Protein AF-A0A1E3P8Z6-F1 (afdb_monomer)

Sequence (500 aa):
MPPKKTPKIPKFPKKSSPSPSAPTLITANDYLDHGVEEEESGDRWIISDLSKSLRFYQRAYENYIEAINKDSTLVDAYYNANRLLYHVWEVYNTVPPSHLKNVDGCDVVKYSLREIKDKHEFVVNKFDEAGLTWEMYYNLILINTELIENEDVVGIDAVLKSCEDATVLMGKVLDYQLIELDSFLKRLENPEYEEEGKEDENEDNFDVVEQITPSVVLDSIITGAKFVQASYEFCDNYIQINALKNFFQSSGFEARLQQVLQLLLSKFTVENNAQDEFNLNFKNEEIESVKLVNHSISAFFINDFEQLVNHWKTLGNELDKSPSRFMAEADCFQSFKDRIDSITSEQQWVLINHINANLKKAQELVKEELTIHIQDKTNEVSSKVSKIIEILLSRADNELLRSSLQDLESSAKNRDVLRQNTVNLLKSGLNMGNTNCGLRETISDKLKREKLRRECVVRLVVLTKEQFTEQDLIRNLGMDHYMKEVDDLKNNELYRAYFT

Solvent-accessible surface area (backbone atoms only — not comparable to full-atom values): 27738 Å² total; per-residue (Å²): 131,76,81,76,74,70,76,81,75,80,80,78,83,82,80,88,67,82,90,68,79,82,79,82,71,79,51,36,62,48,23,35,56,51,12,51,56,28,34,56,52,12,64,72,24,47,50,77,36,58,28,61,13,45,54,22,42,34,51,13,40,53,23,13,52,51,12,30,74,67,33,83,80,48,51,65,28,54,50,54,36,48,54,48,42,50,51,40,37,75,69,46,75,82,55,59,69,92,72,49,58,90,49,84,88,46,59,58,73,69,58,48,72,68,60,50,47,54,55,49,51,49,50,66,73,70,48,59,77,92,72,56,61,53,64,61,40,49,51,52,42,50,51,52,34,50,34,47,70,68,59,75,48,80,58,69,69,50,52,52,50,51,51,56,52,38,47,55,32,51,49,54,32,52,55,54,42,50,52,48,29,52,55,46,53,48,36,72,77,34,80,85,61,74,67,93,84,68,79,76,88,53,92,82,61,90,67,83,70,84,74,51,46,65,64,59,52,49,53,49,43,42,49,55,50,47,38,53,38,40,58,53,67,66,37,67,35,69,69,54,42,50,51,52,50,50,48,40,63,73,70,39,46,63,59,49,46,51,52,53,48,50,56,46,56,64,52,33,24,63,90,64,34,73,76,47,89,81,72,58,48,63,52,67,72,58,55,50,52,44,52,51,50,55,54,50,48,56,49,71,77,50,90,46,71,68,59,48,53,46,55,64,57,69,38,66,83,80,50,72,98,44,38,67,53,27,42,49,52,25,51,49,53,49,55,52,59,71,35,49,94,80,72,53,63,68,56,49,49,53,50,47,50,52,30,44,52,27,40,50,52,19,45,54,46,42,51,54,52,34,54,52,30,57,74,70,65,39,53,57,28,32,56,39,47,36,52,45,30,54,46,26,48,56,43,18,52,46,32,40,55,46,34,62,37,81,92,28,69,73,20,64,76,38,23,69,60,26,45,49,47,19,53,52,30,27,52,50,25,37,54,52,49,67,56,85,44,62,93,58,44,34,47,62,46,50,51,52,26,52,49,56,26,42,55,27,48,55,53,48,52,60,73,72,41,96,73,80,52,72,68,56,43,31,73,75,53,32,81,93,39,31,66,59,61,48,51,61,43,49,70,36,76,92,46,31,77,75,79,112

pLDDT: mean 88.55, std 15.75, range [19.84, 98.62]

Nearest PDB structures (foldseek):
  8qai-assembly2_B  TM=3.169E-01  e=6.544E-01  synthetic construct
  7sqc-assembly1_R0  TM=1.837E-01  e=4.649E-01  Chlamydomonas reinhardtii
  8hmd-assembly1_C  TM=1.456E-01  e=5.839E-01  Tetrahymena thermophila
  8u1a-assembly1_A  TM=3.001E-01  e=4.716E+00  synthetic construct

Secondary structure (DSSP, 8-state):
--------PPPPP-------S-----SHHHHHHHHHHHHHHHHHHTTT-HHHHHHHHHHHHHHHHHHHHH-TT-HHHHHHHHHHHHHHHHHHTTS-GGG--S-TT-GGGG--HHHHHHHHHHHHHHS-GGG--HHHHHHHHHHHHHHHHTT-S-SHHHHHHHHHHHHHHHHHHHHHHHHHHHHHHHHHH-TT---TT---TTTT---------HHHHHHHHHHHHHHHHHHHHT-SSHHHHHHHHHHHHHHTHHHHHHHHHHHHHTTSSTTT-SS-TT--SPPHHHHHHHHHHHHHHHHHT---HHHHHHHHHHGGGTS---HHHHHHHHHHHHHHHHT-S---HHHHHHHHHHHHHHHHHHHHHHHHHHHHHHHTT-THHHHHHHHHHHHHHHHHHHHHHHHH-TT-HHHHHHHHHHHHHHHHHHHHHHHHHTS---TT--HHHHHHHHHHHHHHHHHHHHHH-SS--HHHHHHHH-TTTHHHHHHHHHHSHHHHTT--

Organism: Wickerhamomyces anomalus (strain ATCC 58044 / CBS 1984 / NCYC 433 / NRRL Y-366-8) (NCBI:txid683960)

Radius of gyration: 25.18 Å; Cα contacts (8 Å, |Δi|>4): 507; chains: 1; bounding box: 70×48×78 Å

Foldseek 3Di:
DPPPPPPPPDDDDDPDDDDDPDDDQDALVSLQVVLVVLQVVLVVCQQPQNQSSLVSLLSSLVSLVVSCVRPVPPLSSLVSNLVSLVVLCVSPVLPFVVSHPPNVPSCSNVDDLVNSLVSLVCSVVVDDPVSDDLVSLVVNLVSLLVCLLVVVADDLVSLLVSVVSNLVSLVSNLVVLVVLQVVVVVCVVPVPDDDPPPDPPDPPDPPVDPRRALLNSLVSLLSLLSSLLSSLLSDLAPVSVVVSVVSCVVSCRNVVSVVSVVVSCCPADCVNCVPCVPVRHDDPVSVLSNVLSVLLSVLSPDQDPVVLVVSLVVCPVVHDQALSSLQSSLVSLVSNVSNDPDDALVRLLVSLVSSLVSLVSSLVRLVVVLVVCVVVLHLCNLVSLLSNLVSLQSNLLSLLVLCPNPPDPVNVVCNVVSLVSSLVSLVVSLVSLPDDSDPSHGPSSNSSSLLSNLLSQVVNCLSPDPDDDPVNQCVRNNPSPSVVSVVVQCVDPSRVVSVD

Mean predicted aligned error: 7.31 Å

Structure (mmCIF, N/CA/C/O backbone):
data_AF-A0A1E3P8Z6-F1
#
_entry.id   AF-A0A1E3P8Z6-F1
#
loop_
_atom_site.group_PDB
_atom_site.id
_atom_site.type_symbol
_atom_site.label_atom_id
_atom_site.label_alt_id
_atom_site.label_comp_id
_atom_site.label_asym_id
_atom_site.label_entity_id
_atom_site.label_seq_id
_atom_site.pdbx_PDB_ins_code
_atom_site.Cartn_x
_atom_site.Cartn_y
_atom_site.Cartn_z
_atom_site.occupancy
_atom_site.B_iso_or_equiv
_atom_site.auth_seq_id
_atom_site.auth_comp_id
_atom_site.auth_asym_id
_atom_site.auth_atom_id
_atom_site.pdbx_PDB_model_num
ATOM 1 N N . MET A 1 1 ? -0.356 5.543 2.951 1.00 22.30 1 MET A N 1
ATOM 2 C CA . MET A 1 1 ? 0.266 5.703 1.628 1.00 22.30 1 MET A CA 1
ATOM 3 C C . MET A 1 1 ? 0.148 7.157 1.194 1.00 22.30 1 MET A C 1
ATOM 5 O O . MET A 1 1 ? -0.979 7.609 1.006 1.00 22.30 1 MET A O 1
ATOM 9 N N . PRO A 1 2 ? 1.253 7.920 1.114 1.00 19.84 2 PRO A N 1
ATOM 10 C CA . PRO A 1 2 ? 1.282 9.075 0.217 1.00 19.84 2 PRO A CA 1
ATOM 11 C C . PRO A 1 2 ? 0.935 8.582 -1.199 1.00 19.84 2 PRO A C 1
ATOM 13 O O . PRO A 1 2 ? 1.156 7.397 -1.473 1.00 19.84 2 PRO A O 1
ATOM 16 N N . PRO A 1 3 ? 0.364 9.418 -2.081 1.00 21.34 3 PRO A N 1
ATOM 17 C CA . PRO A 1 3 ? 0.187 9.016 -3.468 1.00 21.34 3 PRO A CA 1
ATOM 18 C C . PRO A 1 3 ? 1.553 8.560 -3.977 1.00 21.34 3 PRO A C 1
ATOM 20 O O . PRO A 1 3 ? 2.517 9.330 -3.919 1.00 21.34 3 PRO A O 1
ATOM 23 N N . LYS A 1 4 ? 1.652 7.291 -4.401 1.00 26.23 4 LYS A N 1
ATOM 24 C CA . LYS A 1 4 ? 2.775 6.835 -5.216 1.00 26.23 4 LYS A CA 1
ATOM 25 C C . LYS A 1 4 ? 2.831 7.861 -6.342 1.00 26.23 4 LYS A C 1
ATOM 27 O O . LYS A 1 4 ? 1.876 7.983 -7.110 1.00 26.23 4 LYS A O 1
ATOM 32 N N . LYS A 1 5 ? 3.867 8.705 -6.366 1.00 24.89 5 LYS A N 1
ATOM 33 C CA . LYS A 1 5 ? 4.143 9.502 -7.554 1.00 24.89 5 LYS A CA 1
ATOM 34 C C . LYS A 1 5 ? 4.372 8.447 -8.616 1.00 24.89 5 LYS A C 1
ATOM 36 O O . LYS A 1 5 ? 5.408 7.797 -8.593 1.00 24.89 5 LYS A O 1
ATOM 41 N N . THR A 1 6 ? 3.375 8.233 -9.467 1.00 26.31 6 THR A N 1
ATOM 42 C CA . THR A 1 6 ? 3.564 7.519 -10.723 1.00 26.31 6 THR A CA 1
ATOM 43 C C . THR A 1 6 ? 4.856 8.078 -11.314 1.00 26.31 6 THR A C 1
ATOM 45 O O . THR A 1 6 ? 4.943 9.314 -11.433 1.00 26.31 6 THR A O 1
ATOM 48 N N . PRO A 1 7 ? 5.872 7.235 -11.571 1.00 24.89 7 PRO A N 1
ATOM 49 C CA . PRO A 1 7 ? 7.112 7.676 -12.185 1.00 24.89 7 PRO A CA 1
ATOM 50 C C . PRO A 1 7 ? 6.756 8.579 -13.362 1.00 24.89 7 PRO A C 1
ATOM 52 O O . PRO A 1 7 ? 5.856 8.274 -14.150 1.00 24.89 7 PRO A O 1
ATOM 55 N N . LYS A 1 8 ? 7.354 9.770 -13.421 1.00 28.25 8 LYS A N 1
ATOM 56 C CA . LYS A 1 8 ? 7.140 10.647 -14.570 1.00 28.25 8 LYS A CA 1
ATOM 57 C C . LYS A 1 8 ? 7.784 9.961 -15.766 1.00 28.25 8 LYS A C 1
ATOM 59 O O . LYS A 1 8 ? 8.997 10.030 -15.904 1.00 28.25 8 LYS A O 1
ATOM 64 N N . ILE A 1 9 ? 6.950 9.361 -16.609 1.00 35.12 9 ILE A N 1
ATOM 65 C CA . ILE A 1 9 ? 7.341 8.754 -17.881 1.00 35.12 9 ILE A CA 1
ATOM 66 C C . ILE A 1 9 ? 8.199 9.769 -18.669 1.00 35.12 9 ILE A C 1
ATOM 68 O O . ILE A 1 9 ? 7.759 10.919 -18.855 1.00 35.12 9 ILE A O 1
ATOM 72 N N . PRO A 1 10 ? 9.423 9.404 -19.098 1.00 29.17 10 PRO A N 1
ATOM 73 C CA . PRO A 1 10 ? 10.225 10.218 -19.999 1.00 29.17 10 PRO A CA 1
ATOM 74 C C . PRO A 1 10 ? 9.446 10.494 -21.286 1.00 29.17 10 PRO A C 1
ATOM 76 O O . PRO A 1 10 ? 8.838 9.617 -21.885 1.00 29.17 10 PRO A O 1
ATOM 79 N N . LYS A 1 11 ? 9.430 11.756 -21.710 1.00 34.47 11 LYS A N 1
ATOM 80 C CA . LYS A 1 11 ? 8.741 12.176 -22.933 1.00 34.47 11 LYS A CA 1
ATOM 81 C C . LYS A 1 11 ? 9.540 11.709 -24.148 1.00 34.47 11 LYS A C 1
ATOM 83 O O . LYS A 1 11 ? 10.640 12.220 -24.351 1.00 34.47 11 LYS A O 1
ATOM 88 N N . PHE A 1 12 ? 8.955 10.879 -25.006 1.00 43.31 12 PHE A N 1
ATOM 89 C CA . PHE A 1 12 ? 9.497 10.659 -26.347 1.00 43.31 12 PHE A CA 1
ATOM 90 C C . PHE A 1 12 ? 9.485 11.970 -27.164 1.00 43.31 12 PHE A C 1
ATOM 92 O O . PHE A 1 12 ? 8.533 12.765 -27.072 1.00 43.31 12 PHE A O 1
ATOM 99 N N . PRO A 1 13 ? 10.526 12.257 -27.971 1.00 32.88 13 PRO A N 1
ATOM 100 C CA . PRO A 1 13 ? 10.536 13.424 -28.839 1.00 32.88 13 PRO A CA 1
ATOM 101 C C . PRO A 1 13 ? 9.475 13.278 -29.937 1.00 32.88 13 PRO A C 1
ATOM 103 O O . PRO A 1 13 ? 9.433 12.312 -30.694 1.00 32.88 13 PRO A O 1
ATOM 106 N N . LYS A 1 14 ? 8.616 14.296 -30.051 1.00 39.53 14 LYS A N 1
ATOM 107 C CA . LYS A 1 14 ? 7.600 14.401 -31.104 1.00 39.53 14 LYS A CA 1
ATOM 108 C C . LYS A 1 14 ? 8.244 14.366 -32.494 1.00 39.53 14 LYS A C 1
ATOM 110 O O . LYS A 1 14 ? 8.830 15.364 -32.914 1.00 39.53 14 LYS A O 1
ATOM 115 N N . LYS A 1 15 ? 7.972 13.326 -33.284 1.00 37.59 15 LYS A N 1
ATOM 116 C CA . LYS A 1 15 ? 7.934 13.465 -34.747 1.00 37.59 15 LYS A CA 1
ATOM 117 C C . LYS A 1 15 ? 6.580 14.055 -35.136 1.00 37.59 15 LYS A C 1
ATOM 119 O O . LYS A 1 15 ? 5.586 13.350 -35.271 1.00 37.59 15 LYS A O 1
ATOM 124 N N . SER A 1 16 ? 6.519 15.375 -35.313 1.00 41.88 16 SER A N 1
ATOM 125 C CA . SER A 1 16 ? 5.369 15.996 -35.972 1.00 41.88 16 SER A CA 1
ATOM 126 C C . SER A 1 16 ? 5.396 15.638 -37.458 1.00 41.88 16 SER A C 1
ATOM 128 O O . SER A 1 16 ? 6.108 16.271 -38.238 1.00 41.88 16 SER A O 1
ATOM 130 N N . SER A 1 17 ? 4.613 14.639 -37.852 1.00 33.91 17 SER A N 1
ATOM 131 C CA . SER A 1 17 ? 4.259 14.416 -39.253 1.00 33.91 17 SER A CA 1
ATOM 132 C C . SER A 1 17 ? 2.731 14.364 -39.403 1.00 33.91 17 SER A C 1
ATOM 134 O O . SER A 1 17 ? 2.034 13.965 -38.468 1.00 33.91 17 SER A O 1
ATOM 136 N N . PRO A 1 18 ? 2.186 14.894 -40.513 1.00 37.66 18 PRO A N 1
ATOM 137 C CA . PRO A 1 18 ? 0.752 15.088 -40.688 1.00 37.66 18 PRO A CA 1
ATOM 138 C C . PRO A 1 18 ? 0.046 13.736 -40.809 1.00 37.66 18 PRO A C 1
ATOM 140 O O . PRO A 1 18 ? 0.550 12.837 -41.471 1.00 37.66 18 PRO A O 1
ATOM 143 N N . SER A 1 19 ? -1.129 13.627 -40.186 1.00 45.41 19 SER A N 1
ATOM 144 C CA . SER A 1 19 ? -1.950 12.413 -40.088 1.00 45.41 19 SER A CA 1
ATOM 145 C C . SER A 1 19 ? -2.070 11.637 -41.412 1.00 45.41 19 SER A C 1
ATOM 147 O O . SER A 1 19 ? -2.768 12.114 -42.319 1.00 45.41 19 SER A O 1
ATOM 149 N N . PRO A 1 20 ? -1.481 10.434 -41.521 1.00 43.62 20 PRO A N 1
ATOM 150 C CA . PRO A 1 20 ? -1.846 9.452 -42.527 1.00 43.62 20 PRO A CA 1
ATOM 151 C C . PRO A 1 20 ? -2.879 8.474 -41.939 1.00 43.62 20 PRO A C 1
ATOM 153 O O . PRO A 1 20 ? -3.100 8.420 -40.731 1.00 43.62 20 PRO A O 1
ATOM 156 N N . SER A 1 21 ? -3.546 7.705 -42.798 1.00 50.47 21 SER A N 1
ATOM 157 C CA . SER A 1 21 ? -4.310 6.511 -42.408 1.00 50.47 21 SER A CA 1
ATOM 158 C C . SER A 1 21 ? -3.557 5.674 -41.369 1.00 50.47 21 SER A C 1
ATOM 160 O O . SER A 1 21 ? -2.337 5.568 -41.490 1.00 50.47 21 SER A O 1
ATOM 162 N N . ALA A 1 22 ? -4.276 5.078 -40.406 1.00 57.38 22 ALA A N 1
ATOM 163 C CA . ALA A 1 22 ? -3.703 4.249 -39.341 1.00 57.38 22 ALA A CA 1
ATOM 164 C C . ALA A 1 22 ? -2.557 3.365 -39.884 1.00 57.38 22 ALA A C 1
ATOM 166 O O . ALA A 1 22 ? -2.780 2.665 -40.883 1.00 57.38 22 ALA A O 1
ATOM 167 N N . PRO A 1 23 ? -1.338 3.454 -39.316 1.00 61.75 23 PRO A N 1
ATOM 168 C CA . PRO A 1 23 ? -0.187 2.714 -39.816 1.00 61.75 23 PRO A CA 1
ATOM 169 C C . PRO A 1 23 ? -0.521 1.222 -39.850 1.00 61.75 23 PRO A C 1
ATOM 171 O O . PRO A 1 23 ? -1.126 0.678 -38.930 1.00 61.75 23 PRO A O 1
ATOM 174 N N . THR A 1 24 ? -0.191 0.558 -40.957 1.00 79.88 24 THR A N 1
ATOM 175 C CA . THR A 1 24 ? -0.363 -0.894 -41.047 1.00 79.88 24 THR A CA 1
ATOM 176 C C . THR A 1 24 ? 0.733 -1.534 -40.206 1.00 79.88 24 THR A C 1
ATOM 178 O O . THR A 1 24 ? 1.895 -1.462 -40.590 1.00 79.88 24 THR A O 1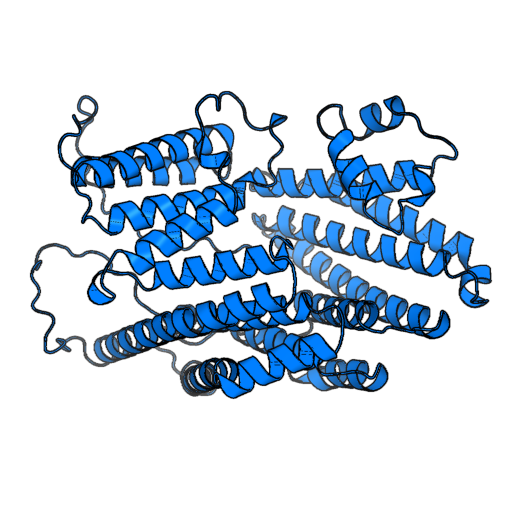
ATOM 181 N N . LEU A 1 25 ? 0.367 -2.116 -39.064 1.00 89.81 25 LEU A N 1
ATOM 182 C CA . LEU A 1 25 ? 1.297 -2.800 -38.164 1.00 89.81 25 LEU A CA 1
ATOM 183 C C . LEU A 1 25 ? 1.700 -4.146 -38.785 1.00 89.81 25 LEU A C 1
ATOM 185 O O . LEU A 1 25 ? 0.833 -4.968 -39.095 1.00 89.81 25 LEU A O 1
ATOM 189 N N . ILE A 1 26 ? 2.994 -4.374 -39.020 1.00 91.25 26 ILE A N 1
ATOM 190 C CA . ILE A 1 26 ? 3.495 -5.579 -39.704 1.00 91.25 26 ILE A CA 1
ATOM 191 C C . ILE A 1 26 ? 4.538 -6.300 -38.846 1.00 91.25 26 ILE A C 1
ATOM 193 O O . ILE A 1 26 ? 4.427 -7.519 -38.653 1.00 91.25 26 ILE A O 1
ATOM 197 N N . THR A 1 27 ? 5.537 -5.571 -38.350 1.00 95.25 27 THR A N 1
ATOM 198 C CA . THR A 1 27 ? 6.694 -6.096 -37.606 1.00 95.25 27 THR A CA 1
ATOM 199 C C . THR A 1 27 ? 6.428 -6.169 -36.103 1.00 95.25 27 THR A C 1
ATOM 201 O O . THR A 1 27 ? 5.537 -5.489 -35.614 1.00 95.25 27 THR A O 1
ATOM 204 N N . ALA A 1 28 ? 7.188 -6.976 -35.351 1.00 95.19 28 ALA A N 1
ATOM 205 C CA . ALA A 1 28 ? 7.044 -7.036 -33.890 1.00 95.19 28 ALA A CA 1
ATOM 206 C C . ALA A 1 28 ? 7.226 -5.654 -33.227 1.00 95.19 28 ALA A C 1
ATOM 208 O O . ALA A 1 28 ? 6.437 -5.295 -32.357 1.00 95.19 28 ALA A O 1
ATOM 209 N N . ASN A 1 29 ? 8.186 -4.855 -33.709 1.00 95.50 29 ASN A N 1
ATOM 210 C CA . ASN A 1 29 ? 8.429 -3.498 -33.216 1.00 95.50 29 ASN A CA 1
ATOM 211 C C . ASN A 1 29 ? 7.279 -2.536 -33.543 1.00 95.50 29 ASN A C 1
ATOM 213 O O . ASN A 1 29 ? 6.914 -1.744 -32.686 1.00 95.50 29 ASN A O 1
ATOM 217 N N . ASP A 1 30 ? 6.629 -2.658 -34.712 1.00 95.56 30 ASP A N 1
ATOM 218 C CA . ASP A 1 30 ? 5.455 -1.825 -35.031 1.00 95.56 30 ASP A CA 1
ATOM 219 C C . ASP A 1 30 ? 4.346 -2.014 -33.979 1.00 95.56 30 ASP A C 1
ATOM 221 O O . ASP A 1 30 ? 3.700 -1.056 -33.558 1.00 95.56 30 ASP A O 1
ATOM 225 N N . TYR A 1 31 ? 4.119 -3.264 -33.556 1.00 97.69 31 TYR A N 1
ATOM 226 C CA . TYR A 1 31 ? 3.141 -3.583 -32.517 1.00 97.69 31 TYR A CA 1
ATOM 227 C C . TYR A 1 31 ? 3.613 -3.132 -31.131 1.00 97.69 31 TYR A C 1
ATOM 229 O O . TYR A 1 31 ? 2.797 -2.622 -30.368 1.00 97.69 31 TYR A O 1
ATOM 237 N N . LEU A 1 32 ? 4.902 -3.272 -30.802 1.00 96.44 32 LEU A N 1
ATOM 238 C CA . LEU A 1 32 ? 5.456 -2.766 -29.543 1.00 96.44 32 LEU A CA 1
ATOM 239 C C . LEU A 1 32 ? 5.238 -1.250 -29.415 1.00 96.44 32 LEU A C 1
ATOM 241 O O . LEU A 1 32 ? 4.629 -0.809 -28.440 1.00 96.44 32 LEU A O 1
ATOM 245 N N . ASP A 1 33 ? 5.642 -0.481 -30.427 1.00 95.88 33 ASP A N 1
ATOM 246 C CA . ASP A 1 33 ? 5.522 0.981 -30.458 1.00 95.88 33 ASP A CA 1
ATOM 247 C C . ASP A 1 33 ? 4.057 1.424 -30.362 1.00 95.88 33 ASP A C 1
ATOM 249 O O . ASP A 1 33 ? 3.700 2.289 -29.560 1.00 95.88 33 ASP A O 1
ATOM 253 N N . HIS A 1 34 ? 3.167 0.785 -31.128 1.00 97.00 34 HIS A N 1
ATOM 254 C CA . HIS A 1 34 ? 1.739 1.094 -31.073 1.00 97.00 34 HIS A CA 1
ATOM 255 C C . HIS A 1 34 ? 1.112 0.721 -29.718 1.00 97.00 34 HIS A C 1
ATOM 257 O O . HIS A 1 34 ? 0.184 1.386 -29.251 1.00 97.00 34 HIS A O 1
ATOM 263 N N . GLY A 1 35 ? 1.615 -0.327 -29.060 1.00 97.56 35 GLY A N 1
ATOM 264 C CA . GLY A 1 35 ? 1.238 -0.667 -27.690 1.00 97.56 35 GLY A CA 1
ATOM 265 C C . GLY A 1 35 ? 1.573 0.457 -26.709 1.00 97.56 35 GLY A C 1
ATOM 266 O O . GLY A 1 35 ? 0.702 0.859 -25.933 1.00 97.56 35 GLY A O 1
ATOM 267 N N . VAL A 1 36 ? 2.776 1.030 -26.817 1.00 96.81 36 VAL A N 1
ATOM 268 C CA . VAL A 1 36 ? 3.215 2.180 -26.008 1.00 96.81 36 VAL A CA 1
ATOM 269 C C . VAL A 1 36 ? 2.318 3.400 -26.256 1.00 96.81 36 VAL A C 1
ATOM 271 O O . VAL A 1 36 ? 1.848 4.025 -25.305 1.00 96.81 36 VAL A O 1
ATOM 274 N N . GLU A 1 37 ? 1.984 3.712 -27.512 1.00 96.81 37 GLU A N 1
ATOM 275 C CA . GLU A 1 37 ? 1.092 4.837 -27.848 1.00 96.81 37 GLU A CA 1
ATOM 276 C C . GLU A 1 37 ? -0.331 4.684 -27.271 1.00 96.81 37 GLU A C 1
ATOM 278 O O . GLU A 1 37 ? -0.953 5.656 -26.803 1.00 96.81 37 GLU A O 1
ATOM 283 N N . GLU A 1 38 ? -0.879 3.467 -27.318 1.00 97.88 38 GLU A N 1
ATOM 284 C CA . GLU A 1 38 ? -2.181 3.142 -26.729 1.00 97.88 38 GLU A CA 1
ATOM 285 C C . GLU A 1 38 ? -2.128 3.246 -25.202 1.00 97.88 38 GLU A C 1
ATOM 287 O O . GLU A 1 38 ? -3.049 3.793 -24.591 1.00 97.88 38 GLU A O 1
ATOM 292 N N . GLU A 1 39 ? -1.040 2.806 -24.578 1.00 97.56 39 GLU A N 1
ATOM 293 C CA . GLU A 1 39 ? -0.854 2.909 -23.136 1.00 97.56 39 GLU A CA 1
ATOM 294 C C . GLU A 1 39 ? -0.764 4.363 -22.661 1.00 97.56 39 GLU A C 1
ATOM 296 O O . GLU A 1 39 ? -1.536 4.766 -21.785 1.00 97.56 39 GLU A O 1
ATOM 301 N N . GLU A 1 40 ? 0.075 5.185 -23.297 1.00 95.12 40 GLU A N 1
ATOM 302 C CA . GLU A 1 40 ? 0.161 6.622 -23.006 1.00 95.12 40 GLU A CA 1
ATOM 303 C C . GLU A 1 40 ? -1.202 7.305 -23.171 1.00 95.12 40 GLU A C 1
ATOM 305 O O . GLU A 1 40 ? -1.567 8.248 -22.459 1.00 95.12 40 GLU A O 1
ATOM 310 N N . SER A 1 41 ? -1.982 6.848 -24.151 1.00 96.44 41 SER A N 1
ATOM 311 C CA . SER A 1 41 ? -3.347 7.315 -24.329 1.00 96.44 41 SER A CA 1
ATOM 312 C C . SER A 1 41 ? -4.231 6.919 -23.152 1.00 96.44 41 SER A C 1
ATOM 314 O O . SER A 1 41 ? -5.018 7.756 -22.708 1.00 96.44 41 SER A O 1
ATOM 316 N N . GLY A 1 42 ? -4.085 5.711 -22.610 1.00 96.50 42 GLY A N 1
ATOM 317 C CA . GLY A 1 42 ? -4.742 5.273 -21.379 1.00 96.50 42 GLY A CA 1
ATOM 318 C C . GLY A 1 42 ? -4.410 6.165 -20.185 1.00 96.50 42 GLY A C 1
ATOM 319 O O . GLY A 1 42 ? -5.328 6.673 -19.533 1.00 96.50 42 GLY A O 1
ATOM 320 N N . ASP A 1 43 ? -3.131 6.471 -19.979 1.00 94.25 43 ASP A N 1
ATOM 321 C CA . ASP A 1 43 ? -2.654 7.321 -18.879 1.00 94.25 43 ASP A CA 1
ATOM 322 C C . ASP A 1 43 ? -3.193 8.751 -18.945 1.00 94.25 43 ASP A C 1
ATOM 324 O O . ASP A 1 43 ? -3.442 9.392 -17.923 1.00 94.25 43 ASP A O 1
ATOM 328 N N . ARG A 1 44 ? -3.470 9.268 -20.146 1.00 94.06 44 ARG A N 1
ATOM 329 C CA . ARG A 1 44 ? -4.139 10.571 -20.292 1.00 94.06 44 ARG A CA 1
ATOM 330 C C . ARG A 1 44 ? -5.579 10.561 -19.776 1.00 94.06 44 ARG A C 1
ATOM 332 O O . ARG A 1 44 ? -6.071 11.602 -19.336 1.00 94.06 44 ARG A O 1
ATOM 339 N N . TRP A 1 45 ? -6.269 9.423 -19.849 1.00 94.62 45 TRP A N 1
ATOM 340 C CA . TRP A 1 45 ? -7.677 9.308 -19.455 1.00 94.62 45 TRP A CA 1
ATOM 341 C C . TRP A 1 45 ? -7.872 8.830 -18.017 1.00 94.62 45 TRP A C 1
ATOM 343 O O . TRP A 1 45 ? -8.904 9.172 -17.441 1.00 94.62 45 TRP A O 1
ATOM 353 N N . ILE A 1 46 ? -6.899 8.142 -17.409 1.00 92.06 46 ILE A N 1
ATOM 354 C CA . ILE A 1 46 ? -7.032 7.497 -16.087 1.00 92.06 46 ILE A CA 1
ATOM 355 C C . ILE A 1 46 ? -7.529 8.438 -14.977 1.00 92.06 46 ILE A C 1
ATOM 357 O O . ILE A 1 46 ? -8.286 8.040 -14.099 1.00 92.06 46 ILE A O 1
ATOM 361 N N . ILE A 1 47 ? -7.178 9.724 -15.049 1.00 88.44 47 ILE A N 1
ATOM 362 C CA . ILE A 1 47 ? -7.556 10.728 -14.046 1.00 88.44 47 ILE A CA 1
ATOM 363 C C . ILE A 1 47 ? -9.044 11.122 -14.145 1.00 88.44 47 ILE A C 1
ATOM 365 O O . ILE A 1 47 ? -9.621 11.590 -13.161 1.00 88.44 47 ILE A O 1
ATOM 369 N N . SER A 1 48 ? -9.677 10.954 -15.312 1.00 89.31 48 SER A N 1
ATOM 370 C CA . SER A 1 48 ? -11.000 11.528 -15.619 1.00 89.31 48 SER A CA 1
ATOM 371 C C . SER A 1 48 ? -12.045 10.539 -16.148 1.00 89.31 48 SER A C 1
ATOM 373 O O . SER A 1 48 ? -13.232 10.735 -15.893 1.00 89.31 48 SER A O 1
ATOM 375 N N . ASP A 1 49 ? -11.640 9.487 -16.862 1.00 93.81 49 ASP A N 1
ATOM 376 C CA . ASP A 1 49 ? -12.526 8.494 -17.476 1.00 93.81 49 ASP A CA 1
ATOM 377 C C . ASP A 1 49 ? -11.872 7.105 -17.455 1.00 93.81 49 ASP A C 1
ATOM 379 O O . ASP A 1 49 ? -11.205 6.693 -18.410 1.00 93.81 49 ASP A O 1
ATOM 383 N N . LEU A 1 50 ? -12.125 6.371 -16.365 1.00 95.00 50 LEU A N 1
ATOM 384 C CA . LEU A 1 50 ? -11.616 5.012 -16.152 1.00 95.00 50 LEU A CA 1
ATOM 385 C C . LEU A 1 50 ? -12.061 4.032 -17.240 1.00 95.00 50 LEU A C 1
ATOM 387 O O . LEU A 1 50 ? -11.318 3.139 -17.633 1.00 95.00 50 LEU A O 1
ATOM 391 N N . SER A 1 51 ? -13.276 4.192 -17.767 1.00 95.81 51 SER A N 1
ATOM 392 C CA . SER A 1 51 ? -13.781 3.285 -18.803 1.00 95.81 51 SER A CA 1
ATOM 393 C C . SER A 1 51 ? -13.007 3.456 -20.103 1.00 95.81 51 SER A C 1
ATOM 395 O O . SER A 1 51 ? -12.729 2.494 -20.819 1.00 95.81 51 SER A O 1
ATOM 397 N N . LYS A 1 52 ? -12.668 4.703 -20.433 1.00 96.25 52 LYS A N 1
ATOM 398 C CA . LYS A 1 52 ? -11.891 5.018 -21.622 1.00 96.25 52 LYS A CA 1
ATOM 399 C C . LYS A 1 52 ? -10.439 4.601 -21.478 1.00 96.25 52 LYS A C 1
ATOM 401 O O . LYS A 1 52 ? -9.948 3.974 -22.415 1.00 96.25 52 LYS A O 1
ATOM 406 N N . SER A 1 53 ? -9.793 4.877 -20.346 1.00 97.25 53 SER A N 1
ATOM 407 C CA . SER A 1 53 ? -8.430 4.395 -20.096 1.00 97.25 53 SER A CA 1
ATOM 408 C C . SER A 1 53 ? -8.346 2.872 -20.143 1.00 97.25 53 SER A C 1
ATOM 410 O O . SER A 1 53 ? -7.446 2.351 -20.788 1.00 97.25 53 SER A O 1
ATOM 412 N N . LEU A 1 54 ? -9.328 2.145 -19.597 1.00 97.56 54 LEU A N 1
ATOM 413 C CA . LEU A 1 54 ? -9.324 0.680 -19.640 1.00 97.56 54 LEU A CA 1
ATOM 414 C C . LEU A 1 54 ? -9.355 0.127 -21.071 1.00 97.56 54 LEU A C 1
ATOM 416 O O . LEU A 1 54 ? -8.636 -0.815 -21.387 1.00 97.56 54 LEU A O 1
ATOM 420 N N . ARG A 1 55 ? -10.137 0.740 -21.971 1.00 98.00 55 ARG A N 1
ATOM 421 C CA . ARG A 1 55 ? -10.144 0.354 -23.392 1.00 98.00 55 ARG A CA 1
ATOM 422 C C . ARG A 1 55 ? -8.806 0.614 -24.083 1.00 98.00 55 ARG A C 1
ATOM 424 O O . ARG A 1 55 ? -8.478 -0.104 -25.020 1.00 98.00 55 ARG A O 1
ATOM 431 N N . PHE A 1 56 ? -8.089 1.667 -23.693 1.00 98.25 56 PHE A N 1
ATOM 432 C CA . PHE A 1 56 ? -6.736 1.947 -24.183 1.00 98.25 56 PHE A CA 1
ATOM 433 C C . PHE A 1 56 ? -5.750 0.889 -23.677 1.00 98.25 56 PHE A C 1
ATOM 435 O O . PHE A 1 56 ? -5.063 0.276 -24.484 1.00 98.25 56 PHE A O 1
ATOM 442 N N . TYR A 1 57 ? -5.780 0.574 -22.381 1.00 98.44 57 TYR A N 1
ATOM 443 C CA . TYR A 1 57 ? -4.946 -0.481 -21.801 1.00 98.44 57 TYR A CA 1
ATOM 444 C C . TYR A 1 57 ? -5.227 -1.865 -22.397 1.00 98.44 57 TYR A C 1
ATOM 446 O O . TYR A 1 57 ? -4.293 -2.612 -22.662 1.00 98.44 57 TYR A O 1
ATOM 454 N N . GLN A 1 58 ? -6.486 -2.194 -22.696 1.00 98.38 58 GLN A N 1
ATOM 455 C CA . GLN A 1 58 ? -6.818 -3.427 -23.414 1.00 98.38 58 GLN A CA 1
ATOM 456 C C . GLN A 1 58 ? -6.121 -3.489 -24.785 1.00 98.38 58 GLN A C 1
ATOM 458 O O . GLN A 1 58 ? -5.485 -4.491 -25.096 1.00 98.38 58 GLN A O 1
ATOM 463 N N . ARG A 1 59 ? -6.189 -2.413 -25.585 1.00 98.38 59 ARG A N 1
ATOM 464 C CA . ARG A 1 59 ? -5.521 -2.365 -26.898 1.00 98.38 59 ARG A CA 1
ATOM 465 C C . ARG A 1 59 ? -4.000 -2.369 -26.783 1.00 98.38 59 ARG A C 1
ATOM 467 O O . ARG A 1 59 ? -3.341 -2.998 -27.604 1.00 98.38 59 ARG A O 1
ATOM 474 N N . ALA A 1 60 ? -3.438 -1.688 -25.787 1.00 98.56 60 ALA A N 1
ATOM 475 C CA . ALA A 1 60 ? -2.004 -1.727 -25.519 1.00 98.56 60 ALA A CA 1
ATOM 476 C C . ALA A 1 60 ? -1.547 -3.163 -25.232 1.00 98.56 60 ALA A C 1
ATOM 478 O O . ALA A 1 60 ? -0.637 -3.668 -25.883 1.00 98.56 60 ALA A O 1
ATOM 479 N N . TYR A 1 61 ? -2.264 -3.861 -24.346 1.00 98.62 61 TYR A N 1
ATOM 480 C CA . TYR A 1 61 ? -1.996 -5.259 -24.023 1.00 98.62 61 TYR A CA 1
ATOM 481 C C . TYR A 1 61 ? -2.090 -6.175 -25.249 1.00 98.62 61 TYR A C 1
ATOM 483 O O . TYR A 1 61 ? -1.187 -6.971 -25.482 1.00 98.62 61 TYR A O 1
ATOM 491 N N . GLU A 1 62 ? -3.140 -6.046 -26.064 1.00 98.44 62 GLU A N 1
ATOM 492 C CA . GLU A 1 62 ? -3.291 -6.812 -27.311 1.00 98.44 62 GLU A CA 1
ATOM 493 C C . GLU A 1 62 ? -2.114 -6.595 -28.268 1.00 98.44 62 GLU A C 1
ATOM 495 O O . GLU A 1 62 ? -1.591 -7.559 -28.826 1.00 98.44 62 GLU A O 1
ATOM 500 N N . ASN A 1 63 ? -1.655 -5.351 -28.416 1.00 98.44 63 ASN A N 1
ATOM 501 C CA . ASN A 1 63 ? -0.493 -5.035 -29.240 1.00 98.44 63 ASN A CA 1
ATOM 502 C C . ASN A 1 63 ? 0.793 -5.663 -28.684 1.00 98.44 63 ASN A C 1
ATOM 504 O O . ASN A 1 63 ? 1.544 -6.271 -29.444 1.00 98.44 63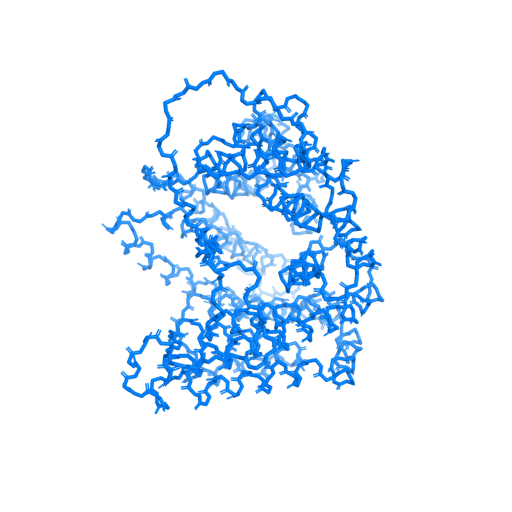 ASN A O 1
ATOM 508 N N . TYR A 1 64 ? 1.023 -5.611 -27.370 1.00 98.56 64 TYR A N 1
ATOM 509 C CA . TYR A 1 64 ? 2.181 -6.275 -26.765 1.00 98.56 64 TYR A CA 1
ATOM 510 C C . TYR A 1 64 ? 2.142 -7.799 -26.954 1.00 98.56 64 TYR A C 1
ATOM 512 O O . TYR A 1 64 ? 3.167 -8.411 -27.253 1.00 98.56 64 TYR A O 1
ATOM 520 N N . ILE A 1 65 ? 0.965 -8.423 -26.851 1.00 98.38 65 ILE A N 1
ATOM 521 C CA . ILE A 1 65 ? 0.800 -9.857 -27.127 1.00 98.38 65 ILE A CA 1
ATOM 522 C C . ILE A 1 65 ? 1.086 -10.182 -28.600 1.00 98.38 65 ILE A C 1
ATOM 524 O O . ILE A 1 65 ? 1.763 -11.169 -28.883 1.00 98.38 65 ILE A O 1
ATOM 528 N N . GLU A 1 66 ? 0.643 -9.353 -29.544 1.00 98.25 66 GLU A N 1
ATOM 529 C CA . GLU A 1 66 ? 0.965 -9.540 -30.965 1.00 98.25 66 GLU A CA 1
ATOM 530 C C . GLU A 1 66 ? 2.456 -9.341 -31.270 1.00 98.25 66 GLU A C 1
ATOM 532 O O . GLU A 1 66 ? 3.022 -10.099 -32.064 1.00 98.25 66 GLU A O 1
ATOM 537 N N . ALA A 1 67 ? 3.120 -8.391 -30.605 1.00 98.25 67 ALA A N 1
ATOM 538 C CA . ALA A 1 67 ? 4.570 -8.226 -30.685 1.00 98.25 67 ALA A CA 1
ATOM 539 C C . ALA A 1 67 ? 5.296 -9.498 -30.211 1.00 98.25 67 ALA A C 1
ATOM 541 O O . ALA A 1 67 ? 6.137 -10.029 -30.936 1.00 98.25 67 ALA A O 1
ATOM 542 N N . ILE A 1 68 ? 4.885 -10.058 -29.066 1.00 97.88 68 ILE A N 1
ATOM 543 C CA . ILE A 1 68 ? 5.401 -11.326 -28.521 1.00 97.88 68 ILE A CA 1
ATOM 544 C C . ILE A 1 68 ? 5.166 -12.507 -29.476 1.00 97.88 68 ILE A C 1
ATOM 546 O O . ILE A 1 68 ? 6.034 -13.368 -29.634 1.00 97.88 68 ILE A O 1
ATOM 550 N N . ASN A 1 69 ? 3.989 -12.580 -30.101 1.00 97.88 69 ASN A N 1
ATOM 551 C CA . ASN A 1 69 ? 3.651 -13.656 -31.034 1.00 97.88 69 ASN A CA 1
ATOM 552 C C . ASN A 1 69 ? 4.514 -13.608 -32.303 1.00 97.88 69 ASN A C 1
ATOM 554 O O . ASN A 1 69 ? 4.814 -14.651 -32.888 1.00 97.88 69 ASN A O 1
ATOM 558 N N . LYS A 1 70 ? 4.906 -12.405 -32.737 1.00 97.44 70 LYS A N 1
ATOM 559 C CA . LYS A 1 70 ? 5.770 -12.188 -33.906 1.00 97.44 70 LYS A CA 1
ATOM 560 C C . LYS A 1 70 ? 7.240 -12.395 -33.590 1.00 97.44 70 LYS A C 1
ATOM 562 O O . LYS A 1 70 ? 7.951 -12.963 -34.417 1.00 97.44 70 LYS A O 1
ATOM 567 N N . ASP A 1 71 ? 7.672 -11.956 -32.417 1.00 96.50 71 ASP A N 1
ATOM 568 C CA . ASP A 1 71 ? 9.017 -12.168 -31.911 1.00 96.50 71 ASP A CA 1
ATOM 569 C C . ASP A 1 71 ? 8.982 -12.556 -30.431 1.00 96.50 71 ASP A C 1
ATOM 571 O O . ASP A 1 71 ? 8.891 -11.733 -29.521 1.00 96.50 71 ASP A O 1
ATOM 575 N N . SER A 1 72 ? 9.109 -13.859 -30.185 1.00 94.31 72 SER A N 1
ATOM 576 C CA . SER A 1 72 ? 9.081 -14.406 -28.829 1.00 94.31 72 SER A CA 1
ATOM 577 C C . SER A 1 72 ? 10.334 -14.095 -28.000 1.00 94.31 72 SER A C 1
ATOM 579 O O . SER A 1 72 ? 10.366 -14.486 -26.826 1.00 94.31 72 SER A O 1
ATOM 581 N N . THR A 1 73 ? 11.342 -13.452 -28.604 1.00 92.88 73 THR A N 1
ATOM 582 C CA . THR A 1 73 ? 12.592 -13.025 -27.963 1.00 92.88 73 THR A CA 1
ATOM 583 C C . THR A 1 73 ? 12.572 -11.557 -27.526 1.00 92.88 73 THR A C 1
ATOM 585 O O . THR A 1 73 ? 13.454 -11.142 -26.781 1.00 92.88 73 THR A O 1
ATOM 588 N N . LEU A 1 74 ? 11.541 -10.795 -27.912 1.00 93.00 74 LEU A N 1
ATOM 589 C CA . LEU A 1 74 ? 11.407 -9.371 -27.609 1.00 93.00 74 LEU A CA 1
ATOM 590 C C . LEU A 1 74 ? 11.007 -9.139 -26.142 1.00 93.00 74 LEU A C 1
ATOM 592 O O . LEU A 1 74 ? 9.821 -9.115 -25.802 1.00 93.00 74 LEU A O 1
ATOM 596 N N . VAL A 1 75 ? 12.002 -8.991 -25.263 1.00 93.56 75 VAL A N 1
ATOM 597 C CA . VAL A 1 75 ? 11.814 -8.876 -23.804 1.00 93.56 75 VAL A CA 1
ATOM 598 C C . VAL A 1 75 ? 10.950 -7.669 -23.417 1.00 93.56 75 VAL A C 1
ATOM 600 O O . VAL A 1 75 ? 10.076 -7.804 -22.560 1.00 93.56 75 VAL A O 1
ATOM 603 N N . ASP A 1 76 ? 11.105 -6.531 -24.093 1.00 92.94 76 ASP A N 1
ATOM 604 C CA . ASP A 1 76 ? 10.348 -5.303 -23.798 1.00 92.94 76 ASP A CA 1
ATOM 605 C C . ASP A 1 76 ? 8.836 -5.478 -23.974 1.00 92.94 76 ASP A C 1
ATOM 607 O O . ASP A 1 76 ? 8.039 -4.947 -23.199 1.00 92.94 76 ASP A O 1
ATOM 611 N N . ALA A 1 77 ? 8.411 -6.291 -24.946 1.00 95.88 77 ALA A N 1
ATOM 612 C CA . ALA A 1 77 ? 6.996 -6.589 -25.131 1.00 95.88 77 ALA A CA 1
ATOM 613 C C . ALA A 1 77 ? 6.433 -7.397 -23.948 1.00 95.88 77 ALA A C 1
ATOM 615 O O . ALA A 1 77 ? 5.320 -7.131 -23.488 1.00 95.88 77 ALA A O 1
ATOM 616 N N . TYR A 1 78 ? 7.215 -8.335 -23.399 1.00 96.50 78 TYR A N 1
ATOM 617 C CA . TYR A 1 78 ? 6.855 -9.047 -22.169 1.00 96.50 78 TYR A CA 1
ATOM 618 C C . TYR A 1 78 ? 6.823 -8.117 -20.955 1.00 96.50 78 TYR A C 1
ATOM 620 O O . TYR A 1 78 ? 5.873 -8.183 -20.170 1.00 96.50 78 TYR A O 1
ATOM 628 N N . TYR A 1 79 ? 7.832 -7.249 -20.813 1.00 94.81 79 TYR A N 1
ATOM 629 C CA . TYR A 1 79 ? 7.894 -6.252 -19.745 1.00 94.81 79 TYR A CA 1
ATOM 630 C C . TYR A 1 79 ? 6.633 -5.396 -19.724 1.00 94.81 79 TYR A C 1
ATOM 632 O O . TYR A 1 79 ? 5.908 -5.365 -18.725 1.00 94.81 79 TYR A O 1
ATOM 640 N N . ASN A 1 80 ? 6.341 -4.757 -20.855 1.00 96.50 80 ASN A N 1
ATOM 641 C CA . ASN A 1 80 ? 5.256 -3.801 -20.969 1.00 96.50 80 ASN A CA 1
ATOM 642 C C . ASN A 1 80 ? 3.899 -4.472 -20.768 1.00 96.50 80 ASN A C 1
ATOM 644 O O . ASN A 1 80 ? 3.081 -3.940 -20.016 1.00 96.50 80 ASN A O 1
ATOM 648 N N . ALA A 1 81 ? 3.684 -5.665 -21.336 1.00 97.81 81 ALA A N 1
ATOM 649 C CA . ALA A 1 81 ? 2.461 -6.438 -21.126 1.00 97.81 81 ALA A CA 1
ATOM 650 C C . ALA A 1 81 ? 2.226 -6.761 -19.645 1.00 97.81 81 ALA A C 1
ATOM 652 O O . ALA A 1 81 ? 1.138 -6.520 -19.119 1.00 97.81 81 ALA A O 1
ATOM 653 N N . ASN A 1 82 ? 3.235 -7.297 -18.958 1.00 96.62 82 ASN A N 1
ATOM 654 C CA . ASN A 1 82 ? 3.084 -7.765 -17.583 1.00 96.62 82 ASN A CA 1
ATOM 655 C C . ASN A 1 82 ? 3.017 -6.615 -16.572 1.00 96.62 82 ASN A C 1
ATOM 657 O O . ASN A 1 82 ? 2.209 -6.661 -15.640 1.00 96.62 82 ASN A O 1
ATOM 661 N N . ARG A 1 83 ? 3.825 -5.563 -16.753 1.00 96.31 83 ARG A N 1
ATOM 662 C CA . ARG A 1 83 ? 3.736 -4.335 -15.947 1.00 96.31 83 ARG A CA 1
ATOM 663 C C . ARG A 1 83 ? 2.373 -3.663 -16.146 1.00 96.31 83 ARG A C 1
ATOM 665 O O . ARG A 1 83 ? 1.763 -3.255 -15.162 1.00 96.31 83 ARG A O 1
ATOM 672 N N . LEU A 1 84 ? 1.848 -3.625 -17.376 1.00 98.06 84 LEU A N 1
ATOM 673 C CA . LEU A 1 84 ? 0.520 -3.072 -17.649 1.00 98.06 84 LEU A CA 1
ATOM 674 C C . LEU A 1 84 ? -0.590 -3.855 -16.938 1.00 98.06 84 LEU A C 1
ATOM 676 O O . LEU A 1 84 ? -1.495 -3.240 -16.380 1.00 98.06 84 LEU A O 1
ATOM 680 N N . LEU A 1 85 ? -0.528 -5.191 -16.914 1.00 98.06 85 LEU A N 1
ATOM 681 C CA . LEU A 1 85 ? -1.501 -5.987 -16.157 1.00 98.06 85 LEU A CA 1
ATOM 682 C C . LEU A 1 85 ? -1.482 -5.645 -14.665 1.00 98.06 85 LEU A C 1
ATOM 684 O O . LEU A 1 85 ? -2.545 -5.490 -14.067 1.00 98.06 85 LEU A O 1
ATOM 688 N N . TYR A 1 86 ? -0.294 -5.487 -14.079 1.00 97.00 86 TYR A N 1
ATOM 689 C CA . TYR A 1 86 ? -0.172 -5.094 -12.677 1.00 97.00 86 TYR A CA 1
ATOM 690 C C . TYR A 1 86 ? -0.727 -3.684 -12.420 1.00 97.00 86 TYR A C 1
ATOM 692 O O . TYR A 1 86 ? -1.511 -3.499 -11.491 1.00 97.00 86 TYR A O 1
ATOM 700 N N . HIS A 1 87 ? -0.425 -2.718 -13.293 1.00 96.31 87 HIS A N 1
ATOM 701 C CA . HIS A 1 87 ? -0.992 -1.362 -13.240 1.00 96.31 87 HIS A CA 1
ATOM 702 C C . HIS A 1 87 ? -2.524 -1.362 -13.341 1.00 96.31 87 HIS A C 1
ATOM 704 O O . HIS A 1 87 ? -3.218 -0.709 -12.562 1.00 96.31 87 HIS A O 1
ATOM 710 N N . VAL A 1 88 ? -3.084 -2.141 -14.272 1.00 96.75 88 VAL A N 1
ATOM 711 C CA . VAL A 1 88 ? -4.540 -2.304 -14.400 1.00 96.75 88 VAL A CA 1
ATOM 712 C C . VAL A 1 88 ? -5.126 -2.929 -13.133 1.00 96.75 88 VAL A C 1
ATOM 714 O O . VAL A 1 88 ? -6.172 -2.483 -12.664 1.00 96.75 88 VAL A O 1
ATOM 717 N N . TRP A 1 89 ? -4.471 -3.919 -12.534 1.00 95.50 89 TRP A N 1
ATOM 718 C CA . TRP A 1 89 ? -4.939 -4.480 -11.270 1.00 95.50 89 TRP A CA 1
ATOM 719 C C . TRP A 1 89 ? -4.933 -3.432 -10.145 1.00 95.50 89 TRP A C 1
ATOM 721 O O . TRP A 1 89 ? -5.973 -3.235 -9.517 1.00 95.50 89 TRP A O 1
ATOM 731 N N . GLU A 1 90 ? -3.834 -2.694 -9.953 1.00 93.06 90 GLU A N 1
ATOM 732 C CA . GLU A 1 90 ? -3.704 -1.667 -8.901 1.00 93.06 90 GLU A CA 1
ATOM 733 C C . GLU A 1 90 ? -4.799 -0.591 -9.008 1.00 93.06 90 GLU A C 1
ATOM 735 O O . GLU A 1 90 ? -5.374 -0.159 -8.007 1.00 93.06 90 GLU A O 1
ATOM 740 N N . VAL A 1 91 ? -5.126 -0.174 -10.233 1.00 91.75 91 VAL A N 1
ATOM 741 C CA . VAL A 1 91 ? -6.090 0.906 -10.478 1.00 91.75 91 VAL A CA 1
ATOM 742 C C . VAL A 1 91 ? -7.539 0.418 -10.420 1.00 91.75 91 VAL A C 1
ATOM 744 O O . VAL A 1 91 ? -8.407 1.147 -9.933 1.00 91.75 91 VAL A O 1
ATOM 747 N N . TYR A 1 92 ? -7.835 -0.777 -10.942 1.00 93.12 92 TYR A N 1
ATOM 748 C CA . TYR A 1 92 ? -9.214 -1.210 -11.204 1.00 93.12 92 TYR A CA 1
ATOM 749 C C . TYR A 1 92 ? -9.745 -2.279 -10.244 1.00 93.12 92 TYR A C 1
ATOM 751 O O . TYR A 1 92 ? -10.965 -2.444 -10.194 1.00 93.12 92 TYR A O 1
ATOM 759 N N . ASN A 1 93 ? -8.910 -2.964 -9.449 1.00 88.25 93 ASN A N 1
ATOM 760 C CA . ASN A 1 93 ? -9.360 -4.050 -8.555 1.00 88.25 93 ASN A CA 1
ATOM 761 C C . ASN A 1 93 ? -10.460 -3.614 -7.557 1.00 88.25 93 ASN A C 1
ATOM 763 O O . ASN A 1 93 ? -11.308 -4.410 -7.150 1.00 88.25 93 ASN A O 1
ATOM 767 N N . THR A 1 94 ? -10.488 -2.329 -7.194 1.00 83.06 94 THR A N 1
ATOM 768 C CA . THR A 1 94 ? -11.447 -1.743 -6.252 1.00 83.06 94 THR A CA 1
ATOM 769 C C . THR A 1 94 ? -12.555 -0.944 -6.934 1.00 83.06 94 THR A C 1
ATOM 771 O O . THR A 1 94 ? -13.501 -0.517 -6.261 1.00 83.06 94 THR A O 1
ATOM 774 N N . VAL A 1 95 ? -12.489 -0.758 -8.256 1.00 87.69 95 VAL A N 1
ATOM 775 C CA . VAL A 1 95 ? -13.474 0.014 -9.020 1.00 87.69 95 VAL A CA 1
ATOM 776 C C . VAL A 1 95 ? -14.748 -0.818 -9.193 1.00 87.69 95 VAL A C 1
ATOM 778 O O . VAL A 1 95 ? -14.703 -1.908 -9.764 1.00 87.69 95 VAL A O 1
ATOM 781 N N . PRO A 1 96 ? -15.921 -0.333 -8.743 1.00 82.44 96 PRO A N 1
ATOM 782 C CA . PRO A 1 96 ? -17.163 -1.076 -8.919 1.00 82.44 96 PRO A CA 1
ATOM 783 C C . PRO A 1 96 ? -17.511 -1.236 -10.410 1.00 82.44 96 PRO A C 1
ATOM 785 O O . PRO A 1 96 ? -17.460 -0.240 -11.139 1.00 82.44 96 PRO A O 1
ATOM 788 N N . PRO A 1 97 ? -17.975 -2.417 -10.865 1.00 84.12 97 PRO A N 1
ATOM 789 C CA . PRO A 1 97 ? -18.328 -2.642 -12.271 1.00 84.12 97 PRO A CA 1
ATOM 790 C C . PRO A 1 97 ? -19.345 -1.637 -12.830 1.00 84.12 97 PRO A C 1
ATOM 792 O O . PRO A 1 97 ? -19.262 -1.261 -13.993 1.00 84.12 97 PRO A O 1
ATOM 795 N N . SER A 1 98 ? -20.258 -1.120 -11.998 1.00 83.06 98 SER A N 1
ATOM 796 C CA . SER A 1 98 ? -21.239 -0.093 -12.390 1.00 83.06 98 SER A CA 1
ATOM 797 C C . SER A 1 98 ? -20.615 1.228 -12.868 1.00 83.06 98 SER A C 1
ATOM 799 O O . SER A 1 98 ? -21.266 2.010 -13.567 1.00 83.06 98 SER A O 1
ATOM 801 N N . HIS A 1 99 ? -19.352 1.485 -12.517 1.00 85.88 99 HIS A N 1
ATOM 802 C CA . HIS A 1 99 ? -18.603 2.670 -12.932 1.00 85.88 99 HIS A CA 1
ATOM 803 C C . HIS A 1 99 ? -17.831 2.460 -14.240 1.00 85.88 99 HIS A C 1
ATOM 805 O O . HIS A 1 99 ? -17.352 3.436 -14.823 1.00 85.88 99 HIS A O 1
ATOM 811 N N . LEU A 1 100 ? -17.746 1.221 -14.730 1.00 90.56 100 LEU A N 1
ATOM 812 C CA . LEU A 1 100 ? -17.078 0.873 -15.977 1.00 90.56 100 LEU A CA 1
ATOM 813 C C . LEU A 1 100 ? -18.122 0.668 -17.085 1.00 90.56 100 LEU A C 1
ATOM 815 O O . LEU A 1 100 ? -18.858 -0.312 -17.109 1.00 90.56 100 LEU A O 1
ATOM 819 N N . LYS A 1 101 ? -18.212 1.627 -18.010 1.00 91.31 101 LYS A N 1
ATOM 820 C CA . LYS A 1 101 ? -19.209 1.662 -19.090 1.00 91.31 101 LYS A CA 1
ATOM 821 C C . LYS A 1 101 ? -18.569 1.368 -20.438 1.00 91.31 101 LYS A C 1
ATOM 823 O O . LYS A 1 101 ? -17.556 1.974 -20.791 1.00 91.31 101 LYS A O 1
ATOM 828 N N . ASN A 1 102 ? -19.228 0.538 -21.247 1.00 91.62 102 ASN A N 1
ATOM 829 C CA . ASN A 1 102 ? -18.758 0.151 -22.582 1.00 91.62 102 ASN A CA 1
ATOM 830 C C . ASN A 1 102 ? -17.335 -0.435 -22.532 1.00 91.62 102 ASN A C 1
ATOM 832 O O . ASN A 1 102 ? -16.441 0.035 -23.238 1.00 91.62 102 ASN A O 1
ATOM 836 N N . VAL A 1 103 ? -17.109 -1.388 -21.630 1.00 92.56 103 VAL A N 1
ATOM 837 C CA . VAL A 1 103 ? -15.825 -2.092 -21.451 1.00 92.56 103 VAL A CA 1
ATOM 838 C C . VAL A 1 103 ? -15.945 -3.575 -21.822 1.00 92.56 103 VAL A C 1
ATOM 840 O O . VAL A 1 103 ? -15.148 -4.402 -21.389 1.00 92.56 103 VAL A O 1
ATOM 843 N N . ASP A 1 104 ? -16.963 -3.926 -22.613 1.00 90.56 104 ASP A N 1
ATOM 844 C CA . ASP A 1 104 ? -17.126 -5.275 -23.146 1.00 90.56 104 ASP A CA 1
ATOM 845 C C . ASP A 1 104 ? -15.888 -5.653 -23.975 1.00 90.56 104 ASP A C 1
ATOM 847 O O . ASP A 1 104 ? -15.472 -4.901 -24.857 1.00 90.56 104 ASP A O 1
ATOM 851 N N . GLY A 1 105 ? -15.285 -6.803 -23.665 1.00 89.12 105 GLY A N 1
ATOM 852 C CA . GLY A 1 105 ? -14.029 -7.258 -24.275 1.00 89.12 105 GLY A CA 1
ATOM 853 C C . GLY A 1 105 ? -12.749 -6.734 -23.611 1.00 89.12 105 GLY A C 1
ATOM 854 O O . GLY A 1 105 ? -11.663 -7.108 -24.036 1.00 89.12 105 GLY A O 1
ATOM 855 N N . CYS A 1 106 ? -12.835 -5.909 -22.560 1.00 94.44 106 CYS A N 1
ATOM 856 C CA . CYS A 1 106 ? -11.667 -5.551 -21.750 1.00 94.44 106 CYS A CA 1
ATOM 857 C C . CYS A 1 106 ? -11.341 -6.669 -20.747 1.00 94.44 106 CYS A C 1
ATOM 859 O O . CYS A 1 106 ? -11.742 -6.611 -19.585 1.00 94.44 106 CYS A O 1
ATOM 861 N N . ASP A 1 107 ? -10.626 -7.695 -21.198 1.00 94.88 107 ASP A N 1
ATOM 862 C CA . ASP A 1 107 ? -10.228 -8.843 -20.380 1.00 94.88 107 ASP A CA 1
ATOM 863 C C . ASP A 1 107 ? -9.034 -8.557 -19.455 1.00 94.88 107 ASP A C 1
ATOM 865 O O . ASP A 1 107 ? -8.866 -9.259 -18.460 1.00 94.88 107 ASP A O 1
ATOM 869 N N . VAL A 1 108 ? -8.254 -7.496 -19.701 1.00 95.31 108 VAL A N 1
ATOM 870 C CA . VAL A 1 108 ? -7.105 -7.115 -18.849 1.00 95.31 108 VAL A CA 1
ATOM 871 C C . VAL A 1 108 ? -7.467 -6.885 -17.376 1.00 95.31 108 VAL A C 1
ATOM 873 O O . VAL A 1 108 ? -6.631 -7.098 -16.508 1.00 95.31 108 VAL A O 1
ATOM 876 N N . VAL A 1 109 ? -8.715 -6.508 -17.067 1.00 94.06 109 VAL A N 1
ATOM 877 C CA . VAL A 1 109 ? -9.190 -6.297 -15.683 1.00 94.06 109 VAL A CA 1
ATOM 878 C C . VAL A 1 109 ? -9.530 -7.601 -14.950 1.00 94.06 109 VAL A C 1
ATOM 880 O O . VAL A 1 109 ? -9.802 -7.587 -13.753 1.00 94.06 109 VAL A O 1
ATOM 883 N N . LYS A 1 110 ? -9.577 -8.732 -15.664 1.00 93.25 110 LYS A N 1
ATOM 884 C CA . LYS A 1 110 ? -10.004 -10.025 -15.108 1.00 93.25 110 LYS A CA 1
ATOM 885 C C . LYS A 1 110 ? -8.862 -10.813 -14.478 1.00 93.25 110 LYS A C 1
ATOM 887 O O . LYS A 1 110 ? -9.141 -11.770 -13.765 1.00 93.25 110 LYS A O 1
ATOM 892 N N . TYR A 1 111 ? -7.613 -10.435 -14.750 1.00 94.81 111 TYR A N 1
ATOM 893 C CA . TYR A 1 111 ? -6.452 -11.113 -14.192 1.00 94.81 111 TYR A CA 1
ATOM 894 C C . TYR A 1 111 ? -6.366 -10.886 -12.682 1.00 94.81 111 TYR A C 1
ATOM 896 O O . TYR A 1 111 ? -6.339 -9.751 -12.201 1.00 94.81 111 TYR A O 1
ATOM 904 N N . SER A 1 112 ? -6.312 -11.985 -11.936 1.00 94.25 112 SER A N 1
ATOM 905 C CA . SER A 1 112 ? -6.007 -11.972 -10.509 1.00 94.25 112 SER A CA 1
ATOM 906 C C . SER A 1 112 ? -4.536 -11.640 -10.264 1.00 94.25 112 SER A C 1
ATOM 908 O O . SER A 1 112 ? -3.679 -11.862 -11.122 1.00 94.25 112 SER A O 1
ATOM 910 N N . LEU A 1 113 ? -4.216 -11.164 -9.058 1.00 94.00 113 LEU A N 1
ATOM 911 C CA . LEU A 1 113 ? -2.838 -10.836 -8.693 1.00 94.00 113 LEU A CA 1
ATOM 912 C C . LEU A 1 113 ? -1.904 -12.058 -8.788 1.00 94.00 113 LEU A C 1
ATOM 914 O O . LEU A 1 113 ? -0.758 -11.925 -9.2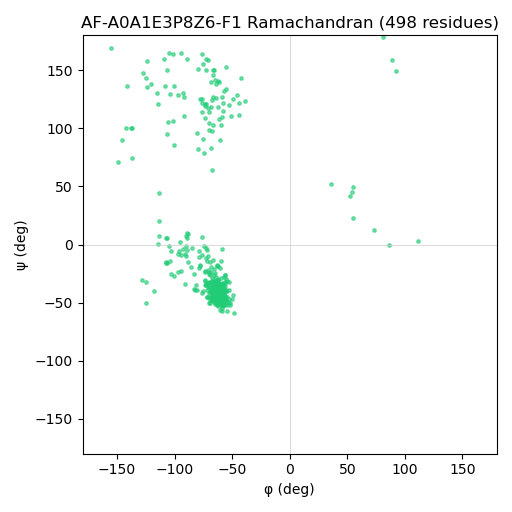13 1.00 94.00 113 LEU A O 1
ATOM 918 N N . ARG A 1 114 ? -2.412 -13.263 -8.487 1.00 93.56 114 ARG A N 1
ATOM 919 C CA . ARG A 1 114 ? -1.671 -14.525 -8.656 1.00 93.56 114 ARG A CA 1
ATOM 920 C C . ARG A 1 114 ? -1.359 -14.829 -10.125 1.00 93.56 114 ARG A C 1
ATOM 922 O O . ARG A 1 114 ? -0.220 -15.138 -10.442 1.00 93.56 114 ARG A O 1
ATOM 929 N N . GLU A 1 115 ? -2.322 -14.672 -11.035 1.00 95.81 115 GLU A N 1
ATOM 930 C CA . GLU A 1 115 ? -2.068 -14.870 -12.474 1.00 95.81 115 GLU A CA 1
ATOM 931 C C . GLU A 1 115 ? -1.077 -13.837 -13.030 1.00 95.81 115 GLU A C 1
ATOM 933 O O . GLU A 1 115 ? -0.287 -14.143 -13.925 1.00 95.81 115 GLU A O 1
ATOM 938 N N . ILE A 1 116 ? -1.106 -12.609 -12.506 1.00 96.88 116 ILE A N 1
ATOM 939 C CA . ILE A 1 116 ? -0.137 -11.564 -12.857 1.00 96.88 116 ILE A CA 1
ATOM 940 C C . ILE A 1 116 ? 1.258 -11.954 -12.361 1.00 96.88 116 ILE A C 1
ATOM 942 O O . ILE A 1 116 ? 2.215 -11.865 -13.133 1.00 96.88 116 ILE A O 1
ATOM 946 N N . LYS A 1 117 ? 1.375 -12.444 -11.119 1.00 95.44 117 LYS A N 1
ATOM 947 C CA . LYS A 1 117 ? 2.628 -12.987 -10.575 1.00 95.44 117 LYS A CA 1
ATOM 948 C C . LYS A 1 117 ? 3.188 -14.094 -11.468 1.00 95.44 117 LYS A C 1
ATOM 950 O O . LYS A 1 117 ? 4.335 -13.986 -11.894 1.00 95.44 117 LYS A O 1
ATOM 955 N N . ASP A 1 118 ? 2.373 -15.088 -11.819 1.00 96.06 118 ASP A N 1
ATOM 956 C CA . ASP A 1 118 ? 2.795 -16.221 -12.653 1.00 96.06 118 ASP A CA 1
ATOM 957 C C . ASP A 1 118 ? 3.348 -15.754 -14.012 1.00 96.06 118 ASP A C 1
ATOM 959 O O . ASP A 1 118 ? 4.333 -16.294 -14.523 1.00 96.06 118 ASP A O 1
ATOM 963 N N . LYS A 1 119 ? 2.748 -14.712 -14.605 1.00 96.31 119 LYS A N 1
ATOM 964 C CA . LYS A 1 119 ? 3.236 -14.113 -15.856 1.00 96.31 119 LYS A CA 1
ATOM 965 C C . LYS A 1 119 ? 4.583 -13.411 -15.691 1.00 96.31 119 LYS A C 1
ATOM 967 O O . LYS A 1 119 ? 5.425 -13.543 -16.580 1.00 96.31 119 LYS A O 1
ATOM 972 N N . HIS A 1 120 ? 4.802 -12.679 -14.598 1.00 95.69 120 HIS A N 1
ATOM 973 C CA . HIS A 1 120 ? 6.103 -12.061 -14.301 1.00 95.69 120 HIS A CA 1
ATOM 974 C C . HIS A 1 120 ? 7.180 -13.121 -14.050 1.00 95.69 120 HIS A C 1
ATOM 976 O O . HIS A 1 120 ? 8.257 -13.055 -14.641 1.00 95.69 120 HIS A O 1
ATOM 982 N N . GLU A 1 121 ? 6.871 -14.149 -13.259 1.00 95.19 121 GLU A N 1
ATOM 983 C CA . GLU A 1 121 ? 7.788 -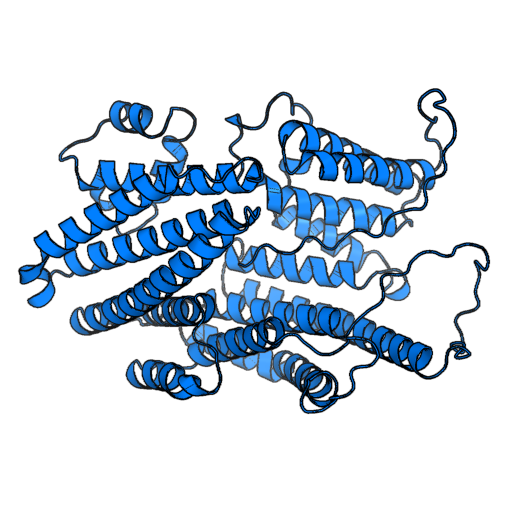15.263 -12.988 1.00 95.19 121 GLU A CA 1
ATOM 984 C C . GLU A 1 121 ? 8.139 -16.046 -14.251 1.00 95.19 121 GLU A C 1
ATOM 986 O O . GLU A 1 121 ? 9.289 -16.449 -14.429 1.00 95.19 121 GLU A O 1
ATOM 991 N N . PHE A 1 122 ? 7.182 -16.240 -15.161 1.00 95.31 122 PHE A N 1
ATOM 992 C CA . PHE A 1 122 ? 7.455 -16.862 -16.453 1.00 95.31 122 PHE A CA 1
ATOM 993 C C . PHE A 1 122 ? 8.548 -16.115 -17.225 1.00 95.31 122 PHE A C 1
ATOM 995 O O . PHE A 1 122 ? 9.448 -16.753 -17.763 1.00 95.31 122 PHE A O 1
ATOM 1002 N N . VAL A 1 123 ? 8.500 -14.782 -17.263 1.00 93.69 123 VAL A N 1
ATOM 1003 C CA . VAL A 1 123 ? 9.480 -13.961 -17.994 1.00 93.69 123 VAL A CA 1
ATOM 1004 C C . VAL A 1 123 ? 10.851 -14.033 -17.331 1.00 93.69 123 VAL A C 1
ATOM 1006 O O . VAL A 1 123 ? 11.834 -14.306 -18.016 1.00 93.69 123 VAL A O 1
ATOM 1009 N N . VAL A 1 124 ? 10.902 -13.892 -16.003 1.00 92.56 124 VAL A N 1
ATOM 1010 C CA . VAL A 1 124 ? 12.144 -14.004 -15.218 1.00 92.56 124 VAL A CA 1
ATOM 1011 C C . VAL A 1 124 ? 12.825 -15.363 -15.409 1.00 92.56 124 VAL A C 1
ATOM 1013 O O . VAL A 1 124 ? 14.048 -15.434 -15.439 1.00 92.56 124 VAL A O 1
ATOM 1016 N N . ASN A 1 125 ? 12.051 -16.439 -15.566 1.00 92.00 125 ASN A N 1
ATOM 1017 C CA . ASN A 1 125 ? 12.588 -17.784 -15.791 1.00 92.00 125 ASN A CA 1
ATOM 1018 C C . ASN A 1 125 ? 12.882 -18.097 -17.267 1.00 92.00 125 A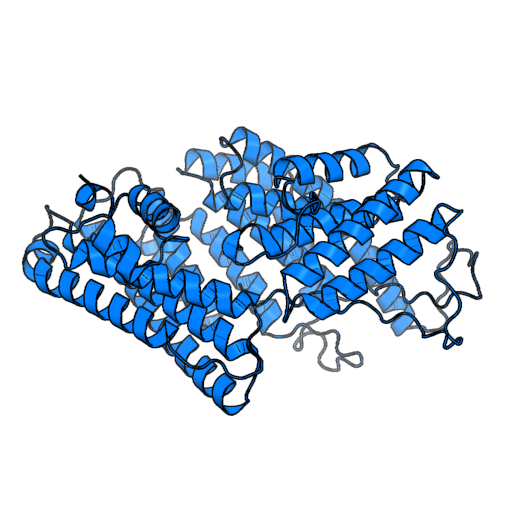SN A C 1
ATOM 1020 O O . ASN A 1 125 ? 13.590 -19.061 -17.558 1.00 92.00 125 ASN A O 1
ATOM 1024 N N . LYS A 1 126 ? 12.291 -17.347 -18.204 1.00 92.00 126 LYS A N 1
ATOM 1025 C CA . LYS A 1 126 ? 12.417 -17.595 -19.644 1.00 92.00 126 LYS A CA 1
ATOM 1026 C C . LYS A 1 126 ? 13.688 -16.988 -20.233 1.00 92.00 126 LYS A C 1
ATOM 1028 O O . LYS A 1 126 ? 14.249 -17.579 -21.154 1.00 92.00 126 LYS A O 1
ATOM 1033 N N . PHE A 1 127 ? 14.080 -15.805 -19.773 1.00 91.81 127 PHE A N 1
ATOM 1034 C CA . PHE A 1 127 ? 15.184 -15.045 -20.351 1.00 91.81 127 PHE A CA 1
ATOM 1035 C C . PHE A 1 127 ? 16.416 -15.069 -19.453 1.00 91.81 127 PHE A C 1
ATOM 1037 O O . PHE A 1 127 ? 16.309 -15.141 -18.230 1.00 91.81 127 PHE A O 1
ATOM 1044 N N . ASP A 1 128 ? 17.589 -14.987 -20.077 1.00 87.00 128 ASP A N 1
ATOM 1045 C CA . ASP A 1 128 ? 18.848 -14.845 -19.354 1.00 87.00 128 ASP A CA 1
ATOM 1046 C C . ASP A 1 128 ? 18.899 -13.495 -18.628 1.00 87.00 128 ASP A C 1
ATOM 1048 O O . ASP A 1 128 ? 18.359 -12.494 -19.102 1.00 87.00 128 ASP A O 1
ATOM 1052 N N . GLU A 1 129 ? 19.610 -13.448 -17.499 1.00 78.94 129 GLU A N 1
ATOM 1053 C CA . GLU A 1 129 ? 19.684 -12.251 -16.649 1.00 78.94 129 GLU A CA 1
ATOM 1054 C C . GLU A 1 129 ? 20.172 -11.005 -17.398 1.00 78.94 129 GLU A C 1
ATOM 1056 O O . GLU A 1 129 ? 19.717 -9.907 -17.096 1.00 78.94 129 GLU A O 1
ATOM 1061 N N . ALA A 1 130 ? 21.043 -11.175 -18.399 1.00 73.75 130 ALA A N 1
ATOM 1062 C CA . ALA A 1 130 ? 21.571 -10.085 -19.219 1.00 73.75 130 ALA A CA 1
ATOM 1063 C C . ALA A 1 130 ? 20.507 -9.391 -20.091 1.00 73.75 130 ALA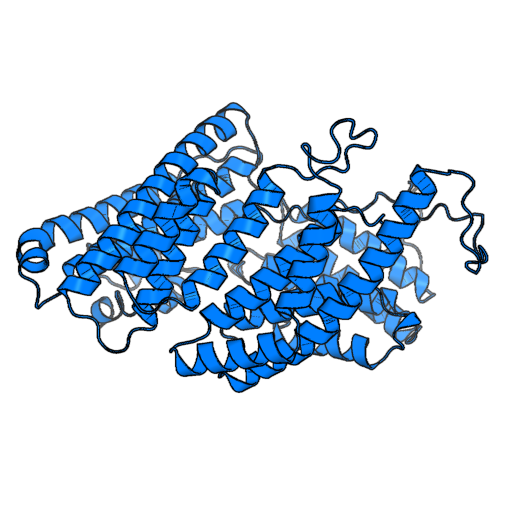 A C 1
ATOM 1065 O O . ALA A 1 130 ? 20.726 -8.263 -20.521 1.00 73.75 130 ALA A O 1
ATOM 1066 N N . GLY A 1 131 ? 19.379 -10.054 -20.365 1.00 75.25 131 GLY A N 1
ATOM 1067 C CA . GLY A 1 131 ? 18.276 -9.495 -21.149 1.00 75.25 131 GLY A CA 1
ATOM 1068 C C . GLY A 1 131 ? 17.151 -8.887 -20.310 1.00 75.25 131 GLY A C 1
ATOM 1069 O O . GLY A 1 131 ? 16.217 -8.342 -20.885 1.00 75.25 131 GLY A O 1
ATOM 1070 N N . LEU A 1 132 ? 17.196 -9.000 -18.978 1.00 87.06 132 LE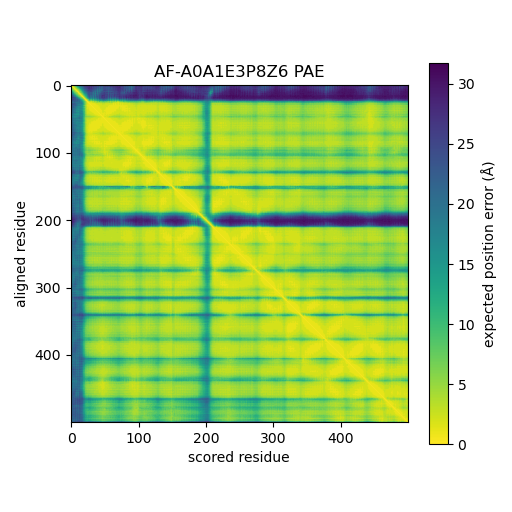U A N 1
ATOM 1071 C CA . LEU A 1 132 ? 16.121 -8.568 -18.079 1.00 87.06 132 LEU A CA 1
ATOM 1072 C C . LEU A 1 132 ? 16.440 -7.208 -17.441 1.00 87.06 132 LEU A C 1
ATOM 1074 O O . LEU A 1 132 ? 17.543 -6.996 -16.938 1.00 87.06 132 LEU A O 1
ATOM 1078 N N . THR A 1 133 ? 15.456 -6.306 -17.383 1.00 88.12 133 THR A N 1
ATOM 1079 C CA . THR A 1 133 ? 15.601 -5.033 -16.659 1.00 88.12 133 THR A CA 1
ATOM 1080 C C . THR A 1 133 ? 15.402 -5.229 -15.155 1.00 88.12 133 THR A C 1
ATOM 1082 O O . THR A 1 133 ? 14.647 -6.099 -14.709 1.00 88.12 133 THR A O 1
ATOM 1085 N N . TRP A 1 134 ? 16.053 -4.394 -14.338 1.00 92.06 134 TRP A N 1
ATOM 1086 C CA . TRP A 1 134 ? 15.891 -4.441 -12.878 1.00 92.06 134 TRP A CA 1
ATOM 1087 C C . TRP A 1 134 ? 14.437 -4.196 -12.443 1.00 92.06 134 TRP A C 1
ATOM 1089 O O . TRP A 1 134 ? 13.989 -4.731 -11.427 1.00 92.06 134 TRP A O 1
ATOM 1099 N N . GLU A 1 135 ? 13.679 -3.429 -13.229 1.00 92.06 135 GLU A N 1
ATOM 1100 C CA . GLU A 1 135 ? 12.281 -3.095 -12.964 1.00 92.06 135 GLU A CA 1
ATOM 1101 C C . GLU A 1 135 ? 11.381 -4.335 -12.974 1.00 92.06 135 GLU A C 1
ATOM 1103 O O . GLU A 1 135 ? 10.396 -4.385 -12.238 1.00 92.06 135 GLU A O 1
ATOM 1108 N N . MET A 1 136 ? 11.715 -5.368 -13.756 1.00 91.88 136 MET A N 1
ATOM 1109 C CA . MET A 1 136 ? 10.989 -6.642 -13.717 1.00 91.88 136 MET A CA 1
ATOM 1110 C C . MET A 1 136 ? 11.077 -7.295 -12.340 1.00 91.88 136 MET A C 1
ATOM 1112 O O . MET A 1 136 ? 10.062 -7.705 -11.774 1.00 91.88 136 MET A O 1
ATOM 1116 N N . TYR A 1 137 ? 12.286 -7.357 -11.778 1.00 95.31 137 TYR A N 1
ATOM 1117 C CA . TYR A 1 137 ? 12.501 -7.899 -10.440 1.00 95.31 137 TYR A CA 1
ATOM 1118 C C . TYR A 1 137 ? 11.822 -7.026 -9.381 1.00 95.31 137 TYR A C 1
ATOM 1120 O O . TYR A 1 137 ? 11.174 -7.550 -8.475 1.00 95.31 137 TYR A O 1
ATOM 1128 N N . TYR A 1 138 ? 11.910 -5.701 -9.527 1.00 95.81 138 TYR A N 1
ATOM 1129 C CA . TYR A 1 138 ? 11.252 -4.744 -8.640 1.00 95.81 138 TYR A CA 1
ATOM 1130 C C . TYR A 1 138 ? 9.723 -4.911 -8.629 1.00 95.81 138 TYR A C 1
ATOM 1132 O O . TYR A 1 138 ? 9.118 -5.007 -7.561 1.00 95.81 138 TYR A O 1
ATOM 1140 N N . ASN A 1 139 ? 9.095 -5.042 -9.801 1.00 95.31 139 ASN A N 1
ATOM 1141 C CA . ASN A 1 139 ? 7.653 -5.268 -9.922 1.00 95.31 139 ASN A CA 1
ATOM 1142 C C . ASN A 1 139 ? 7.217 -6.589 -9.277 1.00 95.31 139 ASN A C 1
ATOM 1144 O O . ASN A 1 139 ? 6.188 -6.629 -8.605 1.00 95.31 139 ASN A O 1
ATOM 1148 N N . LEU A 1 140 ? 8.007 -7.657 -9.415 1.00 95.44 140 LEU A N 1
ATOM 1149 C CA . LEU A 1 140 ? 7.702 -8.937 -8.776 1.00 95.44 140 LEU A CA 1
ATOM 1150 C C . LEU A 1 140 ? 7.774 -8.853 -7.237 1.00 95.44 140 LEU A C 1
ATOM 1152 O O . LEU A 1 140 ? 6.975 -9.488 -6.550 1.00 95.44 140 LEU A O 1
ATOM 1156 N N . ILE A 1 141 ? 8.666 -8.028 -6.678 1.00 96.50 141 ILE A N 1
ATOM 1157 C CA . ILE A 1 141 ? 8.716 -7.745 -5.230 1.00 96.50 141 ILE A CA 1
ATOM 1158 C C . ILE A 1 141 ? 7.475 -6.969 -4.778 1.00 96.50 141 ILE A C 1
ATOM 1160 O O . ILE A 1 141 ? 6.897 -7.292 -3.738 1.00 96.50 141 ILE A O 1
ATOM 1164 N N . LEU A 1 142 ? 7.029 -5.980 -5.560 1.00 96.44 142 LEU A N 1
ATOM 1165 C CA . LEU A 1 142 ? 5.789 -5.256 -5.272 1.00 96.44 142 LEU A CA 1
ATOM 1166 C C . LEU A 1 142 ? 4.579 -6.197 -5.283 1.00 96.44 142 LEU A C 1
ATOM 1168 O O . LEU A 1 142 ? 3.810 -6.200 -4.329 1.00 96.44 142 LEU A O 1
ATOM 1172 N N . ILE A 1 143 ? 4.461 -7.049 -6.302 1.00 95.69 143 ILE A N 1
ATOM 1173 C CA . ILE A 1 143 ? 3.380 -8.038 -6.407 1.00 95.69 143 ILE A CA 1
ATOM 1174 C C . ILE A 1 143 ? 3.397 -9.003 -5.215 1.00 95.69 143 ILE A C 1
ATOM 1176 O O . ILE A 1 143 ? 2.348 -9.281 -4.640 1.00 95.69 143 ILE A O 1
ATOM 1180 N N . ASN A 1 144 ? 4.572 -9.495 -4.811 1.00 94.69 144 ASN A N 1
ATOM 1181 C CA . ASN A 1 144 ? 4.692 -10.352 -3.629 1.00 94.69 144 ASN A CA 1
ATOM 1182 C C . ASN A 1 144 ? 4.301 -9.618 -2.338 1.00 94.69 144 ASN A C 1
ATOM 1184 O O . ASN A 1 144 ? 3.632 -10.212 -1.498 1.00 94.69 144 ASN A O 1
ATOM 1188 N N . THR A 1 145 ? 4.669 -8.341 -2.191 1.00 95.81 145 THR A N 1
ATOM 1189 C CA . THR A 1 145 ? 4.223 -7.508 -1.058 1.00 95.81 145 THR A CA 1
ATOM 1190 C C . THR A 1 145 ? 2.697 -7.426 -1.015 1.00 95.81 145 THR A C 1
ATOM 1192 O O . THR A 1 145 ? 2.099 -7.750 0.004 1.00 95.81 145 THR A O 1
ATOM 1195 N N . GLU A 1 146 ? 2.060 -7.075 -2.134 1.00 94.62 146 GLU A N 1
ATOM 1196 C CA . GLU A 1 146 ? 0.600 -6.941 -2.220 1.00 94.62 146 GLU A CA 1
ATOM 1197 C C . GLU A 1 146 ? -0.123 -8.280 -1.987 1.00 94.62 146 GLU A C 1
ATOM 1199 O O . GLU A 1 146 ? -1.181 -8.304 -1.365 1.00 94.62 146 GLU A O 1
ATOM 1204 N N . LEU A 1 147 ? 0.432 -9.414 -2.434 1.00 93.00 147 LEU A N 1
ATOM 1205 C CA . LEU A 1 147 ? -0.141 -10.739 -2.155 1.00 93.00 147 LEU A CA 1
ATOM 1206 C C . LEU A 1 147 ? -0.131 -11.072 -0.657 1.00 93.00 147 LEU A C 1
ATOM 1208 O O . LEU A 1 147 ? -1.076 -11.690 -0.168 1.00 93.00 147 LEU A O 1
ATOM 1212 N N . ILE A 1 148 ? 0.928 -10.678 0.058 1.00 94.25 148 ILE A N 1
ATOM 1213 C CA . ILE A 1 148 ? 1.025 -10.853 1.513 1.00 94.25 148 ILE A CA 1
ATOM 1214 C C . ILE A 1 148 ? 0.018 -9.934 2.217 1.00 94.25 148 ILE A C 1
ATOM 1216 O O . ILE A 1 148 ? -0.731 -10.405 3.069 1.00 94.25 148 ILE A O 1
ATOM 1220 N N . GLU A 1 149 ? -0.047 -8.654 1.835 1.00 90.81 149 GLU A N 1
ATOM 1221 C CA . GLU A 1 149 ? -0.941 -7.659 2.452 1.00 90.81 149 GLU A CA 1
ATOM 1222 C C . GLU A 1 149 ? -2.433 -7.958 2.224 1.00 90.81 149 GLU A C 1
ATOM 1224 O O . GLU A 1 149 ? -3.253 -7.696 3.101 1.00 90.81 149 GLU A O 1
ATOM 1229 N N . ASN A 1 150 ? -2.802 -8.514 1.065 1.00 84.81 150 ASN A N 1
ATOM 1230 C CA . ASN A 1 150 ? -4.194 -8.851 0.740 1.00 84.81 150 ASN A CA 1
ATOM 1231 C C . ASN A 1 150 ? -4.610 -10.261 1.204 1.00 84.81 150 ASN A C 1
ATOM 1233 O O . ASN A 1 150 ? -5.682 -10.726 0.820 1.00 84.81 150 ASN A O 1
ATOM 1237 N N . GLU A 1 151 ? -3.778 -10.951 1.997 1.00 72.69 151 GLU A N 1
ATOM 1238 C CA . GLU A 1 151 ? -4.012 -12.328 2.477 1.00 72.69 151 GLU A CA 1
ATOM 1239 C C . GLU A 1 151 ? -4.274 -13.346 1.346 1.00 72.69 151 GLU A C 1
ATOM 1241 O O . GLU A 1 151 ? -4.813 -14.437 1.546 1.00 72.69 151 GLU A O 1
ATOM 1246 N N . ASP A 1 152 ? -3.813 -13.032 0.134 1.00 74.44 152 ASP A N 1
ATOM 1247 C CA . ASP A 1 152 ? -3.833 -13.948 -1.003 1.00 74.44 152 ASP A CA 1
ATOM 1248 C C . ASP A 1 152 ? -2.756 -15.041 -0.862 1.00 74.44 152 ASP A C 1
ATOM 1250 O O . ASP A 1 152 ? -2.657 -15.937 -1.707 1.00 74.44 152 ASP A O 1
ATOM 1254 N N . VAL A 1 153 ? -1.962 -15.009 0.208 1.00 74.44 153 VAL A N 1
ATOM 1255 C CA . VAL A 1 153 ? -1.009 -16.045 0.610 1.00 74.44 153 VAL A CA 1
ATOM 1256 C C . VAL A 1 153 ? -1.584 -16.838 1.783 1.00 74.44 153 VAL A C 1
ATOM 1258 O O . VAL A 1 153 ? -2.007 -16.271 2.783 1.00 74.44 153 VAL A O 1
ATOM 1261 N N . VAL A 1 154 ? -1.583 -18.172 1.683 1.00 81.94 154 VAL A N 1
ATOM 1262 C CA . VAL A 1 154 ? -2.148 -19.042 2.726 1.00 81.94 154 VAL A CA 1
ATOM 1263 C C . VAL A 1 154 ? -1.031 -19.722 3.510 1.00 81.94 154 VAL A C 1
ATOM 1265 O O . VAL A 1 154 ? -0.425 -20.688 3.045 1.00 81.94 154 VAL A O 1
ATOM 1268 N N . GLY A 1 155 ? -0.818 -19.243 4.734 1.00 87.31 155 GLY A N 1
ATOM 1269 C CA . GLY A 1 155 ? 0.095 -19.833 5.708 1.00 87.31 155 GLY A CA 1
ATOM 1270 C C . GLY A 1 155 ? 1.540 -19.333 5.625 1.00 87.31 155 GLY A C 1
ATOM 1271 O O . GLY A 1 155 ? 2.016 -18.843 4.602 1.00 87.31 155 GLY A O 1
ATOM 1272 N N . ILE A 1 156 ? 2.252 -19.499 6.742 1.00 91.50 156 ILE A N 1
ATOM 1273 C CA . ILE A 1 156 ? 3.610 -18.974 6.939 1.00 91.50 156 ILE A CA 1
ATOM 1274 C C . ILE A 1 156 ? 4.640 -19.548 5.956 1.00 91.50 156 ILE A C 1
ATOM 1276 O O . ILE A 1 156 ? 5.567 -18.845 5.568 1.00 91.50 156 ILE A O 1
ATOM 1280 N N . ASP A 1 157 ? 4.466 -20.793 5.509 1.00 92.00 157 ASP A N 1
ATOM 1281 C CA . ASP A 1 157 ? 5.388 -21.437 4.565 1.00 92.00 157 ASP A CA 1
ATOM 1282 C C . ASP A 1 157 ? 5.384 -20.735 3.201 1.00 92.00 157 ASP A C 1
ATOM 1284 O O . ASP A 1 157 ? 6.429 -20.582 2.568 1.00 92.00 157 ASP A O 1
ATOM 1288 N N . ALA A 1 158 ? 4.216 -20.264 2.757 1.00 91.69 158 ALA A N 1
ATOM 1289 C CA . ALA A 1 158 ? 4.096 -19.540 1.501 1.00 91.69 158 ALA A CA 1
ATOM 1290 C C . ALA A 1 158 ? 4.688 -18.122 1.611 1.00 91.69 158 ALA A C 1
ATOM 1292 O O . ALA A 1 158 ? 5.346 -17.673 0.676 1.00 91.69 158 ALA A O 1
ATOM 1293 N N . VAL A 1 159 ? 4.564 -17.467 2.772 1.00 94.56 159 VAL A N 1
ATOM 1294 C CA . VAL A 1 159 ? 5.259 -16.195 3.047 1.00 94.56 159 VAL A CA 1
ATOM 1295 C C . VAL A 1 159 ? 6.772 -16.388 3.064 1.00 94.56 159 VAL A C 1
ATOM 1297 O O . VAL A 1 159 ? 7.484 -15.640 2.404 1.00 94.56 159 VAL A O 1
ATOM 1300 N N . LEU A 1 160 ? 7.279 -17.420 3.746 1.00 94.94 160 LEU A N 1
ATOM 1301 C CA . LEU A 1 160 ? 8.708 -17.753 3.741 1.00 94.94 160 LEU A CA 1
ATOM 1302 C C . LEU A 1 160 ? 9.229 -17.976 2.319 1.00 94.94 160 LEU A C 1
ATOM 1304 O O . LEU A 1 160 ? 10.305 -17.482 1.984 1.00 94.94 160 LEU A O 1
ATOM 1308 N N . LYS A 1 161 ? 8.446 -18.648 1.468 1.00 92.94 161 LYS A N 1
ATOM 1309 C CA . LYS A 1 161 ? 8.807 -18.828 0.062 1.00 92.94 161 LYS A CA 1
ATOM 1310 C C . LYS A 1 161 ? 8.885 -17.498 -0.689 1.00 92.94 161 LYS A C 1
ATOM 1312 O O . LYS A 1 161 ? 9.873 -17.248 -1.376 1.00 92.94 161 LYS A O 1
ATOM 1317 N N . SER A 1 162 ? 7.903 -16.616 -0.504 1.00 93.75 162 SER A N 1
ATOM 1318 C CA . SER A 1 162 ? 7.960 -15.256 -1.050 1.00 93.75 162 SER A CA 1
ATOM 1319 C C . SER A 1 162 ? 9.172 -14.475 -0.529 1.00 93.75 162 SER A C 1
ATOM 1321 O O . SER A 1 162 ? 9.771 -13.722 -1.291 1.00 93.75 162 SER A O 1
ATOM 1323 N N . CYS A 1 163 ? 9.580 -14.669 0.730 1.00 95.31 163 CYS A N 1
ATOM 1324 C CA . CYS A 1 163 ? 10.771 -14.036 1.302 1.00 95.31 163 CYS A CA 1
ATOM 1325 C C . CYS A 1 163 ? 12.080 -14.546 0.682 1.00 95.31 163 CYS A C 1
ATOM 1327 O O . CYS A 1 163 ? 12.991 -13.747 0.451 1.00 95.31 163 CYS A O 1
ATOM 1329 N N . GLU A 1 164 ? 12.186 -15.847 0.392 1.00 94.69 164 GLU A N 1
ATOM 1330 C CA . GLU A 1 164 ? 13.308 -16.419 -0.369 1.00 94.69 164 GLU A CA 1
ATOM 1331 C C . GLU A 1 164 ? 13.441 -15.742 -1.731 1.00 94.69 164 GLU A C 1
ATOM 1333 O O . GLU A 1 164 ? 14.512 -15.231 -2.071 1.00 94.69 164 GLU A O 1
ATOM 1338 N N . ASP A 1 165 ? 12.337 -15.687 -2.474 1.00 92.25 165 ASP A N 1
ATOM 1339 C CA . ASP A 1 165 ? 12.324 -15.150 -3.829 1.00 92.25 165 ASP A CA 1
ATOM 1340 C C . ASP A 1 165 ? 12.617 -13.637 -3.808 1.00 92.25 165 ASP A C 1
ATOM 1342 O O . ASP A 1 165 ? 13.504 -13.161 -4.519 1.00 92.25 165 ASP A O 1
ATOM 1346 N N . ALA A 1 166 ? 11.967 -12.877 -2.919 1.00 93.25 166 ALA A N 1
ATOM 1347 C CA . ALA A 1 166 ? 12.181 -11.437 -2.769 1.00 93.25 166 ALA A CA 1
ATOM 1348 C C . ALA A 1 166 ? 13.618 -11.078 -2.362 1.00 93.25 166 ALA A C 1
ATOM 1350 O O . ALA A 1 166 ? 14.145 -10.070 -2.835 1.00 93.25 166 ALA A O 1
ATOM 1351 N N . THR A 1 167 ? 14.279 -11.901 -1.540 1.00 95.56 167 THR A N 1
ATOM 1352 C CA . THR A 1 167 ? 15.682 -11.677 -1.149 1.00 95.56 167 THR A CA 1
ATOM 1353 C C . THR A 1 167 ? 16.603 -11.706 -2.368 1.00 95.56 167 THR A C 1
ATOM 1355 O O . THR A 1 167 ? 17.444 -10.820 -2.536 1.00 95.56 167 THR A O 1
ATOM 1358 N N . VAL A 1 168 ? 16.425 -12.703 -3.241 1.00 95.00 168 VAL A N 1
ATOM 1359 C CA . VAL A 1 168 ? 17.222 -12.845 -4.468 1.00 95.00 168 VAL A CA 1
ATOM 1360 C C . VAL A 1 168 ? 16.919 -11.704 -5.438 1.00 95.00 168 VAL A C 1
ATOM 1362 O O . VAL A 1 168 ? 17.840 -11.064 -5.946 1.00 95.00 168 VAL A O 1
ATOM 1365 N N . LEU A 1 169 ? 15.636 -11.420 -5.668 1.00 95.69 169 LEU A N 1
ATOM 1366 C CA . LEU A 1 169 ? 15.189 -10.378 -6.594 1.00 95.69 169 LEU A CA 1
ATOM 1367 C C . LEU A 1 169 ? 15.688 -8.992 -6.172 1.00 95.69 169 LEU A C 1
ATOM 1369 O O . LEU A 1 169 ? 16.227 -8.253 -6.992 1.00 95.69 169 LEU A O 1
ATOM 1373 N N . MET A 1 170 ? 15.567 -8.648 -4.890 1.00 97.06 170 MET A N 1
ATOM 1374 C CA . MET A 1 170 ? 16.008 -7.351 -4.377 1.00 97.06 170 MET A CA 1
ATOM 1375 C C . MET A 1 170 ? 17.534 -7.219 -4.404 1.00 97.06 170 MET A C 1
ATOM 1377 O O . MET A 1 170 ? 18.044 -6.131 -4.659 1.00 97.06 170 MET A O 1
ATOM 1381 N N . GLY A 1 171 ? 18.271 -8.317 -4.196 1.00 95.88 171 GLY A N 1
ATOM 1382 C CA . GLY A 1 171 ? 19.720 -8.342 -4.405 1.00 95.88 171 GLY A CA 1
ATOM 1383 C C . GLY A 1 171 ? 20.090 -7.901 -5.823 1.00 95.88 171 GLY A C 1
ATOM 1384 O O . GLY A 1 171 ? 20.873 -6.969 -5.984 1.00 95.88 171 GLY A O 1
ATOM 1385 N N . LYS A 1 172 ? 19.435 -8.483 -6.839 1.00 94.94 172 LYS A N 1
ATOM 1386 C CA . LYS A 1 172 ? 19.626 -8.108 -8.251 1.00 94.94 172 LYS A CA 1
ATOM 1387 C C . LYS A 1 172 ? 19.283 -6.642 -8.525 1.00 94.94 172 LYS A C 1
ATOM 1389 O O . LYS A 1 172 ? 20.035 -5.966 -9.222 1.00 94.94 172 LYS A O 1
ATOM 1394 N N . VAL A 1 173 ? 18.175 -6.145 -7.963 1.00 96.38 173 VAL A N 1
ATOM 1395 C CA . VAL A 1 173 ? 17.770 -4.732 -8.095 1.00 96.38 173 VAL A CA 1
ATOM 1396 C C . VAL A 1 173 ? 18.848 -3.804 -7.541 1.00 96.38 173 VAL A C 1
ATOM 1398 O O . VAL A 1 173 ? 19.294 -2.898 -8.241 1.00 96.38 173 VAL A O 1
ATOM 1401 N N . LEU A 1 174 ? 19.287 -4.037 -6.303 1.00 97.19 174 LEU A N 1
ATOM 1402 C CA . LEU A 1 174 ? 20.257 -3.167 -5.642 1.00 97.19 174 LEU A CA 1
ATOM 1403 C C . LEU A 1 174 ? 21.632 -3.232 -6.301 1.00 97.19 174 LEU A C 1
ATOM 1405 O O . LEU A 1 174 ? 22.285 -2.200 -6.420 1.00 97.19 174 LEU A O 1
ATOM 1409 N N . ASP A 1 175 ? 22.075 -4.409 -6.736 1.00 95.50 175 ASP A N 1
ATOM 1410 C CA . ASP A 1 175 ? 23.369 -4.552 -7.401 1.00 95.50 175 ASP A CA 1
ATOM 1411 C C . ASP A 1 175 ? 23.389 -3.787 -8.732 1.00 95.50 175 ASP A C 1
ATOM 1413 O O . ASP A 1 175 ? 24.312 -3.003 -8.959 1.00 95.50 175 ASP A O 1
ATOM 1417 N N . TYR A 1 176 ? 22.341 -3.917 -9.556 1.00 94.56 176 TYR A N 1
ATOM 1418 C CA . TYR A 1 176 ? 22.199 -3.132 -10.787 1.00 94.56 176 TYR A CA 1
ATOM 1419 C C . TYR A 1 176 ? 22.174 -1.627 -10.496 1.00 94.56 176 TYR A C 1
ATOM 1421 O O . TYR A 1 176 ? 22.953 -0.858 -11.058 1.00 94.56 176 TYR A O 1
ATOM 1429 N N . GLN A 1 177 ? 21.305 -1.201 -9.578 1.00 95.50 177 GLN A N 1
ATOM 1430 C CA . GLN A 1 177 ? 21.124 0.212 -9.260 1.00 95.50 177 GLN A CA 1
ATOM 1431 C C . GLN A 1 177 ? 22.388 0.855 -8.682 1.00 95.50 177 GLN A C 1
ATOM 1433 O O . GLN A 1 177 ? 22.672 2.012 -8.978 1.00 95.50 177 GLN A O 1
ATOM 1438 N N . LEU A 1 178 ? 23.160 0.133 -7.868 1.00 96.25 178 LEU A N 1
ATOM 1439 C CA . LEU A 1 178 ? 24.410 0.651 -7.313 1.00 96.25 178 LEU A CA 1
ATOM 1440 C C . LEU A 1 178 ? 25.506 0.781 -8.370 1.00 96.25 178 LEU A C 1
ATOM 1442 O O . LEU A 1 178 ? 26.271 1.742 -8.301 1.00 96.25 178 LEU A O 1
ATOM 1446 N N . ILE A 1 179 ? 25.574 -0.145 -9.332 1.00 94.25 179 ILE A N 1
ATOM 1447 C CA . ILE A 1 179 ? 26.496 -0.047 -10.471 1.00 94.25 179 ILE A CA 1
ATOM 1448 C C . ILE A 1 179 ? 26.138 1.179 -11.316 1.00 94.25 179 ILE A C 1
ATOM 1450 O O . ILE A 1 179 ? 26.984 2.045 -11.520 1.00 94.25 179 ILE A O 1
ATOM 1454 N N . GLU A 1 180 ? 24.875 1.312 -11.725 1.00 93.00 180 GLU A N 1
ATOM 1455 C CA . GLU A 1 180 ? 24.430 2.443 -12.550 1.00 93.00 180 GLU A CA 1
ATOM 1456 C C . GLU A 1 180 ? 24.531 3.790 -11.814 1.00 93.00 180 GLU A C 1
ATOM 1458 O O . GLU A 1 180 ? 24.887 4.803 -12.422 1.00 93.00 180 GLU A O 1
ATOM 1463 N N . LEU A 1 181 ? 24.290 3.819 -10.496 1.00 93.88 181 LEU A N 1
ATOM 1464 C CA . LEU A 1 181 ? 24.506 5.011 -9.675 1.00 93.88 181 LEU A CA 1
ATOM 1465 C C . LEU A 1 181 ? 25.992 5.396 -9.625 1.00 93.88 181 LEU A C 1
ATOM 1467 O O . LEU A 1 181 ? 26.315 6.570 -9.776 1.00 93.88 181 LEU A O 1
ATOM 1471 N N . ASP A 1 182 ? 26.904 4.442 -9.428 1.00 93.38 182 ASP A N 1
ATOM 1472 C CA . ASP A 1 182 ? 28.350 4.713 -9.429 1.00 93.38 182 ASP A CA 1
ATOM 1473 C C . ASP A 1 182 ? 28.811 5.272 -10.785 1.00 93.38 182 ASP A C 1
ATOM 1475 O O . ASP A 1 182 ? 29.502 6.293 -10.844 1.00 93.38 182 ASP A O 1
ATOM 1479 N N . SER A 1 183 ? 28.345 4.673 -11.879 1.00 90.75 183 SER A N 1
ATOM 1480 C CA . SER A 1 183 ? 28.592 5.143 -13.244 1.00 90.75 183 SER A CA 1
ATOM 1481 C C . SER A 1 183 ? 28.010 6.528 -13.515 1.00 90.75 183 SER A C 1
ATOM 1483 O O . SER A 1 183 ? 28.632 7.359 -14.181 1.00 90.75 183 SER A O 1
ATOM 1485 N N . PHE A 1 184 ? 26.820 6.825 -12.992 1.00 90.12 184 PHE A N 1
ATOM 1486 C CA . PHE A 1 184 ? 26.244 8.165 -13.051 1.00 90.12 184 PHE A CA 1
ATOM 1487 C C . PHE A 1 184 ? 27.116 9.191 -12.316 1.00 90.12 184 PHE A C 1
ATOM 1489 O O . PHE A 1 184 ? 27.441 10.232 -12.888 1.00 90.12 184 PHE A O 1
ATOM 1496 N N . LEU A 1 185 ? 27.542 8.891 -11.088 1.00 90.12 185 LEU A N 1
ATOM 1497 C CA . LEU A 1 185 ? 28.366 9.804 -10.291 1.00 90.12 185 LEU A CA 1
ATOM 1498 C C . LEU A 1 185 ? 29.719 10.076 -10.962 1.00 90.12 185 LEU A C 1
ATOM 1500 O O . LEU A 1 185 ? 30.135 11.231 -11.034 1.00 90.12 185 LEU A O 1
ATOM 1504 N N . LYS A 1 186 ? 30.364 9.058 -11.547 1.00 90.19 186 LYS A N 1
ATOM 1505 C CA . LYS A 1 186 ? 31.611 9.241 -12.313 1.00 90.19 186 LYS A CA 1
ATOM 1506 C C . LYS A 1 186 ? 31.433 10.149 -13.527 1.00 90.19 186 LYS A C 1
ATOM 1508 O O . LYS A 1 186 ? 32.302 10.978 -13.777 1.00 90.19 186 LYS A O 1
ATOM 1513 N N . ARG A 1 187 ? 30.310 10.040 -14.248 1.00 88.44 187 ARG A N 1
ATOM 1514 C CA . ARG A 1 187 ? 29.985 10.934 -15.378 1.00 88.44 187 ARG A CA 1
ATOM 1515 C C . ARG A 1 187 ? 29.726 12.375 -14.936 1.00 88.44 187 ARG A C 1
ATOM 1517 O O . ARG A 1 187 ? 30.041 13.300 -15.679 1.00 88.44 187 ARG A O 1
ATOM 1524 N N . LEU A 1 188 ? 29.169 12.581 -13.740 1.00 86.62 188 LEU A N 1
ATOM 1525 C CA . LEU A 1 188 ? 29.013 13.923 -13.167 1.00 86.62 188 LEU A CA 1
ATOM 1526 C C . LEU A 1 188 ? 30.359 14.545 -12.781 1.00 86.62 188 LEU A C 1
ATOM 1528 O O . LEU A 1 188 ? 30.567 15.735 -13.010 1.00 86.62 188 LEU A O 1
ATOM 1532 N N . GLU A 1 189 ? 31.266 13.753 -12.207 1.00 86.06 189 GLU A N 1
ATOM 1533 C CA . GLU A 1 189 ? 32.607 14.207 -11.817 1.00 86.06 189 GLU A CA 1
ATOM 1534 C C . GLU A 1 189 ? 33.533 14.408 -13.026 1.00 86.06 189 GLU A C 1
ATOM 1536 O O . GLU A 1 189 ? 34.358 15.324 -13.036 1.00 86.06 189 GLU A O 1
ATOM 1541 N N . ASN A 1 190 ? 33.389 13.571 -14.055 1.00 87.31 190 ASN A N 1
ATOM 1542 C CA . ASN A 1 190 ? 34.151 13.630 -15.292 1.00 87.31 190 ASN A CA 1
ATOM 1543 C C . ASN A 1 190 ? 33.241 13.389 -16.514 1.00 87.31 190 ASN A C 1
ATOM 1545 O O . ASN A 1 190 ? 32.962 12.237 -16.850 1.00 87.31 190 ASN A O 1
ATOM 1549 N N . PRO A 1 191 ? 32.825 14.451 -17.228 1.00 76.56 191 PRO A N 1
ATOM 1550 C CA . PRO A 1 191 ? 31.993 14.327 -18.426 1.00 76.56 191 PRO A CA 1
ATOM 1551 C C . PRO A 1 191 ? 32.641 13.559 -19.589 1.00 76.56 191 PRO A C 1
ATOM 1553 O O . PRO A 1 191 ? 31.925 13.119 -20.480 1.00 76.56 191 PRO A O 1
ATOM 1556 N N . GLU A 1 192 ? 33.971 13.399 -19.592 1.00 76.88 192 GLU A N 1
ATOM 1557 C CA . GLU A 1 192 ? 34.718 12.593 -20.576 1.00 76.88 192 GLU A CA 1
ATOM 1558 C C . GLU A 1 192 ? 34.857 11.118 -20.142 1.00 76.88 192 GLU A C 1
ATOM 1560 O O . GLU A 1 192 ? 35.638 10.365 -20.719 1.00 76.88 192 GLU A O 1
ATOM 1565 N N . TYR A 1 193 ? 34.158 10.693 -19.084 1.00 74.62 193 TYR A N 1
ATOM 1566 C CA . TYR A 1 193 ? 34.162 9.302 -18.641 1.00 74.62 193 TYR A CA 1
ATOM 1567 C C . TYR A 1 193 ? 33.403 8.407 -19.634 1.00 74.62 193 TYR A C 1
ATOM 1569 O O . TYR A 1 193 ? 32.172 8.388 -19.646 1.00 74.62 193 TYR A O 1
ATOM 1577 N N . GLU A 1 194 ? 34.152 7.640 -20.426 1.00 67.31 194 GLU A N 1
ATOM 1578 C CA . GLU A 1 194 ? 33.655 6.519 -21.230 1.00 67.31 194 GLU A CA 1
ATOM 1579 C C . GLU A 1 194 ? 33.789 5.215 -20.423 1.00 67.31 194 GLU A C 1
ATOM 1581 O O . GLU A 1 194 ? 34.841 4.927 -19.845 1.00 67.31 194 GLU A O 1
ATOM 1586 N N . GLU A 1 195 ? 32.719 4.420 -20.346 1.00 60.94 195 GLU A N 1
ATOM 1587 C CA . GLU A 1 195 ? 32.777 3.095 -19.720 1.00 60.94 195 GLU A CA 1
ATOM 1588 C C . GLU A 1 195 ? 33.538 2.116 -20.628 1.00 60.94 195 GLU A C 1
ATOM 1590 O O . GLU A 1 195 ? 33.116 1.845 -21.751 1.00 60.94 195 GLU A O 1
ATOM 1595 N N . GLU A 1 196 ? 34.635 1.526 -20.138 1.00 48.69 196 GLU A N 1
ATOM 1596 C CA . GLU A 1 196 ? 35.320 0.438 -20.848 1.00 48.69 196 GLU A CA 1
ATOM 1597 C C . GLU A 1 196 ? 34.369 -0.765 -21.019 1.00 48.69 196 GLU A C 1
ATOM 1599 O O . GLU A 1 196 ? 34.073 -1.475 -20.056 1.00 48.69 196 GLU A O 1
ATOM 1604 N N . GLY A 1 197 ? 33.907 -1.013 -22.251 1.00 52.00 197 GLY A N 1
ATOM 1605 C CA . GLY A 1 197 ? 33.156 -2.222 -22.618 1.00 52.00 197 GLY A CA 1
ATOM 1606 C C . GLY A 1 197 ? 31.673 -2.045 -22.964 1.00 52.00 197 GLY A C 1
ATOM 1607 O O . GLY A 1 197 ? 31.029 -3.051 -23.262 1.00 52.00 197 GLY A O 1
ATOM 1608 N N . LYS A 1 198 ? 31.130 -0.820 -22.986 1.00 47.00 198 LYS A N 1
ATOM 1609 C CA . LYS A 1 198 ? 29.877 -0.515 -23.701 1.00 47.00 198 LYS A CA 1
ATOM 1610 C C . LYS A 1 198 ? 30.243 0.144 -25.035 1.00 47.00 198 LYS A C 1
ATOM 1612 O O . LYS A 1 198 ? 30.360 1.358 -25.112 1.00 47.00 198 LYS A O 1
ATOM 1617 N N . GLU A 1 199 ? 30.515 -0.663 -26.064 1.00 38.69 199 GLU A N 1
ATOM 1618 C CA . GLU A 1 199 ? 30.569 -0.147 -27.438 1.00 38.69 199 GLU A CA 1
ATOM 1619 C C . GLU A 1 199 ? 29.173 0.387 -27.790 1.00 38.69 199 GLU A C 1
ATOM 1621 O O . GLU A 1 199 ? 28.191 -0.359 -27.766 1.00 38.69 199 GLU A O 1
ATOM 1626 N N . ASP A 1 200 ? 29.092 1.689 -28.067 1.00 38.62 200 ASP A N 1
ATOM 1627 C CA . ASP A 1 200 ? 27.909 2.365 -28.587 1.00 38.62 200 ASP A CA 1
ATOM 1628 C C . ASP A 1 200 ? 27.516 1.761 -29.944 1.00 38.62 200 ASP A C 1
ATOM 1630 O O . ASP A 1 200 ? 27.936 2.221 -31.003 1.00 38.62 200 ASP A O 1
ATOM 1634 N N . GLU A 1 201 ? 26.668 0.731 -29.942 1.00 36.09 201 GLU A N 1
ATOM 1635 C CA . GLU A 1 201 ? 26.024 0.261 -31.175 1.00 36.09 201 GLU A CA 1
ATOM 1636 C C . GLU A 1 201 ? 24.864 1.164 -31.636 1.00 36.09 201 GLU A C 1
ATOM 1638 O O . GLU A 1 201 ? 24.219 0.840 -32.626 1.00 36.09 201 GLU A O 1
ATOM 1643 N N . ASN A 1 202 ? 24.612 2.326 -31.014 1.00 35.88 202 ASN A N 1
ATOM 1644 C CA . ASN A 1 202 ? 23.640 3.306 -31.520 1.00 35.88 202 ASN A CA 1
ATOM 1645 C C . ASN A 1 202 ? 24.021 4.764 -31.178 1.00 35.88 202 ASN A C 1
ATOM 1647 O O . ASN A 1 202 ? 23.329 5.432 -30.415 1.00 35.88 202 ASN A O 1
ATOM 1651 N N . GLU A 1 203 ? 25.065 5.296 -31.821 1.00 34.03 203 GLU A N 1
ATOM 1652 C CA . GLU A 1 203 ? 25.476 6.719 -31.755 1.00 34.03 203 GLU A CA 1
ATOM 1653 C C . GLU A 1 203 ? 24.396 7.740 -32.216 1.00 34.03 203 GLU A C 1
ATOM 1655 O O . GLU A 1 203 ? 24.600 8.945 -32.088 1.00 34.03 203 GLU A O 1
ATOM 1660 N N . ASP A 1 204 ? 23.227 7.298 -32.703 1.00 30.19 204 ASP A N 1
ATOM 1661 C CA . ASP A 1 204 ? 22.125 8.169 -33.156 1.00 30.19 204 ASP A CA 1
ATOM 1662 C C . ASP A 1 204 ? 20.831 8.076 -32.312 1.00 30.19 204 ASP A C 1
ATOM 1664 O O . ASP A 1 204 ? 19.872 8.809 -32.580 1.00 30.19 204 ASP A O 1
ATOM 1668 N N . ASN A 1 205 ? 20.792 7.252 -31.257 1.00 31.39 205 ASN A N 1
ATOM 1669 C CA . ASN A 1 205 ? 19.685 7.238 -30.297 1.00 31.39 205 ASN A CA 1
ATOM 1670 C C . ASN A 1 205 ? 20.142 7.875 -28.978 1.00 31.39 205 ASN A C 1
ATOM 1672 O O . ASN A 1 205 ? 20.663 7.212 -28.088 1.00 31.39 205 ASN A O 1
ATOM 1676 N N . PHE A 1 206 ? 19.872 9.173 -28.807 1.00 31.89 206 PHE A N 1
ATOM 1677 C CA . PHE A 1 206 ? 19.728 9.766 -27.471 1.00 31.89 206 PHE A CA 1
ATOM 1678 C C . PHE A 1 206 ? 18.461 9.188 -26.807 1.00 31.89 206 PHE A C 1
ATOM 1680 O O . PHE A 1 206 ? 17.486 9.905 -26.565 1.00 31.89 206 PHE A O 1
ATOM 1687 N N . ASP A 1 207 ? 18.445 7.881 -26.556 1.00 35.97 207 ASP A N 1
ATOM 1688 C CA . ASP A 1 207 ? 17.457 7.261 -25.691 1.00 35.97 207 ASP A CA 1
ATOM 1689 C C . ASP A 1 207 ? 17.763 7.750 -24.276 1.00 35.97 207 ASP A C 1
ATOM 1691 O O . ASP A 1 207 ? 18.863 7.592 -23.745 1.00 35.97 207 ASP A O 1
ATOM 1695 N N . VAL A 1 208 ? 16.802 8.460 -23.688 1.00 41.06 208 VAL A N 1
ATOM 1696 C CA . VAL A 1 208 ? 16.882 8.968 -22.319 1.00 41.06 208 VAL A CA 1
ATOM 1697 C C . VAL A 1 208 ? 16.818 7.757 -21.390 1.00 41.06 208 VAL A C 1
ATOM 1699 O O . VAL A 1 208 ? 15.744 7.403 -20.913 1.00 41.06 208 VAL A O 1
ATOM 1702 N N . VAL A 1 209 ? 17.953 7.091 -21.172 1.00 50.06 209 VAL A N 1
ATOM 1703 C CA . VAL A 1 209 ? 18.066 6.021 -20.177 1.00 50.06 209 VAL A CA 1
ATOM 1704 C C . VAL A 1 209 ? 17.689 6.626 -18.828 1.00 50.06 209 VAL A C 1
ATOM 1706 O O . VAL A 1 209 ? 18.269 7.635 -18.412 1.00 50.06 209 VAL A O 1
ATOM 1709 N N . GLU A 1 210 ? 16.675 6.058 -18.173 1.00 63.00 210 GLU A N 1
ATOM 1710 C CA . GLU A 1 210 ? 16.246 6.499 -16.849 1.00 63.00 210 GLU A CA 1
ATOM 1711 C C . GLU A 1 210 ? 17.425 6.364 -15.883 1.00 63.00 210 GLU A C 1
ATOM 1713 O O . GLU A 1 210 ? 17.912 5.279 -15.574 1.00 63.00 210 GLU A O 1
ATOM 1718 N N . GLN A 1 211 ? 17.948 7.511 -15.470 1.00 83.31 211 GLN A N 1
ATOM 1719 C CA . GLN A 1 211 ? 19.170 7.584 -14.695 1.00 83.31 211 GLN A CA 1
ATOM 1720 C C . GLN A 1 211 ? 18.900 7.190 -13.245 1.00 83.31 211 GLN A C 1
ATOM 1722 O O . GLN A 1 211 ? 18.062 7.797 -12.572 1.00 83.31 211 GLN A O 1
ATOM 1727 N N . ILE A 1 212 ? 19.649 6.210 -12.739 1.00 92.12 212 ILE A N 1
ATOM 1728 C CA . ILE A 1 212 ? 19.552 5.810 -11.337 1.00 92.12 212 ILE A CA 1
ATOM 1729 C C . ILE A 1 212 ? 20.143 6.914 -10.455 1.00 92.12 212 ILE A C 1
ATOM 1731 O O . ILE A 1 212 ? 21.338 7.201 -10.485 1.00 92.12 212 ILE A O 1
ATOM 1735 N N . THR A 1 213 ? 19.281 7.535 -9.651 1.00 93.25 213 THR A N 1
ATOM 1736 C CA . THR A 1 213 ? 19.655 8.547 -8.653 1.00 93.25 213 THR A CA 1
ATOM 1737 C C . THR A 1 213 ? 19.683 7.932 -7.252 1.00 93.25 213 THR A C 1
ATOM 1739 O O . THR A 1 213 ? 19.079 6.877 -7.040 1.00 93.25 213 THR A O 1
ATOM 1742 N N . PRO A 1 214 ? 20.310 8.586 -6.253 1.00 95.12 214 PRO A N 1
ATOM 1743 C CA . PRO A 1 214 ? 20.272 8.102 -4.875 1.00 95.12 214 PRO A CA 1
ATOM 1744 C C . PRO A 1 214 ? 18.847 7.845 -4.368 1.00 95.12 214 PRO A C 1
ATOM 1746 O O . PRO A 1 214 ? 18.623 6.843 -3.691 1.00 95.12 214 PRO A O 1
ATOM 1749 N N . SER A 1 215 ? 17.880 8.706 -4.716 1.00 94.81 215 SER A N 1
ATOM 1750 C CA . SER A 1 215 ? 16.471 8.541 -4.328 1.00 94.81 215 SER A CA 1
ATOM 1751 C C . SER A 1 215 ? 15.852 7.259 -4.887 1.00 94.81 215 SER A C 1
ATOM 1753 O O . SER A 1 215 ? 15.120 6.594 -4.167 1.00 94.81 215 SER A O 1
ATOM 1755 N N . VAL A 1 216 ? 16.191 6.851 -6.117 1.00 95.00 216 VAL A N 1
ATOM 1756 C CA . VAL A 1 216 ? 15.693 5.590 -6.710 1.00 95.00 216 VAL A CA 1
ATOM 1757 C C . VAL A 1 216 ? 16.192 4.376 -5.919 1.00 95.00 216 VAL A C 1
ATOM 1759 O O . VAL A 1 216 ? 15.430 3.446 -5.632 1.00 95.00 216 VAL A O 1
ATOM 1762 N N . VAL A 1 217 ? 17.462 4.402 -5.502 1.00 97.44 217 VAL A N 1
ATOM 1763 C CA . VAL A 1 217 ? 18.027 3.338 -4.659 1.00 97.44 217 VAL A CA 1
ATOM 1764 C C . VAL A 1 217 ? 17.380 3.350 -3.273 1.00 97.44 217 VAL A C 1
ATOM 1766 O O . VAL A 1 217 ? 17.021 2.297 -2.746 1.00 97.44 217 VAL A O 1
ATOM 1769 N N . LEU A 1 218 ? 17.168 4.534 -2.692 1.00 97.44 218 LEU A N 1
ATOM 1770 C CA . LEU A 1 218 ? 16.498 4.679 -1.400 1.00 97.44 218 LEU A CA 1
ATOM 1771 C C . LEU A 1 218 ? 15.052 4.166 -1.440 1.00 97.44 218 LEU A C 1
ATOM 1773 O O . LEU A 1 218 ? 14.643 3.443 -0.534 1.00 97.44 218 LEU A O 1
ATOM 1777 N N . ASP A 1 219 ? 14.302 4.466 -2.498 1.00 96.31 219 ASP A N 1
ATOM 1778 C CA . ASP A 1 219 ? 12.941 3.965 -2.709 1.00 96.31 219 ASP A CA 1
ATOM 1779 C C . ASP A 1 219 ? 12.912 2.433 -2.810 1.00 96.31 219 ASP A C 1
ATOM 1781 O O . ASP A 1 219 ? 12.015 1.781 -2.263 1.00 96.31 219 ASP A O 1
ATOM 1785 N N . SER A 1 220 ? 13.932 1.835 -3.430 1.00 97.38 220 SER A N 1
ATOM 1786 C CA . SER A 1 220 ? 14.089 0.378 -3.494 1.00 97.38 220 SER A CA 1
ATOM 1787 C C . SER A 1 220 ? 14.374 -0.222 -2.113 1.00 97.38 220 SER A C 1
ATOM 1789 O O . SER A 1 220 ? 13.762 -1.224 -1.740 1.00 97.38 220 SER A O 1
ATOM 1791 N N . ILE A 1 221 ? 15.192 0.441 -1.287 1.00 98.12 221 ILE A N 1
ATOM 1792 C CA . ILE A 1 221 ? 15.417 0.053 0.118 1.00 98.12 221 ILE A CA 1
ATOM 1793 C C . ILE A 1 221 ? 14.126 0.159 0.936 1.00 98.12 221 ILE A C 1
ATOM 1795 O O . ILE A 1 221 ? 13.796 -0.773 1.669 1.00 98.12 221 ILE A O 1
ATOM 1799 N N . ILE A 1 222 ? 13.369 1.256 0.803 1.00 97.00 222 ILE A N 1
ATOM 1800 C CA . ILE A 1 222 ? 12.068 1.428 1.474 1.00 97.00 222 ILE A CA 1
ATOM 1801 C C . ILE A 1 222 ? 11.112 0.312 1.057 1.00 97.00 222 ILE A C 1
ATOM 1803 O O . ILE A 1 222 ? 10.394 -0.224 1.897 1.00 97.00 222 ILE A O 1
ATOM 1807 N N . THR A 1 223 ? 11.099 -0.043 -0.227 1.00 97.31 223 THR A N 1
ATOM 1808 C CA . THR A 1 223 ? 10.262 -1.124 -0.760 1.00 97.31 223 THR A CA 1
ATOM 1809 C C . THR A 1 223 ? 10.647 -2.468 -0.144 1.00 97.31 223 THR A C 1
ATOM 1811 O O . THR A 1 223 ? 9.778 -3.180 0.353 1.00 97.31 223 THR A O 1
ATOM 1814 N N . GLY A 1 224 ? 11.944 -2.786 -0.083 1.00 97.69 224 GLY A N 1
ATOM 1815 C CA . GLY A 1 224 ? 12.437 -3.998 0.575 1.00 97.69 224 GLY A CA 1
ATOM 1816 C C . GLY A 1 224 ? 12.094 -4.038 2.066 1.00 97.69 224 GLY A C 1
ATOM 1817 O O . GLY A 1 224 ? 11.639 -5.061 2.569 1.00 97.69 224 GLY A O 1
ATOM 1818 N N . ALA A 1 225 ? 12.231 -2.914 2.770 1.00 97.62 225 ALA A N 1
ATOM 1819 C CA . ALA A 1 225 ? 11.871 -2.817 4.182 1.00 97.62 225 ALA A CA 1
ATOM 1820 C C . ALA A 1 225 ? 10.352 -2.956 4.405 1.00 97.62 225 ALA A C 1
ATOM 1822 O O . ALA A 1 225 ? 9.926 -3.627 5.341 1.00 97.62 225 ALA A O 1
ATOM 1823 N N . LYS A 1 226 ? 9.513 -2.399 3.524 1.00 97.00 226 LYS A N 1
ATOM 1824 C CA . LYS A 1 226 ? 8.054 -2.595 3.577 1.00 97.00 226 LYS A CA 1
ATOM 1825 C C . LYS A 1 226 ? 7.648 -4.039 3.310 1.00 97.00 226 LYS A C 1
ATOM 1827 O O . LYS A 1 226 ? 6.757 -4.528 3.987 1.00 97.00 226 LYS A O 1
ATOM 1832 N N . PHE A 1 227 ? 8.330 -4.737 2.404 1.00 97.50 227 PHE A N 1
ATOM 1833 C CA . PHE A 1 227 ? 8.124 -6.173 2.214 1.00 97.50 227 PHE A CA 1
ATOM 1834 C C . PHE A 1 227 ? 8.414 -6.961 3.507 1.00 97.50 227 PHE A C 1
ATOM 1836 O O . PHE A 1 227 ? 7.628 -7.822 3.907 1.00 97.50 227 PHE A O 1
ATOM 1843 N N . VAL A 1 228 ? 9.508 -6.630 4.209 1.00 97.56 228 VAL A N 1
ATOM 1844 C CA . VAL A 1 228 ? 9.823 -7.213 5.529 1.00 97.56 228 VAL A CA 1
ATOM 1845 C C . VAL A 1 228 ? 8.725 -6.894 6.545 1.00 97.56 228 VAL A C 1
ATOM 1847 O O . VAL A 1 228 ? 8.269 -7.788 7.255 1.00 97.56 228 VAL A O 1
ATOM 1850 N N . GLN A 1 229 ? 8.271 -5.639 6.596 1.00 96.75 229 GLN A N 1
ATOM 1851 C CA . GLN A 1 229 ? 7.178 -5.218 7.472 1.00 96.75 229 GLN A CA 1
ATOM 1852 C C . GLN A 1 229 ? 5.892 -6.013 7.196 1.00 96.75 229 GLN A C 1
ATOM 1854 O O . GLN A 1 229 ? 5.366 -6.615 8.127 1.00 96.75 229 GLN A O 1
ATOM 1859 N N . ALA A 1 230 ? 5.437 -6.083 5.942 1.00 95.94 230 ALA A N 1
ATOM 1860 C CA . ALA A 1 230 ? 4.245 -6.833 5.540 1.00 95.94 230 ALA A CA 1
ATOM 1861 C C . ALA A 1 230 ? 4.352 -8.323 5.912 1.00 95.94 230 ALA A C 1
ATOM 1863 O O . ALA A 1 230 ? 3.400 -8.924 6.406 1.00 95.94 230 ALA A O 1
ATOM 1864 N N . SER A 1 231 ? 5.544 -8.910 5.763 1.00 96.38 231 SER A N 1
ATOM 1865 C CA . SER A 1 231 ? 5.803 -10.298 6.166 1.00 96.38 231 SER A CA 1
ATOM 1866 C C . SER A 1 231 ? 5.610 -10.507 7.675 1.00 96.38 231 SER A C 1
ATOM 1868 O O . SER A 1 231 ? 5.037 -11.512 8.094 1.00 96.38 231 SER A O 1
ATOM 1870 N N . TYR A 1 232 ? 6.058 -9.562 8.509 1.00 95.88 232 TYR A N 1
ATOM 1871 C CA . TYR A 1 232 ? 5.823 -9.616 9.956 1.00 95.88 232 TYR A CA 1
ATOM 1872 C C . TYR A 1 232 ? 4.375 -9.283 10.347 1.00 95.88 232 TYR A C 1
ATOM 1874 O O . TYR A 1 232 ? 3.887 -9.830 11.336 1.00 95.88 232 TYR A O 1
ATOM 1882 N N . GLU A 1 233 ? 3.686 -8.421 9.597 1.00 93.31 233 GLU A N 1
ATOM 1883 C CA . GLU A 1 233 ? 2.260 -8.111 9.790 1.00 93.31 233 GLU A CA 1
ATOM 1884 C C . GLU A 1 233 ? 1.366 -9.323 9.542 1.00 93.31 233 GLU A C 1
ATOM 1886 O O . GLU A 1 233 ? 0.414 -9.522 10.289 1.00 93.31 233 GLU A O 1
ATOM 1891 N N . PHE A 1 234 ? 1.735 -10.181 8.590 1.00 92.94 234 PHE A N 1
ATOM 1892 C CA . PHE A 1 234 ? 1.050 -11.448 8.327 1.00 92.94 234 PHE A CA 1
ATOM 1893 C C . PHE A 1 234 ? 1.118 -12.442 9.503 1.00 92.94 234 PHE A C 1
ATOM 1895 O O . PHE A 1 234 ? 0.364 -13.409 9.555 1.00 92.94 234 PHE A O 1
ATOM 1902 N N . CYS A 1 235 ? 2.053 -12.268 10.441 1.00 91.88 235 CYS A N 1
ATOM 1903 C CA . CYS A 1 235 ? 2.241 -13.232 11.519 1.00 91.88 235 CYS A CA 1
ATOM 1904 C C . CYS A 1 235 ? 1.186 -13.088 12.622 1.00 91.88 235 CYS A C 1
ATOM 1906 O O . CYS A 1 235 ? 1.116 -12.062 13.299 1.00 91.88 235 CYS A O 1
ATOM 1908 N N . ASP A 1 236 ? 0.503 -14.189 12.927 1.00 88.88 236 ASP A N 1
ATOM 1909 C CA . ASP A 1 236 ? -0.498 -14.277 13.994 1.00 88.88 236 ASP A CA 1
ATOM 1910 C C . ASP A 1 236 ? 0.126 -14.406 15.390 1.00 88.88 236 ASP A C 1
ATOM 1912 O O . ASP A 1 236 ? -0.525 -14.177 16.404 1.00 88.88 236 ASP A O 1
ATOM 1916 N N . ASN A 1 237 ? 1.388 -14.836 15.480 1.00 89.50 237 ASN A N 1
ATOM 1917 C CA . ASN A 1 237 ? 2.036 -15.125 16.759 1.00 89.50 237 ASN A CA 1
ATOM 1918 C C . ASN A 1 237 ? 3.566 -15.006 16.703 1.00 89.50 237 ASN A C 1
ATOM 1920 O O . ASN A 1 237 ? 4.200 -14.953 15.646 1.00 89.50 237 ASN A O 1
ATOM 1924 N N . TYR A 1 238 ? 4.190 -15.027 17.883 1.00 90.31 238 TYR A N 1
ATOM 1925 C CA . TYR A 1 238 ? 5.642 -14.895 18.022 1.00 90.31 238 TYR A CA 1
ATOM 1926 C C . TYR A 1 238 ? 6.445 -16.085 17.482 1.00 90.31 238 TYR A C 1
ATOM 1928 O O . TYR A 1 238 ? 7.639 -15.935 17.220 1.00 90.31 238 TYR A O 1
ATOM 1936 N N . ILE A 1 239 ? 5.842 -17.266 17.307 1.00 91.94 239 ILE A N 1
ATOM 1937 C CA . ILE A 1 239 ? 6.539 -18.412 16.704 1.00 91.94 239 ILE A CA 1
ATOM 1938 C C . ILE A 1 239 ? 6.815 -18.107 15.228 1.00 91.94 239 ILE A C 1
ATOM 1940 O O . ILE A 1 239 ? 7.951 -18.259 14.778 1.00 91.94 239 ILE A O 1
ATOM 1944 N N . GLN A 1 240 ? 5.810 -17.605 14.509 1.00 93.75 240 GLN A N 1
ATOM 1945 C CA . GLN A 1 240 ? 5.937 -17.195 13.109 1.00 93.75 240 GLN A CA 1
ATOM 1946 C C . GLN A 1 240 ? 6.893 -16.002 12.946 1.00 93.75 240 GLN A C 1
ATOM 1948 O O . GLN A 1 240 ? 7.792 -16.060 12.107 1.00 93.75 240 GLN A O 1
ATOM 1953 N N . ILE A 1 241 ? 6.804 -14.986 13.818 1.00 94.38 241 ILE A N 1
ATOM 1954 C CA . ILE A 1 241 ? 7.759 -13.858 13.825 1.00 94.38 241 ILE A CA 1
ATOM 1955 C C . ILE A 1 241 ? 9.195 -14.358 13.985 1.00 94.38 241 ILE A C 1
ATOM 1957 O O . ILE A 1 241 ? 10.087 -13.927 13.259 1.00 94.38 241 ILE A O 1
ATOM 1961 N N . ASN A 1 242 ? 9.443 -15.274 14.925 1.00 94.38 242 ASN A N 1
ATOM 1962 C CA . ASN A 1 242 ? 10.786 -15.809 15.138 1.00 94.38 242 ASN A CA 1
ATOM 1963 C C . ASN A 1 242 ? 11.277 -16.637 13.942 1.00 94.38 242 ASN A C 1
ATOM 1965 O O . ASN A 1 242 ? 12.471 -16.606 13.647 1.00 94.38 242 ASN A O 1
ATOM 1969 N N . ALA A 1 243 ? 10.389 -17.345 13.239 1.00 95.25 243 ALA A N 1
ATOM 1970 C CA . ALA A 1 243 ? 10.742 -18.055 12.012 1.00 95.25 243 ALA A CA 1
ATOM 1971 C C . ALA A 1 243 ? 11.207 -17.082 10.914 1.00 95.25 243 ALA A C 1
ATOM 1973 O O . ALA A 1 243 ? 12.302 -17.259 10.378 1.00 95.25 243 ALA A O 1
ATOM 1974 N N . LEU A 1 244 ? 10.442 -16.015 10.650 1.00 96.62 244 LEU A N 1
ATOM 1975 C CA . LEU A 1 244 ? 10.826 -14.973 9.689 1.00 96.62 244 LEU A CA 1
ATOM 1976 C C . LEU A 1 244 ? 12.096 -14.233 10.107 1.00 96.62 244 LEU A C 1
ATOM 1978 O O . LEU A 1 244 ? 12.984 -14.021 9.289 1.00 96.62 244 LEU A O 1
ATOM 1982 N N . LYS A 1 245 ? 12.232 -13.908 11.394 1.00 95.88 245 LYS A N 1
ATOM 1983 C CA . LYS A 1 245 ? 13.437 -13.275 11.933 1.00 95.88 245 LYS A CA 1
ATOM 1984 C C . LYS A 1 245 ? 14.676 -14.124 11.684 1.00 95.88 245 LYS A C 1
ATOM 1986 O O . LYS A 1 245 ? 15.683 -13.617 11.199 1.00 95.88 245 LYS A O 1
ATOM 1991 N N . ASN A 1 246 ? 14.608 -15.417 11.999 1.00 95.88 246 ASN A N 1
ATOM 1992 C CA . ASN A 1 246 ? 15.713 -16.339 11.749 1.00 95.88 246 ASN A CA 1
ATOM 1993 C C . ASN A 1 246 ? 16.025 -16.425 10.250 1.00 95.88 246 ASN A C 1
ATOM 1995 O O . ASN A 1 246 ? 17.197 -16.411 9.874 1.00 95.88 246 ASN A O 1
ATOM 1999 N N . PHE A 1 247 ? 14.993 -16.459 9.401 1.00 97.00 247 PHE A N 1
ATOM 2000 C CA . PHE A 1 247 ? 15.156 -16.429 7.953 1.00 97.00 247 PHE A CA 1
ATOM 2001 C C . PHE A 1 247 ? 15.903 -15.167 7.496 1.00 97.00 247 PHE A C 1
ATOM 2003 O O . PHE A 1 247 ? 16.977 -15.294 6.909 1.00 97.00 247 PHE A O 1
ATOM 2010 N N . PHE A 1 248 ? 15.408 -13.967 7.811 1.00 96.62 248 PHE A N 1
ATOM 2011 C CA . PHE A 1 248 ? 16.010 -12.702 7.374 1.00 96.62 248 PHE A CA 1
ATOM 2012 C C . PHE A 1 248 ? 17.423 -12.486 7.931 1.00 96.62 248 PHE A C 1
ATOM 2014 O O . PHE A 1 248 ? 18.290 -11.944 7.242 1.00 96.62 248 PHE A O 1
ATOM 2021 N N . GLN A 1 249 ? 17.693 -12.970 9.147 1.00 94.50 249 GLN A N 1
ATOM 2022 C CA . GLN A 1 249 ? 19.042 -12.988 9.713 1.00 94.50 249 GLN A CA 1
ATOM 2023 C C . GLN A 1 249 ? 19.975 -13.937 8.954 1.00 94.50 249 GLN A C 1
ATOM 2025 O O . GLN A 1 249 ? 21.111 -13.570 8.662 1.00 94.50 249 GLN A O 1
ATOM 2030 N N . SER A 1 250 ? 19.512 -15.148 8.632 1.00 95.94 250 SER A N 1
ATOM 2031 C CA . SER A 1 250 ? 20.326 -16.163 7.949 1.00 95.94 250 SER A CA 1
ATOM 2032 C C . SER A 1 250 ? 20.579 -15.852 6.472 1.00 95.94 250 SER A C 1
ATOM 2034 O O . SER A 1 250 ? 21.660 -16.146 5.967 1.00 95.94 250 SER A O 1
ATOM 2036 N N . SER A 1 251 ? 19.616 -15.226 5.794 1.00 96.12 251 SER A N 1
ATOM 2037 C CA . SER A 1 251 ? 19.732 -14.808 4.395 1.00 96.12 251 SER A CA 1
ATOM 2038 C C . SER A 1 251 ? 20.555 -13.530 4.222 1.00 96.12 251 SER A C 1
ATOM 2040 O O . SER A 1 251 ? 21.030 -13.246 3.126 1.00 96.12 251 SER A O 1
ATOM 2042 N N . GLY A 1 252 ? 20.735 -12.751 5.295 1.00 95.00 252 GLY A N 1
ATOM 2043 C CA . GLY A 1 252 ? 21.430 -11.466 5.254 1.00 95.00 252 GLY A CA 1
ATOM 2044 C C . GLY A 1 252 ? 20.628 -10.353 4.574 1.00 95.00 252 GLY A C 1
ATOM 2045 O O . GLY A 1 252 ? 21.195 -9.297 4.295 1.00 95.00 252 GLY A O 1
ATOM 2046 N N . PHE A 1 253 ? 19.330 -10.556 4.321 1.00 95.75 253 PHE A N 1
ATOM 2047 C CA . PHE A 1 253 ? 18.499 -9.617 3.568 1.00 95.75 253 PHE A CA 1
ATOM 2048 C C . PHE A 1 253 ? 18.416 -8.236 4.235 1.00 95.75 253 PHE A C 1
ATOM 2050 O O . PHE A 1 253 ? 18.830 -7.234 3.651 1.00 95.75 253 PHE A O 1
ATOM 2057 N N . GLU A 1 254 ? 17.979 -8.184 5.498 1.00 94.00 254 GLU A N 1
ATOM 2058 C CA . GLU A 1 254 ? 17.906 -6.934 6.271 1.00 94.00 254 GLU A CA 1
ATOM 2059 C C . GLU A 1 254 ? 19.294 -6.284 6.433 1.00 94.00 254 GLU A C 1
ATOM 2061 O O . GLU A 1 254 ? 19.434 -5.063 6.353 1.00 94.00 254 GLU A O 1
ATOM 2066 N N . ALA A 1 255 ? 20.347 -7.096 6.593 1.00 95.62 255 ALA A N 1
ATOM 2067 C CA . ALA A 1 255 ? 21.720 -6.604 6.701 1.00 95.62 255 ALA A CA 1
ATOM 2068 C C . ALA A 1 255 ? 22.196 -5.930 5.404 1.00 95.62 255 ALA A C 1
ATOM 2070 O O . ALA A 1 255 ? 22.861 -4.894 5.465 1.00 95.62 255 ALA A O 1
ATOM 2071 N N . ARG A 1 256 ? 21.828 -6.473 4.235 1.00 96.19 256 ARG A N 1
ATOM 2072 C CA . ARG A 1 256 ? 22.122 -5.871 2.929 1.00 96.19 256 ARG A CA 1
ATOM 2073 C C . ARG A 1 256 ? 21.398 -4.538 2.764 1.00 96.19 256 ARG A C 1
ATOM 2075 O O . ARG A 1 256 ? 22.057 -3.555 2.431 1.00 96.19 256 ARG A O 1
ATOM 2082 N N . LEU A 1 257 ? 20.095 -4.479 3.053 1.00 97.19 257 LEU A N 1
ATOM 2083 C CA . LEU A 1 257 ? 19.322 -3.228 3.006 1.00 97.19 257 LEU A CA 1
ATOM 2084 C C . LEU A 1 257 ? 19.964 -2.149 3.888 1.00 97.19 257 LEU A C 1
ATOM 2086 O O . LEU A 1 257 ? 20.205 -1.029 3.439 1.00 97.19 257 LEU A O 1
ATOM 2090 N N . GLN A 1 258 ? 20.319 -2.513 5.122 1.00 96.62 258 GLN A N 1
ATOM 2091 C CA . GLN A 1 258 ? 20.937 -1.601 6.077 1.00 96.62 258 GLN A CA 1
ATOM 2092 C C . GLN A 1 258 ? 22.335 -1.141 5.640 1.00 96.62 258 GLN A C 1
ATOM 2094 O O . GLN A 1 258 ? 22.680 0.028 5.823 1.00 96.62 258 GLN A O 1
ATOM 2099 N N . GLN A 1 259 ? 23.142 -2.028 5.054 1.00 96.94 259 GLN A N 1
ATOM 2100 C CA . GLN A 1 259 ? 24.466 -1.685 4.534 1.00 96.94 259 GLN A CA 1
ATOM 2101 C C . GLN A 1 259 ? 24.368 -0.644 3.414 1.00 96.94 259 GLN A C 1
ATOM 2103 O O . GLN A 1 259 ? 25.099 0.349 3.429 1.00 96.94 259 GLN A O 1
ATOM 2108 N N . VAL A 1 260 ? 23.464 -0.857 2.453 1.00 97.81 260 VAL A N 1
ATOM 2109 C CA . VAL A 1 260 ? 23.264 0.083 1.342 1.00 97.81 260 VAL A CA 1
ATOM 2110 C C . VAL A 1 260 ? 22.697 1.404 1.861 1.00 97.81 260 VAL A C 1
ATOM 2112 O O . VAL A 1 260 ? 23.187 2.466 1.484 1.00 97.81 260 VAL A O 1
ATOM 2115 N N . LEU A 1 261 ? 21.749 1.364 2.800 1.00 97.44 261 LEU A N 1
ATOM 2116 C CA . LEU A 1 261 ? 21.210 2.567 3.432 1.00 97.44 261 LEU A CA 1
ATOM 2117 C C . LEU A 1 261 ? 22.303 3.397 4.115 1.00 97.44 261 LEU A C 1
ATOM 2119 O O . LEU A 1 261 ? 22.372 4.607 3.918 1.00 97.44 261 LEU A O 1
ATOM 2123 N N . GLN A 1 262 ? 23.178 2.763 4.899 1.00 96.62 262 GLN A N 1
ATOM 2124 C CA . GLN A 1 262 ? 24.291 3.451 5.559 1.00 96.62 262 GLN A CA 1
ATOM 2125 C C . GLN A 1 262 ? 25.256 4.073 4.549 1.00 96.62 262 GLN A C 1
ATOM 2127 O O . GLN A 1 262 ? 25.692 5.207 4.749 1.00 96.62 262 GLN A O 1
ATOM 2132 N N . LEU A 1 263 ? 25.554 3.369 3.453 1.00 96.06 263 LEU A N 1
ATOM 2133 C CA . LEU A 1 263 ? 26.373 3.905 2.367 1.00 96.06 263 LEU A CA 1
ATOM 2134 C C . LEU A 1 263 ? 25.738 5.170 1.777 1.00 96.06 263 LEU A C 1
ATOM 2136 O O . LEU A 1 263 ? 26.417 6.189 1.655 1.00 96.06 263 LEU A O 1
ATOM 2140 N N . LEU A 1 264 ? 24.445 5.125 1.461 1.00 96.12 264 LEU A N 1
ATOM 2141 C CA . LEU A 1 264 ? 23.721 6.260 0.898 1.00 96.12 264 LEU A CA 1
ATOM 2142 C C . LEU A 1 264 ? 23.655 7.444 1.872 1.00 96.12 264 LEU A C 1
ATOM 2144 O O . LEU A 1 264 ? 24.020 8.557 1.501 1.00 96.12 264 LEU A O 1
ATOM 2148 N N . LEU A 1 265 ? 23.262 7.219 3.128 1.00 95.12 265 LEU A N 1
ATOM 2149 C CA . LEU A 1 265 ? 23.172 8.279 4.142 1.00 95.12 265 LEU A CA 1
ATOM 2150 C C . LEU A 1 265 ? 24.537 8.897 4.477 1.00 95.12 265 LEU A C 1
ATOM 2152 O O . LEU A 1 265 ? 24.613 10.070 4.828 1.00 95.12 265 LEU A O 1
ATOM 2156 N N . SER A 1 266 ? 25.630 8.142 4.340 1.00 94.94 266 SER A N 1
ATOM 2157 C CA . SER A 1 266 ? 26.980 8.685 4.536 1.00 94.94 266 SER A CA 1
ATOM 2158 C C . SER A 1 266 ? 27.414 9.667 3.440 1.00 94.94 266 SER A C 1
ATOM 2160 O O . SER A 1 266 ? 28.386 10.393 3.634 1.00 94.94 266 SER A O 1
ATOM 2162 N N . LYS A 1 267 ? 26.706 9.696 2.301 1.00 93.00 267 LYS A N 1
ATOM 2163 C CA . LYS A 1 267 ? 27.059 10.490 1.114 1.00 93.00 267 LYS A CA 1
ATOM 2164 C C . LYS A 1 267 ? 26.019 11.550 0.745 1.00 93.00 267 LYS A C 1
ATOM 2166 O O . LYS A 1 267 ? 26.401 12.648 0.365 1.00 93.00 267 LYS A O 1
ATOM 2171 N N . PHE A 1 268 ? 24.729 11.237 0.852 1.00 95.06 268 PHE A N 1
ATOM 2172 C CA . PHE A 1 268 ? 23.636 12.021 0.261 1.00 95.06 268 PHE A CA 1
ATOM 2173 C C . PHE A 1 268 ? 22.732 12.671 1.316 1.00 95.06 268 PHE A C 1
ATOM 2175 O O . PHE A 1 268 ? 21.505 12.631 1.222 1.00 95.06 268 PHE A O 1
ATOM 2182 N N . THR A 1 269 ? 23.331 13.260 2.350 1.00 92.94 269 THR A N 1
ATOM 2183 C CA . THR A 1 269 ? 22.610 14.077 3.338 1.00 92.94 269 THR A CA 1
ATOM 2184 C C . THR A 1 269 ? 23.222 15.463 3.435 1.00 92.94 269 THR A C 1
ATOM 2186 O O . THR A 1 269 ? 24.397 15.659 3.128 1.00 92.94 269 THR A O 1
ATOM 2189 N N . VAL A 1 270 ? 22.438 16.429 3.912 1.00 89.75 270 VAL A N 1
ATOM 2190 C CA . VAL A 1 270 ? 22.879 17.825 4.055 1.00 89.75 270 VAL A CA 1
ATOM 2191 C C . VAL A 1 270 ? 24.098 17.940 4.977 1.00 89.75 270 VAL A C 1
ATOM 2193 O O . VAL A 1 270 ? 24.970 18.775 4.746 1.00 89.75 270 VAL A O 1
ATOM 2196 N N . GLU A 1 271 ? 24.196 17.088 5.998 1.00 88.06 271 GLU A N 1
ATOM 2197 C CA . GLU A 1 271 ? 25.325 17.069 6.931 1.00 88.06 271 GLU A CA 1
ATOM 2198 C C . GLU A 1 271 ? 26.627 16.598 6.270 1.00 88.06 271 GLU A C 1
ATOM 2200 O O . GLU A 1 271 ? 27.696 17.112 6.598 1.00 88.06 271 GLU A O 1
ATOM 2205 N N . ASN A 1 272 ? 26.539 15.634 5.350 1.00 88.38 272 ASN A N 1
ATOM 2206 C CA . ASN A 1 272 ? 27.698 14.993 4.724 1.00 88.38 272 ASN A CA 1
ATOM 2207 C C . ASN A 1 272 ? 28.061 15.605 3.360 1.00 88.38 272 ASN A C 1
ATOM 2209 O O . ASN A 1 272 ? 29.216 15.542 2.945 1.00 88.38 272 ASN A O 1
ATOM 2213 N N . ASN A 1 273 ? 27.101 16.240 2.689 1.00 87.75 273 ASN A N 1
ATOM 2214 C CA . ASN A 1 273 ? 27.250 16.892 1.393 1.00 87.75 273 ASN A CA 1
ATOM 2215 C C . ASN A 1 273 ? 26.523 18.248 1.400 1.00 87.75 273 ASN A C 1
ATOM 2217 O O . ASN A 1 273 ? 25.450 18.415 0.827 1.00 87.75 273 ASN A O 1
ATOM 2221 N N . ALA A 1 274 ? 27.109 19.238 2.075 1.00 84.06 274 ALA A N 1
ATOM 2222 C CA . ALA A 1 274 ? 26.477 20.546 2.260 1.00 84.06 274 ALA A CA 1
ATOM 2223 C C . ALA A 1 274 ? 26.392 21.401 0.979 1.00 84.06 274 ALA A C 1
ATOM 2225 O O . ALA A 1 274 ? 25.574 22.316 0.926 1.00 84.06 274 ALA A O 1
ATOM 2226 N N . GLN A 1 275 ? 27.256 21.155 -0.015 1.00 81.25 275 GLN A N 1
ATOM 2227 C CA . GLN A 1 275 ? 27.271 21.930 -1.264 1.00 81.25 275 GLN A CA 1
ATOM 2228 C C . GLN A 1 275 ? 26.214 21.446 -2.256 1.00 81.25 275 GLN A C 1
ATOM 2230 O O . GLN A 1 275 ? 25.656 22.271 -2.970 1.00 81.25 275 GLN A O 1
ATOM 2235 N N . ASP A 1 276 ? 25.949 20.134 -2.277 1.00 84.62 276 ASP A N 1
ATOM 2236 C CA . ASP A 1 276 ? 24.931 19.471 -3.096 1.00 84.62 276 ASP A CA 1
ATOM 2237 C C . ASP A 1 276 ? 24.736 20.070 -4.497 1.00 84.62 276 ASP A C 1
ATOM 2239 O O . ASP A 1 276 ? 23.627 20.416 -4.906 1.00 84.62 276 ASP A O 1
ATOM 2243 N N . GLU A 1 277 ? 25.837 20.215 -5.239 1.00 82.00 277 GLU A N 1
ATOM 2244 C CA . GLU A 1 277 ? 25.868 20.953 -6.511 1.00 82.00 277 GLU A CA 1
ATOM 2245 C C . GLU A 1 277 ? 24.856 20.419 -7.541 1.00 82.00 277 GLU A C 1
ATOM 2247 O O . GLU A 1 277 ? 24.355 21.168 -8.382 1.00 82.00 277 GLU A O 1
ATOM 2252 N N . PHE A 1 278 ? 24.504 19.135 -7.432 1.00 85.31 278 PHE A N 1
ATOM 2253 C CA . PHE A 1 278 ? 23.602 18.424 -8.335 1.00 85.31 278 PHE A CA 1
ATOM 2254 C C . PHE A 1 278 ? 22.213 18.130 -7.738 1.00 85.31 278 PHE A C 1
ATOM 2256 O O . PHE A 1 278 ? 21.403 17.485 -8.402 1.00 85.31 278 PHE A O 1
ATOM 2263 N N . ASN A 1 279 ? 21.892 18.631 -6.537 1.00 88.62 279 ASN A N 1
ATOM 2264 C CA . ASN A 1 279 ? 20.637 18.357 -5.815 1.00 88.62 279 ASN A CA 1
ATOM 2265 C C . ASN A 1 279 ? 20.350 16.850 -5.629 1.00 88.62 279 ASN A C 1
ATOM 2267 O O . ASN A 1 279 ? 19.238 16.382 -5.891 1.00 88.62 279 ASN A O 1
ATOM 2271 N N . LEU A 1 280 ? 21.368 16.089 -5.228 1.00 91.06 280 LEU A N 1
ATOM 2272 C CA . LEU A 1 280 ? 21.322 14.641 -5.012 1.00 91.06 280 LEU A CA 1
ATOM 2273 C C . LEU A 1 280 ? 21.046 14.256 -3.556 1.00 91.06 280 LEU A C 1
ATOM 2275 O O . LEU A 1 280 ? 20.841 13.071 -3.282 1.00 91.06 280 LEU A O 1
ATOM 2279 N N . ASN A 1 281 ? 21.058 15.207 -2.618 1.00 94.81 281 ASN A N 1
ATOM 2280 C CA . ASN A 1 281 ? 20.744 14.901 -1.229 1.00 94.81 281 ASN A CA 1
ATOM 2281 C C . ASN A 1 281 ? 19.285 14.483 -1.051 1.00 94.81 281 ASN A C 1
ATOM 2283 O O . ASN A 1 281 ? 18.364 15.027 -1.667 1.00 94.81 281 ASN A O 1
ATOM 2287 N N . PHE A 1 282 ? 19.077 13.569 -0.109 1.00 95.31 282 PHE A N 1
ATOM 2288 C CA . PHE A 1 282 ? 17.745 13.153 0.293 1.00 95.31 282 PHE A CA 1
ATOM 2289 C C . PHE A 1 282 ? 16.970 14.290 0.943 1.00 95.31 282 PHE A C 1
ATOM 2291 O O . PHE A 1 282 ? 17.485 15.059 1.764 1.00 95.31 282 PHE A O 1
ATOM 2298 N N . LYS A 1 283 ? 15.676 14.342 0.643 1.00 92.31 283 LYS A N 1
ATOM 2299 C CA . LYS A 1 283 ? 14.728 15.165 1.385 1.00 92.31 283 LYS A CA 1
ATOM 2300 C C . LYS A 1 283 ? 14.486 14.539 2.748 1.00 92.31 283 LYS A C 1
ATOM 2302 O O . LYS A 1 283 ? 14.474 13.319 2.906 1.00 92.31 283 LYS A O 1
ATOM 2307 N N . ASN A 1 284 ? 14.181 15.388 3.725 1.00 90.00 284 ASN A N 1
ATOM 2308 C CA . ASN A 1 284 ? 13.856 14.936 5.076 1.00 90.00 284 ASN A CA 1
ATOM 2309 C C . ASN A 1 284 ? 12.702 13.914 5.082 1.00 90.00 284 ASN A C 1
ATOM 2311 O O . ASN A 1 284 ? 12.778 12.908 5.768 1.00 90.00 284 ASN A O 1
ATOM 2315 N N . GLU A 1 285 ? 11.677 14.108 4.245 1.00 90.44 285 GLU A N 1
ATOM 2316 C CA . GLU A 1 285 ? 10.547 13.173 4.112 1.00 90.44 285 GLU A CA 1
ATOM 2317 C C . GLU A 1 285 ? 10.970 11.754 3.680 1.00 90.44 285 GLU A C 1
ATOM 2319 O O . GLU A 1 285 ? 10.370 10.771 4.122 1.00 90.44 285 GLU A O 1
ATOM 2324 N N . GLU A 1 286 ? 12.003 11.632 2.839 1.00 92.38 286 GLU A N 1
ATOM 2325 C CA . GLU A 1 286 ? 12.535 10.342 2.378 1.00 92.38 286 GLU A CA 1
ATOM 2326 C C . GLU A 1 286 ? 13.284 9.636 3.519 1.00 92.38 286 GLU A C 1
ATOM 2328 O O . GLU A 1 286 ? 13.029 8.464 3.804 1.00 92.38 286 GLU A O 1
ATOM 2333 N N . ILE A 1 287 ? 14.131 10.374 4.246 1.00 92.56 287 ILE A N 1
ATOM 2334 C CA . ILE A 1 287 ? 14.858 9.870 5.422 1.00 92.56 287 ILE A CA 1
ATOM 2335 C C . ILE A 1 287 ? 13.879 9.427 6.519 1.00 92.56 287 ILE A C 1
ATOM 2337 O O . ILE A 1 287 ? 14.010 8.334 7.077 1.00 92.56 287 ILE A O 1
ATOM 2341 N N . GLU A 1 288 ? 12.872 10.251 6.810 1.00 92.00 288 GLU A N 1
ATOM 2342 C CA . GLU A 1 288 ? 11.840 9.952 7.805 1.00 92.00 288 GLU A CA 1
ATOM 2343 C C . GLU A 1 288 ? 11.025 8.712 7.424 1.00 92.00 288 GLU A C 1
ATOM 2345 O O . GLU A 1 288 ? 10.695 7.904 8.293 1.00 92.00 288 GLU A O 1
ATOM 2350 N N . SER A 1 289 ? 10.753 8.505 6.132 1.00 92.62 289 SER A N 1
ATOM 2351 C CA . SER A 1 289 ? 10.034 7.320 5.651 1.00 92.62 289 SER A CA 1
ATOM 2352 C C . SER A 1 289 ? 10.799 6.025 5.938 1.00 92.62 289 SER A C 1
ATOM 2354 O O . SER A 1 289 ? 10.202 5.063 6.424 1.00 92.62 289 SER A O 1
ATOM 2356 N N . VAL A 1 290 ? 12.115 6.002 5.706 1.00 93.62 290 VAL A N 1
ATOM 2357 C CA . VAL A 1 290 ? 12.956 4.828 6.002 1.00 93.62 290 VAL A CA 1
ATOM 2358 C C . VAL A 1 290 ? 13.026 4.562 7.502 1.00 93.62 290 VAL A C 1
ATOM 2360 O O . VAL A 1 290 ? 12.804 3.433 7.944 1.00 93.62 290 VAL A O 1
ATOM 2363 N N . LYS A 1 291 ? 13.309 5.599 8.302 1.00 93.94 291 LYS A N 1
ATOM 2364 C CA . LYS A 1 291 ? 13.370 5.468 9.765 1.00 93.94 291 LYS A CA 1
ATOM 2365 C C . LYS A 1 291 ? 12.057 4.927 10.321 1.00 93.94 291 LYS A C 1
ATOM 2367 O O . LYS A 1 291 ? 12.074 4.062 11.193 1.00 93.94 291 LYS A O 1
ATOM 2372 N N . LEU A 1 292 ? 10.926 5.421 9.817 1.00 95.38 292 LEU A N 1
ATOM 2373 C CA . LEU A 1 292 ? 9.611 5.012 10.289 1.00 95.38 292 LEU A CA 1
ATOM 2374 C C . LEU A 1 292 ? 9.340 3.527 10.024 1.00 95.38 292 LEU A C 1
ATOM 2376 O O . LEU A 1 292 ? 8.866 2.835 10.925 1.00 95.38 292 LEU A O 1
ATOM 2380 N N . VAL A 1 293 ? 9.672 3.028 8.830 1.00 95.62 293 VAL A N 1
ATOM 2381 C CA . VAL A 1 293 ? 9.528 1.600 8.497 1.00 95.62 293 VAL A CA 1
ATOM 2382 C C . VAL A 1 293 ? 10.442 0.747 9.383 1.00 95.62 293 VAL A C 1
ATOM 2384 O O . VAL A 1 293 ? 9.971 -0.205 9.998 1.00 95.62 293 VAL A O 1
ATOM 2387 N N . ASN A 1 294 ? 11.710 1.130 9.564 1.00 94.50 294 ASN A N 1
ATOM 2388 C CA . ASN A 1 294 ? 12.649 0.397 10.428 1.00 94.50 294 ASN A CA 1
ATOM 2389 C C . ASN A 1 294 ? 12.187 0.329 11.894 1.00 94.50 294 ASN A C 1
ATOM 2391 O O . ASN A 1 294 ? 12.300 -0.711 12.553 1.00 94.50 294 ASN A O 1
ATOM 2395 N N . HIS A 1 295 ? 11.634 1.427 12.415 1.00 94.75 295 HIS A N 1
ATOM 2396 C CA . HIS A 1 295 ? 11.071 1.464 13.766 1.00 94.75 295 HIS A CA 1
ATOM 2397 C C . HIS A 1 295 ? 9.786 0.647 13.891 1.00 94.75 295 HIS A C 1
ATOM 2399 O O . HIS A 1 295 ? 9.557 0.054 14.948 1.00 94.75 295 HIS A O 1
ATOM 2405 N N . SER A 1 296 ? 8.995 0.569 12.818 1.00 95.88 296 SER A N 1
ATOM 2406 C CA . SER A 1 296 ? 7.804 -0.282 12.747 1.00 95.88 296 SER A CA 1
ATOM 2407 C C . SER A 1 296 ? 8.193 -1.762 12.749 1.00 95.88 296 SER A C 1
ATOM 2409 O O . SER A 1 296 ? 7.679 -2.510 13.573 1.00 95.88 296 SER A O 1
ATOM 2411 N N . ILE A 1 297 ? 9.183 -2.171 11.944 1.00 95.94 297 ILE A N 1
ATOM 2412 C CA . ILE A 1 297 ? 9.758 -3.531 11.959 1.00 95.94 297 ILE A CA 1
ATOM 2413 C C . ILE A 1 297 ? 10.267 -3.886 13.362 1.00 95.94 297 ILE A C 1
ATOM 2415 O O . ILE A 1 297 ? 9.936 -4.936 13.912 1.00 95.94 297 ILE A O 1
ATOM 2419 N N . SER A 1 298 ? 11.019 -2.977 13.988 1.00 94.62 298 SER A N 1
ATOM 2420 C CA . SER A 1 298 ? 11.565 -3.191 15.334 1.00 94.62 298 SER A CA 1
ATOM 2421 C C . SER A 1 298 ? 10.473 -3.439 16.382 1.00 94.62 298 SER A C 1
ATOM 2423 O O . SER A 1 298 ? 10.669 -4.231 17.306 1.00 94.62 298 SER A O 1
ATOM 2425 N N . ALA A 1 299 ? 9.305 -2.808 16.223 1.00 95.00 299 ALA A N 1
ATOM 2426 C CA . ALA A 1 299 ? 8.177 -2.965 17.133 1.00 95.00 299 ALA A CA 1
ATOM 2427 C C . ALA A 1 299 ? 7.573 -4.383 17.125 1.00 95.00 299 ALA A C 1
ATOM 2429 O O . ALA A 1 299 ? 7.041 -4.805 18.152 1.00 95.00 299 ALA A O 1
ATOM 2430 N N . PHE A 1 300 ? 7.695 -5.154 16.034 1.00 94.38 300 PHE A N 1
ATOM 2431 C CA . PHE A 1 300 ? 7.198 -6.542 15.981 1.00 94.38 300 PHE A CA 1
ATOM 2432 C C . PHE A 1 300 ? 7.936 -7.476 16.942 1.00 94.38 300 PHE A C 1
ATOM 2434 O O . PHE A 1 300 ? 7.371 -8.471 17.396 1.00 94.38 300 PHE A O 1
ATOM 2441 N N . PHE A 1 301 ? 9.175 -7.146 17.309 1.00 93.25 301 PHE A N 1
ATOM 2442 C CA . PHE A 1 301 ? 9.969 -7.953 18.236 1.00 93.25 301 PHE A CA 1
ATOM 2443 C C . PHE A 1 301 ? 9.693 -7.648 19.710 1.00 93.25 301 PHE A C 1
ATOM 2445 O O . PHE A 1 301 ? 10.265 -8.303 20.583 1.00 93.25 301 PHE A O 1
ATOM 2452 N N . ILE A 1 302 ? 8.840 -6.667 20.001 1.00 92.75 302 ILE A N 1
ATOM 2453 C CA . ILE A 1 302 ? 8.493 -6.281 21.364 1.00 92.75 302 ILE A CA 1
ATOM 2454 C C . ILE A 1 302 ? 7.253 -7.068 21.802 1.00 92.75 302 ILE A C 1
ATOM 2456 O O . ILE A 1 302 ? 6.228 -7.070 21.122 1.00 92.75 302 ILE A O 1
ATOM 2460 N N . ASN A 1 303 ? 7.350 -7.747 22.946 1.00 89.06 303 ASN A N 1
ATOM 2461 C CA . ASN A 1 303 ? 6.279 -8.570 23.525 1.00 89.06 303 ASN A CA 1
ATOM 2462 C C . ASN A 1 303 ? 5.718 -8.030 24.844 1.00 89.06 303 ASN A C 1
ATOM 2464 O O . ASN A 1 303 ? 4.893 -8.679 25.482 1.00 89.06 303 ASN A O 1
ATOM 2468 N N . ASP A 1 304 ? 6.138 -6.828 25.226 1.00 89.69 304 ASP A N 1
ATOM 2469 C CA . ASP A 1 304 ? 5.666 -6.136 26.411 1.00 89.69 304 ASP A CA 1
ATOM 2470 C C . ASP A 1 304 ? 5.109 -4.755 26.050 1.00 89.69 304 ASP A C 1
ATOM 2472 O O . ASP A 1 304 ? 5.702 -3.994 25.280 1.00 89.69 304 ASP A O 1
ATOM 2476 N N . PHE A 1 305 ? 3.955 -4.424 26.628 1.00 88.50 305 PHE A N 1
ATOM 2477 C CA . PHE A 1 305 ? 3.258 -3.177 26.332 1.00 88.50 305 PHE A CA 1
ATOM 2478 C C . PHE A 1 305 ? 4.067 -1.952 26.773 1.00 88.50 305 PHE A C 1
ATOM 2480 O O . PHE A 1 305 ? 4.149 -0.970 26.033 1.00 88.50 305 PHE A O 1
ATOM 2487 N N . GLU A 1 306 ? 4.677 -1.988 27.961 1.00 90.12 306 GLU A N 1
ATOM 2488 C CA . GLU A 1 306 ? 5.443 -0.851 28.475 1.00 90.12 306 GLU A CA 1
ATOM 2489 C C . GLU A 1 306 ? 6.714 -0.628 27.656 1.00 90.12 306 GLU A C 1
ATOM 2491 O O . GLU A 1 306 ? 7.052 0.520 27.356 1.00 90.12 306 GLU A O 1
ATOM 2496 N N . GLN A 1 307 ? 7.373 -1.705 27.226 1.00 93.25 307 GLN A N 1
ATOM 2497 C CA . GLN A 1 307 ? 8.505 -1.640 26.304 1.00 93.25 307 GLN A CA 1
ATOM 2498 C C . GLN A 1 307 ? 8.105 -1.053 24.953 1.00 93.25 307 GLN A C 1
ATOM 2500 O O . GLN A 1 307 ? 8.836 -0.212 24.433 1.00 93.25 307 GLN A O 1
ATOM 2505 N N . LEU A 1 308 ? 6.941 -1.418 24.408 1.00 93.12 308 LEU A N 1
ATOM 2506 C CA . LEU A 1 308 ? 6.468 -0.879 23.131 1.00 93.12 308 LEU A CA 1
ATOM 2507 C C . LEU A 1 308 ? 6.128 0.613 23.249 1.00 93.12 308 LEU A C 1
ATOM 2509 O O . LEU A 1 308 ? 6.489 1.418 22.391 1.00 93.12 308 LEU A O 1
ATOM 2513 N N . VAL A 1 309 ? 5.500 1.013 24.356 1.00 91.38 309 VAL A N 1
ATOM 2514 C CA . VAL A 1 309 ? 5.279 2.427 24.684 1.00 91.38 309 VAL A CA 1
ATOM 2515 C C . VAL A 1 309 ? 6.604 3.168 24.836 1.00 91.38 309 VAL A C 1
ATOM 2517 O O . VAL A 1 309 ? 6.728 4.298 24.361 1.00 91.38 309 VAL A O 1
ATOM 2520 N N . ASN A 1 310 ? 7.588 2.570 25.505 1.00 91.94 310 ASN A N 1
ATOM 2521 C CA . ASN A 1 310 ? 8.893 3.186 25.696 1.00 91.94 310 ASN A CA 1
ATOM 2522 C C . ASN A 1 310 ? 9.639 3.347 24.368 1.00 91.94 310 ASN A C 1
ATOM 2524 O O . ASN A 1 310 ? 10.142 4.439 24.121 1.00 91.94 310 ASN A O 1
ATOM 2528 N N . HIS A 1 311 ? 9.616 2.323 23.505 1.00 93.50 311 HIS A N 1
ATOM 2529 C CA . HIS A 1 311 ? 10.164 2.356 22.145 1.00 93.50 311 HIS A CA 1
ATOM 2530 C C . HIS A 1 311 ? 9.681 3.602 21.410 1.00 93.50 311 HIS A C 1
ATOM 2532 O O . HIS A 1 311 ? 10.478 4.480 21.108 1.00 93.50 311 HIS A O 1
ATOM 2538 N N . TRP A 1 312 ? 8.368 3.788 21.262 1.00 92.94 312 TRP A N 1
ATOM 2539 C CA . TRP A 1 312 ? 7.823 4.946 20.543 1.00 92.94 312 TRP A CA 1
ATOM 2540 C C . TRP A 1 312 ? 8.005 6.296 21.255 1.00 92.94 312 TRP A C 1
ATOM 2542 O O . TRP A 1 312 ? 8.063 7.339 20.593 1.00 92.94 312 TRP A O 1
ATOM 2552 N N . LYS A 1 313 ? 8.113 6.311 22.591 1.00 89.31 313 LYS A N 1
ATOM 2553 C CA . LYS A 1 313 ? 8.398 7.532 23.367 1.00 89.31 313 LYS A CA 1
ATOM 2554 C C . LYS A 1 313 ? 9.828 8.021 23.166 1.00 89.31 313 LYS A C 1
ATOM 2556 O O . LYS A 1 313 ? 10.027 9.230 23.042 1.00 89.31 313 LYS A O 1
ATOM 2561 N N . THR A 1 314 ? 10.810 7.121 23.131 1.00 88.19 314 THR A N 1
ATOM 2562 C CA . THR A 1 314 ? 12.225 7.493 22.976 1.00 88.19 314 THR A CA 1
ATOM 2563 C C . THR A 1 314 ? 12.537 8.060 21.592 1.00 88.19 314 THR A C 1
ATOM 2565 O O . THR A 1 314 ? 13.437 8.885 21.467 1.00 88.19 314 THR A O 1
ATOM 2568 N N . LEU A 1 315 ? 11.724 7.731 20.583 1.00 84.88 315 LEU A N 1
ATOM 2569 C CA . LEU A 1 315 ? 11.860 8.240 19.211 1.00 84.88 315 LEU A CA 1
ATOM 2570 C C . LEU A 1 315 ? 11.450 9.704 19.031 1.00 84.88 315 LEU A C 1
ATOM 2572 O O . LEU A 1 315 ? 11.592 10.240 17.937 1.00 84.88 315 LEU A O 1
ATOM 2576 N N . GLY A 1 316 ? 10.950 10.377 20.072 1.00 70.19 316 GLY A N 1
ATOM 2577 C CA . GLY A 1 316 ? 10.479 11.765 19.977 1.00 70.19 316 GLY A CA 1
ATOM 2578 C C . GLY A 1 316 ? 11.533 12.788 19.529 1.00 70.19 316 GLY A C 1
ATOM 2579 O O . GLY A 1 316 ? 11.151 13.898 19.168 1.00 70.19 316 GLY A O 1
ATOM 2580 N N . ASN A 1 317 ? 12.820 12.421 19.551 1.00 69.50 317 ASN A N 1
ATOM 2581 C CA . ASN A 1 317 ? 13.927 13.233 19.037 1.00 69.50 317 ASN A CA 1
ATOM 2582 C C . ASN A 1 317 ? 14.468 12.743 17.678 1.00 69.50 317 ASN A C 1
ATOM 2584 O O . ASN A 1 317 ? 15.245 13.459 17.058 1.00 69.50 317 ASN A O 1
ATOM 2588 N N . GLU A 1 318 ? 14.112 11.530 17.244 1.00 81.06 318 GLU A N 1
ATOM 2589 C CA . GLU A 1 318 ? 14.627 10.908 16.013 1.00 81.06 318 GLU A CA 1
ATOM 2590 C C . GLU A 1 318 ? 13.659 11.004 14.834 1.00 81.06 318 GLU A C 1
ATOM 2592 O O . GLU A 1 318 ? 14.112 10.966 13.687 1.00 81.06 318 GLU A O 1
ATOM 2597 N N . LEU A 1 319 ? 12.358 11.090 15.136 1.00 86.06 319 LEU A N 1
ATOM 2598 C CA . LEU A 1 319 ? 11.268 11.164 14.172 1.00 86.06 319 LEU A CA 1
ATOM 2599 C C . LEU A 1 319 ? 10.456 12.445 14.346 1.00 86.06 319 LEU A C 1
ATOM 2601 O O . LEU A 1 319 ? 10.064 12.811 15.463 1.00 86.06 319 LEU A O 1
ATOM 2605 N N . ASP A 1 320 ? 10.105 13.055 13.222 1.00 88.19 320 ASP A N 1
ATOM 2606 C CA . ASP A 1 320 ? 9.242 14.225 13.194 1.00 88.19 320 ASP A CA 1
ATOM 2607 C C . ASP A 1 320 ? 7.814 13.894 13.644 1.00 88.19 320 ASP A C 1
ATOM 2609 O O . ASP A 1 320 ? 7.269 12.800 13.443 1.00 88.19 320 ASP A O 1
ATOM 2613 N N . LYS A 1 321 ? 7.149 14.889 14.242 1.00 90.69 321 LYS A N 1
ATOM 2614 C CA . LYS A 1 321 ? 5.727 14.803 14.603 1.00 90.69 321 LYS A CA 1
ATOM 2615 C C . LYS A 1 321 ? 4.860 14.926 13.350 1.00 90.69 321 LYS A C 1
ATOM 2617 O O . LYS A 1 321 ? 4.287 15.977 13.090 1.00 90.69 321 LYS A O 1
ATOM 2622 N N . SER A 1 322 ? 4.755 13.836 12.600 1.00 92.81 322 SER A N 1
ATOM 2623 C CA . SER A 1 322 ? 3.960 13.735 11.376 1.00 92.81 322 SER A CA 1
ATOM 2624 C C . SER A 1 322 ? 2.714 12.859 11.567 1.00 92.81 322 SER A C 1
ATOM 2626 O O . SER A 1 322 ? 2.684 12.014 12.472 1.00 92.81 322 SER A O 1
ATOM 2628 N N . PRO A 1 323 ? 1.684 12.993 10.706 1.00 95.38 323 PRO A N 1
ATOM 2629 C CA . PRO A 1 323 ? 0.578 12.042 10.678 1.00 95.38 323 PRO A CA 1
ATOM 2630 C C . PRO A 1 323 ? 1.046 10.594 10.541 1.00 95.38 323 PRO A C 1
ATOM 2632 O O . PRO A 1 323 ? 0.604 9.738 11.303 1.00 95.38 323 PRO A O 1
ATOM 2635 N N . SER A 1 324 ? 1.972 10.339 9.611 1.00 94.12 324 SER A N 1
ATOM 2636 C CA . SER A 1 324 ? 2.496 9.003 9.319 1.00 94.12 324 SER A CA 1
ATOM 2637 C C . SER A 1 324 ? 3.116 8.354 10.553 1.00 94.12 324 SER A C 1
ATOM 2639 O O . SER A 1 324 ? 2.835 7.190 10.816 1.00 94.12 324 SER A O 1
ATOM 2641 N N . ARG A 1 325 ? 3.869 9.114 11.363 1.00 95.06 325 ARG A N 1
ATOM 2642 C CA . ARG A 1 325 ? 4.445 8.625 12.626 1.00 95.06 325 ARG A CA 1
ATOM 2643 C C . ARG A 1 325 ? 3.368 8.132 13.592 1.00 95.06 325 ARG A C 1
ATOM 2645 O O . ARG A 1 325 ? 3.477 7.039 14.133 1.00 95.06 325 ARG A O 1
ATOM 2652 N N . PHE A 1 326 ? 2.334 8.938 13.832 1.00 96.50 326 PHE A N 1
ATOM 2653 C CA . PHE A 1 326 ? 1.266 8.570 14.769 1.00 96.50 326 PHE A CA 1
ATOM 2654 C C . PHE A 1 326 ? 0.397 7.418 14.260 1.00 96.50 326 PHE A C 1
ATOM 2656 O O . PHE A 1 326 ? -0.097 6.636 15.068 1.00 96.50 326 PHE A O 1
ATOM 2663 N N . MET A 1 327 ? 0.205 7.314 12.945 1.00 96.88 327 MET A N 1
ATOM 2664 C CA . MET A 1 327 ? -0.505 6.187 12.345 1.00 96.88 327 MET A CA 1
ATOM 2665 C C . MET A 1 327 ? 0.295 4.894 12.464 1.00 96.88 327 MET A C 1
ATOM 2667 O O . MET A 1 327 ? -0.229 3.940 13.012 1.00 96.88 327 MET A O 1
ATOM 2671 N N . ALA A 1 328 ? 1.574 4.899 12.082 1.00 95.44 328 ALA A N 1
ATOM 2672 C CA . ALA A 1 328 ? 2.436 3.727 12.218 1.00 95.44 328 ALA A CA 1
ATOM 2673 C C . ALA A 1 328 ? 2.550 3.264 13.679 1.00 95.44 328 ALA A C 1
ATOM 2675 O O . ALA A 1 328 ? 2.468 2.074 13.959 1.00 95.44 328 ALA A O 1
ATOM 2676 N N . GLU A 1 329 ? 2.651 4.201 14.632 1.00 96.12 329 GLU A N 1
ATOM 2677 C CA . GLU A 1 329 ? 2.593 3.862 16.055 1.00 96.12 329 GLU A CA 1
ATOM 2678 C C . GLU A 1 329 ? 1.275 3.138 16.387 1.00 96.12 329 GLU A C 1
ATOM 2680 O O . GLU A 1 329 ? 1.301 2.065 16.983 1.00 96.12 329 GLU A O 1
ATOM 2685 N N . ALA A 1 330 ? 0.124 3.681 15.974 1.00 97.00 330 ALA A N 1
ATOM 2686 C CA . ALA A 1 330 ? -1.180 3.051 16.187 1.00 97.00 330 ALA A CA 1
ATOM 2687 C C . ALA A 1 330 ? -1.280 1.651 15.547 1.00 97.00 330 ALA A C 1
ATOM 2689 O O . ALA A 1 330 ? -1.759 0.729 16.210 1.00 97.00 330 ALA A O 1
ATOM 2690 N N . ASP A 1 331 ? -0.776 1.485 14.324 1.00 95.88 331 ASP A N 1
ATOM 2691 C CA . ASP A 1 331 ? -0.769 0.219 13.587 1.00 95.88 331 ASP A CA 1
ATOM 2692 C C . ASP A 1 331 ? 0.109 -0.826 14.296 1.00 95.88 331 ASP A C 1
ATOM 2694 O O . ASP A 1 331 ? -0.322 -1.962 14.493 1.00 95.88 331 ASP A O 1
ATOM 2698 N N . CYS A 1 332 ? 1.281 -0.441 14.819 1.00 95.50 332 CYS A N 1
ATOM 2699 C CA . CYS A 1 332 ? 2.122 -1.331 15.627 1.00 95.50 332 CYS A CA 1
ATOM 2700 C C . CYS A 1 332 ? 1.432 -1.793 16.918 1.00 95.50 332 CYS A C 1
ATOM 2702 O O . CYS A 1 332 ? 1.576 -2.953 17.307 1.00 95.50 332 CYS A O 1
ATOM 2704 N N . PHE A 1 333 ? 0.675 -0.919 17.591 1.00 95.38 333 PHE A N 1
ATOM 2705 C CA . PHE A 1 333 ? -0.098 -1.305 18.779 1.00 95.38 333 PHE A CA 1
ATOM 2706 C C . PHE A 1 333 ? -1.299 -2.194 18.441 1.00 95.38 333 PHE A C 1
ATOM 2708 O O . PHE A 1 333 ? -1.638 -3.070 19.238 1.00 95.38 333 PHE A O 1
ATOM 2715 N N . GLN A 1 334 ? -1.927 -1.997 17.280 1.00 93.62 334 GLN A N 1
ATOM 2716 C CA . GLN A 1 334 ? -2.980 -2.881 16.784 1.00 93.62 334 GLN A CA 1
ATOM 2717 C C . GLN A 1 334 ? -2.411 -4.274 16.485 1.00 93.62 334 GLN A C 1
ATOM 2719 O O . GLN A 1 334 ? -2.865 -5.259 17.055 1.00 93.62 334 GLN A O 1
ATOM 2724 N N . SER A 1 335 ? -1.328 -4.329 15.715 1.00 92.56 335 SER A N 1
ATOM 2725 C CA . SER A 1 335 ? -0.530 -5.530 15.462 1.00 92.56 335 SER A CA 1
ATOM 2726 C C . SER A 1 335 ? -0.131 -6.262 16.752 1.00 92.56 335 SER A C 1
ATOM 2728 O O . SER A 1 335 ? -0.278 -7.475 16.873 1.00 92.56 335 SER A O 1
ATOM 2730 N N . PHE A 1 336 ? 0.358 -5.528 17.754 1.00 93.06 336 PHE A N 1
ATOM 2731 C CA . PHE A 1 336 ? 0.691 -6.084 19.067 1.00 93.06 336 PHE A CA 1
ATOM 2732 C C . PHE A 1 336 ? -0.534 -6.683 19.769 1.00 93.06 336 PHE A C 1
ATOM 2734 O O . PHE A 1 336 ? -0.439 -7.767 20.336 1.00 93.06 336 PHE A O 1
ATOM 2741 N N . LYS A 1 337 ? -1.685 -5.999 19.720 1.00 91.38 337 LYS A N 1
ATOM 2742 C CA . LYS A 1 337 ? -2.946 -6.488 20.294 1.00 91.38 337 LYS A CA 1
ATOM 2743 C C . LYS A 1 337 ? -3.383 -7.802 19.647 1.00 91.38 337 LYS A C 1
ATOM 2745 O O . LYS A 1 337 ? -3.825 -8.691 20.366 1.00 91.38 337 LYS A O 1
ATOM 2750 N N . ASP A 1 338 ? -3.282 -7.899 18.326 1.00 88.44 338 ASP A N 1
ATOM 2751 C CA . ASP A 1 338 ? -3.825 -9.026 17.562 1.00 88.44 338 ASP A CA 1
ATOM 2752 C C . ASP A 1 338 ? -2.993 -10.310 17.729 1.00 88.44 338 ASP A C 1
ATOM 2754 O O . ASP A 1 338 ? -3.537 -11.403 17.630 1.00 88.44 338 ASP A O 1
ATOM 2758 N N . ARG A 1 339 ? -1.710 -10.191 18.102 1.00 88.38 339 ARG A N 1
ATOM 2759 C CA . ARG A 1 339 ? -0.794 -11.331 18.308 1.00 88.38 339 ARG A CA 1
ATOM 2760 C C . ARG A 1 339 ? -0.734 -11.901 19.724 1.00 88.38 339 ARG A C 1
ATOM 2762 O O . ARG A 1 339 ? -0.034 -12.886 19.964 1.00 88.38 339 ARG A O 1
ATOM 2769 N N . ILE A 1 340 ? -1.357 -11.247 20.700 1.00 84.94 340 ILE A N 1
ATOM 2770 C CA . ILE A 1 340 ? -1.274 -11.681 22.099 1.00 84.94 340 ILE A CA 1
ATOM 2771 C C . ILE A 1 340 ? -2.436 -12.621 22.407 1.00 84.94 340 ILE A C 1
ATOM 2773 O O . ILE A 1 340 ? -3.577 -12.185 22.536 1.00 84.94 340 ILE A O 1
ATOM 2777 N N . ASP A 1 341 ? -2.107 -13.900 22.612 1.00 73.94 341 ASP A N 1
ATOM 2778 C CA . ASP A 1 341 ? -3.063 -14.996 22.845 1.00 73.94 341 ASP A CA 1
ATOM 2779 C C . ASP A 1 341 ? -4.029 -14.755 24.020 1.00 73.94 341 ASP A C 1
ATOM 2781 O O . ASP A 1 341 ? -5.152 -15.260 24.033 1.00 73.94 341 ASP A O 1
ATOM 2785 N N . SER A 1 342 ? -3.603 -14.007 25.043 1.00 78.69 342 SER A N 1
ATOM 2786 C CA . SER A 1 342 ? -4.425 -13.732 26.222 1.00 78.69 342 SER A CA 1
ATOM 2787 C C . SER A 1 342 ? -4.220 -12.311 26.725 1.00 78.69 342 SER A C 1
ATOM 2789 O O . SER A 1 342 ? -3.260 -12.020 27.443 1.00 78.69 342 SER A O 1
ATOM 2791 N N . ILE A 1 343 ? -5.153 -11.433 26.380 1.00 85.25 343 ILE A N 1
ATOM 2792 C CA . ILE A 1 343 ? -5.180 -10.060 26.864 1.00 85.25 343 ILE A CA 1
ATOM 2793 C C . ILE A 1 343 ? -6.420 -9.832 27.734 1.00 85.25 343 ILE A C 1
ATOM 2795 O O . ILE A 1 343 ? -7.535 -10.195 27.357 1.00 85.25 343 ILE A O 1
ATOM 2799 N N . THR A 1 344 ? -6.244 -9.254 28.924 1.00 89.38 344 THR A N 1
ATOM 2800 C CA . THR A 1 344 ? -7.388 -8.939 29.795 1.00 89.38 344 THR A CA 1
ATOM 2801 C C . THR A 1 344 ? -8.180 -7.752 29.250 1.00 89.38 344 THR A C 1
ATOM 2803 O O . THR A 1 344 ? -7.654 -6.931 28.495 1.00 89.38 344 THR A O 1
ATOM 2806 N N . SER A 1 345 ? -9.439 -7.599 29.672 1.00 91.25 345 SER A N 1
ATOM 2807 C CA . SER A 1 345 ? -10.247 -6.433 29.285 1.00 91.25 345 SER A CA 1
ATOM 2808 C C . SER A 1 345 ? -9.592 -5.107 29.706 1.00 91.25 345 SER A C 1
ATOM 2810 O O . SER A 1 345 ? -9.682 -4.118 28.980 1.00 91.25 345 SER A O 1
ATOM 2812 N N . GLU A 1 346 ? -8.885 -5.065 30.840 1.00 91.44 346 GLU A N 1
ATOM 2813 C CA . GLU A 1 346 ? -8.110 -3.899 31.283 1.00 91.44 346 GLU A CA 1
ATOM 2814 C C . GLU A 1 346 ? -6.962 -3.579 30.322 1.00 91.44 346 GLU A C 1
ATOM 2816 O O . GLU A 1 346 ? -6.777 -2.422 29.940 1.00 91.44 346 GLU A O 1
ATOM 2821 N N . GLN A 1 347 ? -6.198 -4.590 29.910 1.00 89.06 347 GLN A N 1
ATOM 2822 C CA . GLN A 1 347 ? -5.088 -4.412 28.975 1.00 89.06 347 GLN A CA 1
ATOM 2823 C C . GLN A 1 347 ? -5.595 -3.998 27.588 1.00 89.06 347 GLN A C 1
ATOM 2825 O O . GLN A 1 347 ? -5.062 -3.051 27.005 1.00 89.06 347 GLN A O 1
ATOM 2830 N N . GLN A 1 348 ? -6.670 -4.624 27.092 1.00 91.94 348 GLN A N 1
ATOM 2831 C CA . GLN A 1 348 ? -7.333 -4.213 25.849 1.00 91.94 348 GLN A CA 1
ATOM 2832 C C . GLN A 1 348 ? -7.787 -2.757 25.930 1.00 91.94 348 GLN A C 1
ATOM 2834 O O . GLN A 1 348 ? -7.538 -1.971 25.018 1.00 91.94 348 GLN A O 1
ATOM 2839 N N . TRP A 1 349 ? -8.408 -2.359 27.039 1.00 94.25 349 TRP A N 1
ATOM 2840 C CA . TRP A 1 349 ? -8.837 -0.981 27.248 1.00 94.25 349 TRP A CA 1
ATOM 2841 C C . TRP A 1 349 ? -7.672 0.009 27.187 1.00 94.25 349 TRP A C 1
ATOM 2843 O O . TRP A 1 349 ? -7.801 1.068 26.567 1.00 94.25 349 TRP A O 1
ATOM 2853 N N . VAL A 1 350 ? -6.538 -0.307 27.814 1.00 92.94 350 VAL A N 1
ATOM 2854 C CA . VAL A 1 350 ? -5.338 0.544 27.783 1.00 92.94 350 VAL A CA 1
ATOM 2855 C C . VAL A 1 350 ? -4.765 0.638 26.365 1.00 92.94 350 VAL A C 1
ATOM 2857 O O . VAL A 1 350 ? -4.521 1.753 25.897 1.00 92.94 350 VAL A O 1
ATOM 2860 N N . LEU A 1 351 ? -4.631 -0.487 25.654 1.00 93.62 351 LEU A N 1
ATOM 2861 C CA . LEU A 1 351 ? -4.159 -0.520 24.264 1.00 93.62 351 LEU A CA 1
ATOM 2862 C C . LEU A 1 351 ? -5.042 0.317 23.342 1.00 93.62 351 LEU A C 1
ATOM 2864 O O . LEU A 1 351 ? -4.547 1.210 22.656 1.00 93.62 351 LEU A O 1
ATOM 2868 N N . ILE A 1 352 ? -6.357 0.088 23.367 1.00 95.12 352 ILE A N 1
ATOM 2869 C CA . ILE A 1 352 ? -7.290 0.788 22.479 1.00 95.12 352 ILE A CA 1
ATOM 2870 C C . ILE A 1 352 ? -7.297 2.295 22.777 1.00 95.12 352 ILE A C 1
ATOM 2872 O O . ILE A 1 352 ? -7.386 3.109 21.858 1.00 95.12 352 ILE A O 1
ATOM 2876 N N . ASN A 1 353 ? -7.149 2.700 24.044 1.00 95.25 353 ASN A N 1
ATOM 2877 C CA . ASN A 1 353 ? -6.978 4.114 24.390 1.00 95.25 353 ASN A CA 1
ATOM 2878 C C . ASN A 1 353 ? -5.706 4.714 23.782 1.00 95.25 353 ASN A C 1
ATOM 2880 O O . ASN A 1 353 ? -5.751 5.841 23.286 1.00 95.25 353 ASN A O 1
ATOM 2884 N N . HIS A 1 354 ? -4.589 3.986 23.820 1.00 95.62 354 HIS A N 1
ATOM 2885 C CA . HIS A 1 354 ? -3.321 4.441 23.247 1.00 95.62 354 HIS A CA 1
ATOM 2886 C C . HIS A 1 354 ? -3.415 4.579 21.722 1.00 95.62 354 HIS A C 1
ATOM 2888 O O . HIS A 1 354 ? -3.086 5.638 21.182 1.00 95.62 354 HIS A O 1
ATOM 2894 N N . ILE A 1 355 ? -3.978 3.572 21.045 1.00 97.31 355 ILE A N 1
ATOM 2895 C CA . ILE A 1 355 ? -4.277 3.594 19.603 1.00 97.31 355 ILE A CA 1
ATOM 2896 C C . ILE A 1 355 ? -5.146 4.817 19.271 1.00 97.31 355 ILE A C 1
ATOM 2898 O O . ILE A 1 355 ? -4.770 5.650 18.444 1.00 97.31 355 ILE A O 1
ATOM 2902 N N . ASN A 1 356 ? -6.266 5.012 19.977 1.00 97.62 356 ASN A N 1
ATOM 2903 C CA . ASN A 1 356 ? -7.162 6.148 19.743 1.00 97.62 356 ASN A CA 1
ATOM 2904 C C . ASN A 1 356 ? -6.513 7.511 20.006 1.00 97.62 356 ASN A C 1
ATOM 2906 O O . ASN A 1 356 ? -6.842 8.481 19.315 1.00 97.62 356 ASN A O 1
ATOM 2910 N N . ALA A 1 357 ? -5.613 7.612 20.985 1.00 97.31 357 ALA A N 1
ATOM 2911 C CA . ALA A 1 357 ? -4.883 8.843 21.261 1.00 97.31 357 ALA A CA 1
ATOM 2912 C C . ALA A 1 357 ? -3.938 9.207 20.107 1.00 97.31 357 ALA A C 1
ATOM 2914 O O . ALA A 1 357 ? -3.892 10.372 19.704 1.00 97.31 357 ALA A O 1
ATOM 2915 N N . ASN A 1 358 ? -3.233 8.226 19.543 1.00 97.50 358 ASN A N 1
ATOM 2916 C CA . ASN A 1 358 ? -2.353 8.436 18.395 1.00 97.50 358 ASN A CA 1
ATOM 2917 C C . ASN A 1 358 ? -3.136 8.735 17.115 1.00 97.50 358 ASN A C 1
ATOM 2919 O O . ASN A 1 358 ? -2.855 9.734 16.454 1.00 97.50 358 ASN A O 1
ATOM 2923 N N . LEU A 1 359 ? -4.201 7.985 16.830 1.00 98.44 359 LEU A N 1
ATOM 2924 C CA . LEU A 1 359 ? -5.090 8.268 15.700 1.00 98.44 359 LEU A CA 1
ATOM 2925 C C . LEU A 1 359 ? -5.721 9.664 15.790 1.00 98.44 359 LEU A C 1
ATOM 2927 O O . LEU A 1 359 ? -5.869 10.350 14.781 1.00 98.44 359 LEU A O 1
ATOM 2931 N N . LYS A 1 360 ? -6.068 10.135 16.994 1.00 98.31 360 LYS A N 1
ATOM 2932 C CA . LYS A 1 360 ? -6.567 11.504 17.183 1.00 98.31 360 LYS A CA 1
ATOM 2933 C C . LYS A 1 360 ? -5.505 12.554 16.830 1.00 98.31 360 LYS A C 1
ATOM 2935 O O . LYS A 1 360 ? -5.835 13.498 16.118 1.00 98.31 360 LYS A O 1
ATOM 2940 N N . LYS A 1 361 ? -4.254 12.378 17.271 1.00 97.81 361 LYS A N 1
ATOM 2941 C CA . LYS A 1 361 ? -3.144 13.279 16.908 1.00 97.81 361 LYS A CA 1
ATOM 2942 C C . LYS A 1 361 ? -2.880 13.268 15.403 1.00 97.81 361 LYS A C 1
ATOM 2944 O O . LYS A 1 361 ? -2.743 14.330 14.806 1.00 97.81 361 LYS A O 1
ATOM 2949 N N . ALA A 1 362 ? -2.883 12.087 14.780 1.00 98.12 362 ALA A N 1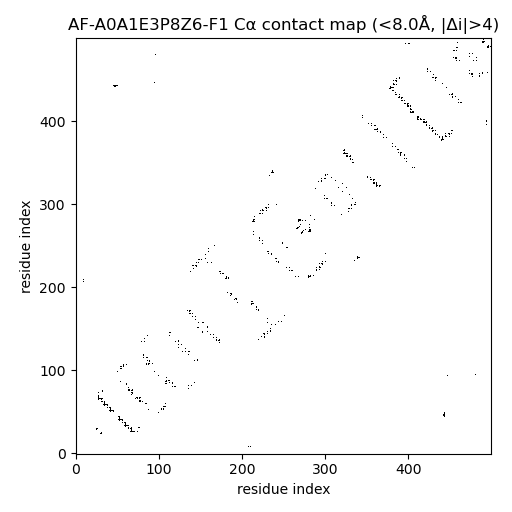
ATOM 2950 C CA . ALA A 1 362 ? -2.781 11.962 13.329 1.00 98.12 362 ALA A CA 1
ATOM 2951 C C . ALA A 1 362 ? -3.904 12.743 12.632 1.00 98.12 362 ALA A C 1
ATOM 2953 O O . ALA A 1 362 ? -3.640 13.530 11.732 1.00 98.12 362 ALA A O 1
ATOM 2954 N N . GLN A 1 363 ? -5.153 12.600 13.088 1.00 98.31 363 GLN A N 1
ATOM 2955 C CA . GLN A 1 363 ? -6.287 13.334 12.527 1.00 98.31 363 GLN A CA 1
ATOM 2956 C C . GLN A 1 363 ? -6.116 14.857 12.618 1.00 98.31 363 GLN A C 1
ATOM 2958 O O . GLN A 1 363 ? -6.488 15.565 11.682 1.00 98.31 363 GLN A O 1
ATOM 2963 N N . GLU A 1 364 ? -5.632 15.365 13.752 1.00 98.19 364 GLU A N 1
ATOM 2964 C CA . GLU A 1 364 ? -5.403 16.798 13.969 1.00 98.19 364 GLU A CA 1
ATOM 2965 C C . GLU A 1 364 ? -4.367 17.334 12.971 1.00 98.19 364 GLU A C 1
ATOM 2967 O O . GLU A 1 364 ? -4.665 18.285 12.252 1.00 98.19 364 GLU A O 1
ATOM 2972 N N . LEU A 1 365 ? -3.240 16.638 12.810 1.00 97.81 365 LEU A N 1
ATOM 2973 C CA . LEU A 1 365 ? -2.199 17.012 11.848 1.00 97.81 365 LEU A CA 1
ATOM 2974 C C . LEU A 1 365 ? -2.673 16.910 10.388 1.00 97.81 365 LEU A C 1
ATOM 2976 O O . LEU A 1 365 ? -2.446 17.825 9.601 1.00 97.81 365 LEU A O 1
ATOM 2980 N N . VAL A 1 366 ? -3.416 15.861 10.011 1.00 97.44 366 VAL A N 1
ATOM 2981 C CA . VAL A 1 366 ? -3.967 15.756 8.641 1.00 97.44 366 VAL A CA 1
ATOM 2982 C C . VAL A 1 366 ? -4.975 16.876 8.360 1.00 97.44 366 VAL A C 1
ATOM 2984 O O . VAL A 1 366 ? -5.088 17.328 7.223 1.00 97.44 366 VAL A O 1
ATOM 2987 N N . LYS A 1 367 ? -5.715 17.361 9.366 1.00 96.88 367 LYS A N 1
ATOM 2988 C CA . LYS A 1 367 ? -6.614 18.519 9.199 1.00 96.88 367 LYS A CA 1
ATOM 2989 C C . LYS A 1 367 ? -5.850 19.824 8.983 1.00 96.88 367 LYS A C 1
ATOM 2991 O O . LYS A 1 367 ? -6.316 20.673 8.218 1.00 96.88 367 LYS A O 1
ATOM 2996 N N . GLU A 1 368 ? -4.710 19.990 9.644 1.00 96.62 368 GLU A N 1
ATOM 2997 C CA . GLU A 1 368 ? -3.814 21.126 9.417 1.00 96.62 368 GLU A CA 1
ATOM 2998 C C . GLU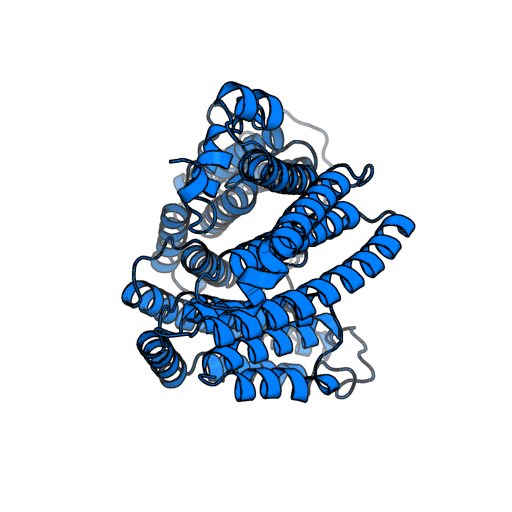 A 1 368 ? -3.275 21.092 7.981 1.00 96.62 368 GLU A C 1
ATOM 3000 O O . GLU A 1 368 ? -3.456 22.058 7.237 1.00 96.62 368 GLU A O 1
ATOM 3005 N N . GLU A 1 369 ? -2.760 19.941 7.537 1.00 95.12 369 GLU A N 1
ATOM 3006 C CA . GLU A 1 369 ? -2.321 19.725 6.151 1.00 95.12 369 GLU A CA 1
ATOM 3007 C C . GLU A 1 369 ? -3.452 19.962 5.139 1.00 95.12 369 GLU A C 1
ATOM 3009 O O . GLU A 1 369 ? -3.265 20.645 4.133 1.00 95.12 369 GLU A O 1
ATOM 3014 N N . LEU A 1 370 ? -4.656 19.445 5.403 1.00 95.12 370 LEU A N 1
ATOM 3015 C CA . LEU A 1 370 ? -5.828 19.650 4.548 1.00 95.12 370 LEU A CA 1
ATOM 3016 C C . LEU A 1 370 ? -6.140 21.140 4.374 1.00 95.12 370 LEU A C 1
ATOM 3018 O O . LEU A 1 370 ? -6.482 21.573 3.274 1.00 95.12 370 LEU A O 1
ATOM 3022 N N . THR A 1 371 ? -6.019 21.929 5.442 1.00 94.88 371 THR A N 1
ATOM 3023 C CA . THR A 1 371 ? -6.277 23.373 5.389 1.00 94.88 371 THR A CA 1
ATOM 3024 C C . THR A 1 371 ? -5.305 24.066 4.434 1.00 94.88 371 THR A C 1
ATOM 3026 O O . THR A 1 371 ? -5.742 24.883 3.622 1.00 94.88 371 THR A O 1
ATOM 3029 N N . ILE A 1 372 ? -4.025 23.682 4.465 1.00 94.00 372 ILE A N 1
ATOM 3030 C CA . ILE A 1 372 ? -2.991 24.170 3.539 1.00 94.00 372 ILE A CA 1
ATOM 3031 C C . ILE A 1 372 ? -3.335 23.757 2.101 1.00 94.00 372 ILE A C 1
ATOM 3033 O O . ILE A 1 372 ? -3.451 24.599 1.213 1.00 94.00 372 ILE A O 1
ATOM 3037 N N . HIS A 1 373 ? -3.625 22.476 1.869 1.00 92.31 373 HIS A N 1
ATOM 3038 C CA . HIS A 1 373 ? -3.925 21.955 0.532 1.00 92.31 373 HIS A CA 1
ATOM 3039 C C . HIS A 1 373 ? -5.192 22.546 -0.104 1.00 92.31 373 HIS A C 1
ATOM 3041 O O . HIS A 1 373 ? -5.241 22.693 -1.332 1.00 92.31 373 HIS A O 1
ATOM 3047 N N . ILE A 1 374 ? -6.202 22.893 0.704 1.00 91.25 374 ILE A N 1
ATOM 3048 C CA . ILE A 1 374 ? -7.402 23.618 0.260 1.00 91.25 374 ILE A CA 1
ATOM 3049 C C . ILE A 1 374 ? -7.035 25.040 -0.174 1.00 91.25 374 ILE A C 1
ATOM 3051 O O . ILE A 1 374 ? -7.496 25.489 -1.227 1.00 91.25 374 ILE A O 1
ATOM 3055 N N . GLN A 1 375 ? -6.215 25.744 0.612 1.00 91.06 375 GLN A N 1
ATOM 3056 C CA . GLN A 1 375 ? -5.760 27.102 0.290 1.00 91.06 375 GLN A CA 1
ATOM 3057 C C . GLN A 1 375 ? -4.946 27.119 -1.010 1.00 91.06 375 GLN A C 1
ATOM 3059 O O . GLN A 1 375 ? -5.221 27.930 -1.898 1.00 91.06 375 GLN A O 1
ATOM 3064 N N . ASP A 1 376 ? -4.048 26.149 -1.167 1.00 90.50 376 ASP A N 1
ATOM 3065 C CA . ASP A 1 376 ? -3.169 26.001 -2.330 1.00 90.50 376 ASP A CA 1
ATOM 3066 C C . ASP A 1 376 ? -3.865 25.375 -3.551 1.00 90.50 376 ASP A C 1
ATOM 3068 O O . ASP A 1 376 ? -3.293 25.291 -4.642 1.00 90.50 376 ASP A O 1
ATOM 3072 N N . LYS A 1 377 ? -5.126 24.944 -3.398 1.00 87.38 377 LYS A N 1
ATOM 3073 C CA . LYS A 1 377 ? -5.940 24.299 -4.444 1.00 87.38 377 LYS A CA 1
ATOM 3074 C C . LYS A 1 377 ? -5.214 23.120 -5.095 1.00 87.38 377 LYS A C 1
ATOM 3076 O O . LYS A 1 377 ? -5.223 22.966 -6.320 1.00 87.38 377 LYS A O 1
ATOM 3081 N N . THR A 1 378 ? -4.542 22.308 -4.292 1.00 88.19 378 THR A N 1
ATOM 3082 C CA . THR A 1 378 ? -3.827 21.117 -4.777 1.00 88.19 378 THR A CA 1
ATOM 3083 C C . THR A 1 378 ? -4.802 19.977 -5.099 1.00 88.19 378 THR A C 1
ATOM 3085 O O . THR A 1 378 ? -5.963 20.004 -4.691 1.00 88.19 378 THR A O 1
ATOM 3088 N N . ASN A 1 379 ? -4.349 18.971 -5.847 1.00 85.00 379 ASN A N 1
ATOM 3089 C CA . ASN A 1 379 ? -5.086 17.717 -6.060 1.00 85.00 379 ASN A CA 1
ATOM 3090 C C . ASN A 1 379 ? -5.114 16.820 -4.803 1.00 85.00 379 ASN A C 1
ATOM 3092 O O . ASN A 1 379 ? -5.952 15.931 -4.707 1.00 85.00 379 ASN A O 1
ATOM 3096 N N . GLU A 1 380 ? -4.276 17.101 -3.800 1.00 89.81 380 GLU A N 1
ATOM 3097 C CA . GLU A 1 380 ? -4.164 16.322 -2.556 1.00 89.81 380 GLU A CA 1
ATOM 3098 C C . GLU A 1 380 ? -5.363 16.469 -1.604 1.00 89.81 380 GLU A C 1
ATOM 3100 O O . GLU A 1 380 ? -5.486 15.720 -0.635 1.00 89.81 380 GLU A O 1
ATOM 3105 N N . VAL A 1 381 ? -6.280 17.411 -1.857 1.00 93.69 381 VAL A N 1
ATOM 3106 C CA . VAL A 1 381 ? -7.439 17.662 -0.982 1.00 93.69 381 VAL A CA 1
ATOM 3107 C C . VAL A 1 381 ? -8.270 16.391 -0.777 1.00 93.69 381 VAL A C 1
ATOM 3109 O O . VAL A 1 381 ? -8.622 16.073 0.359 1.00 93.69 381 VAL A O 1
ATOM 3112 N N . SER A 1 382 ? -8.561 15.637 -1.844 1.00 94.12 382 SER A N 1
ATOM 3113 C CA . SER A 1 382 ? -9.371 14.412 -1.736 1.00 94.12 382 SER A CA 1
ATOM 3114 C C . SER A 1 382 ? -8.635 13.281 -1.008 1.00 94.12 382 SER A C 1
ATOM 3116 O O . SER A 1 382 ? -9.226 12.594 -0.170 1.00 94.12 382 SER A O 1
ATOM 3118 N N . SER A 1 383 ? -7.322 13.159 -1.226 1.00 93.50 383 SER A N 1
ATOM 3119 C CA . SER A 1 383 ? -6.453 12.220 -0.504 1.00 93.50 383 SER A CA 1
ATOM 3120 C C . SER A 1 383 ? -6.455 12.494 1.007 1.00 93.50 383 SER A C 1
ATOM 3122 O O . SER A 1 383 ? -6.709 11.588 1.808 1.00 93.50 383 SER A O 1
ATOM 3124 N N . LYS A 1 384 ? -6.295 13.759 1.423 1.00 95.75 384 LYS A N 1
ATOM 3125 C CA . LYS A 1 384 ? -6.337 14.156 2.844 1.00 95.75 384 LYS A CA 1
ATOM 3126 C C . LYS A 1 384 ? -7.727 13.967 3.463 1.00 95.75 384 LYS A C 1
ATOM 3128 O O . LYS A 1 384 ? -7.832 13.471 4.584 1.00 95.75 384 LYS A O 1
ATOM 3133 N N . VAL A 1 385 ? -8.798 14.297 2.735 1.00 96.75 385 VAL A N 1
ATOM 3134 C CA . VAL A 1 385 ? -10.189 14.033 3.158 1.00 96.75 385 VAL A CA 1
ATOM 3135 C C . VAL A 1 385 ? -10.411 12.537 3.383 1.00 96.75 385 VAL A C 1
ATOM 3137 O O . VAL A 1 385 ? -10.888 12.148 4.449 1.00 96.75 385 VAL A O 1
ATOM 3140 N N . SER A 1 386 ? -10.011 11.696 2.428 1.00 96.94 386 SER A N 1
ATOM 3141 C CA . SER A 1 386 ? -10.116 10.236 2.530 1.00 96.94 386 SER A CA 1
ATOM 3142 C C . SER A 1 386 ? -9.336 9.704 3.730 1.00 96.94 386 SER A C 1
ATOM 3144 O O . SER A 1 386 ? -9.880 8.948 4.533 1.00 96.94 386 SER A O 1
ATOM 3146 N N . LYS A 1 387 ? -8.105 10.188 3.936 1.00 97.50 387 LYS A N 1
ATOM 3147 C CA . LYS A 1 387 ? -7.275 9.820 5.086 1.00 97.50 387 LYS A CA 1
ATOM 3148 C C . LYS A 1 387 ? -7.929 10.176 6.429 1.00 97.50 387 LYS A C 1
ATOM 3150 O O . LYS A 1 387 ? -7.871 9.385 7.368 1.00 97.50 387 LYS A O 1
ATOM 3155 N N . ILE A 1 388 ? -8.597 11.327 6.538 1.00 98.19 388 ILE A N 1
ATOM 3156 C CA . ILE A 1 388 ? -9.351 11.688 7.753 1.00 98.19 388 ILE A CA 1
ATOM 3157 C C . ILE A 1 388 ? -10.514 10.718 7.991 1.00 98.19 388 ILE A C 1
ATOM 3159 O O . ILE A 1 388 ? -10.781 10.378 9.144 1.00 98.19 388 ILE A O 1
ATOM 3163 N N . ILE A 1 389 ? -11.215 10.289 6.937 1.00 98.44 389 ILE A N 1
ATOM 3164 C CA . ILE A 1 389 ? -12.339 9.351 7.062 1.00 98.44 389 ILE A CA 1
ATOM 3165 C C . ILE A 1 389 ? -11.841 7.970 7.507 1.00 98.44 389 ILE A C 1
ATOM 3167 O O . ILE A 1 389 ? -12.426 7.414 8.432 1.00 98.44 389 ILE A O 1
ATOM 3171 N N . GLU A 1 390 ? -10.740 7.464 6.939 1.00 98.06 390 GLU A N 1
ATOM 3172 C CA . GLU A 1 390 ? -10.077 6.219 7.379 1.00 98.06 390 GLU A CA 1
ATOM 3173 C C . GLU A 1 390 ? -9.756 6.264 8.885 1.00 98.06 390 GLU A C 1
ATOM 3175 O O . GLU A 1 390 ? -10.139 5.372 9.643 1.00 98.06 390 GLU A O 1
ATOM 3180 N N . ILE A 1 391 ? -9.134 7.357 9.349 1.00 98.50 391 ILE A N 1
ATOM 3181 C CA . ILE A 1 391 ? -8.815 7.548 10.771 1.00 98.50 391 ILE A CA 1
ATOM 3182 C C . ILE A 1 391 ? -10.093 7.593 11.625 1.00 98.50 391 ILE A C 1
ATOM 3184 O O . ILE A 1 391 ? -10.136 7.029 12.718 1.00 98.50 391 ILE A O 1
ATOM 3188 N N . LEU A 1 392 ? -11.147 8.268 11.159 1.00 98.62 392 LEU A N 1
ATOM 3189 C CA . LEU A 1 392 ? -12.423 8.349 11.875 1.00 98.62 392 LEU A CA 1
ATOM 3190 C C . LEU A 1 392 ? -13.131 6.993 11.975 1.00 98.62 392 LEU A C 1
ATOM 3192 O O . LEU A 1 392 ? -13.707 6.719 13.027 1.00 98.62 392 LEU A O 1
ATOM 3196 N N . LEU A 1 393 ? -13.079 6.168 10.925 1.00 98.12 393 LEU A N 1
ATOM 3197 C CA . LEU A 1 393 ? -13.607 4.801 10.919 1.00 98.12 393 LEU A CA 1
ATOM 3198 C C . LEU A 1 393 ? -12.875 3.935 11.947 1.00 98.12 393 LEU A C 1
ATOM 3200 O O . LEU A 1 393 ? -13.518 3.401 12.847 1.00 98.12 393 LEU A O 1
ATOM 3204 N N . SER A 1 394 ? -11.540 3.902 11.899 1.00 97.50 394 SER A N 1
ATOM 3205 C CA . SER A 1 394 ? -10.727 3.146 12.864 1.00 97.50 394 SER A CA 1
ATOM 3206 C C . SER A 1 394 ? -10.995 3.588 14.311 1.00 97.50 394 SER A C 1
ATOM 3208 O O . SER A 1 394 ? -11.242 2.770 15.199 1.00 97.50 394 SER A O 1
ATOM 3210 N N . ARG A 1 395 ? -11.077 4.903 14.559 1.00 98.44 395 ARG A N 1
ATOM 3211 C CA . ARG A 1 395 ? -11.431 5.429 15.887 1.00 98.44 395 ARG A CA 1
ATOM 3212 C C . ARG A 1 395 ? -12.846 5.045 16.325 1.00 98.44 395 ARG A C 1
ATOM 3214 O O . ARG A 1 395 ? -13.066 4.832 17.516 1.00 98.44 395 ARG A O 1
ATOM 3221 N N . ALA A 1 396 ? -13.807 5.003 15.402 1.00 98.31 396 ALA A N 1
ATOM 3222 C CA . ALA A 1 396 ? -15.180 4.614 15.705 1.00 98.31 396 ALA A CA 1
ATOM 3223 C C . ALA A 1 396 ? -15.261 3.138 16.117 1.00 98.31 396 ALA A C 1
ATOM 3225 O O . ALA A 1 396 ? -15.900 2.832 17.128 1.00 98.31 396 ALA A O 1
ATOM 3226 N N . ASP A 1 397 ? -14.564 2.267 15.385 1.00 97.31 397 ASP A N 1
ATOM 3227 C CA . ASP A 1 397 ? -14.472 0.832 15.664 1.00 97.31 397 ASP A CA 1
ATOM 3228 C C . ASP A 1 397 ? -13.796 0.589 17.028 1.00 97.31 397 ASP A C 1
ATOM 3230 O O . ASP A 1 397 ? -14.311 -0.159 17.857 1.00 97.31 397 ASP A O 1
ATOM 3234 N N . ASN A 1 398 ? -12.737 1.336 17.348 1.00 96.94 398 ASN A N 1
ATOM 3235 C CA . ASN A 1 398 ? -12.081 1.291 18.658 1.00 96.94 398 ASN A CA 1
ATOM 3236 C C . ASN A 1 398 ? -12.995 1.708 19.826 1.00 96.94 398 ASN A C 1
ATOM 3238 O O . ASN A 1 398 ? -12.997 1.074 20.883 1.00 96.94 398 ASN A O 1
ATOM 3242 N N . GLU A 1 399 ? -13.783 2.777 19.674 1.00 97.69 399 GLU A N 1
ATOM 3243 C CA . GLU A 1 399 ? -14.747 3.189 20.710 1.00 97.69 399 GLU A CA 1
ATOM 3244 C C . GLU A 1 399 ? -15.867 2.149 20.882 1.00 97.69 399 GLU A C 1
ATOM 3246 O O . GLU A 1 399 ? -16.283 1.866 22.010 1.00 97.69 399 GLU A O 1
ATOM 3251 N N . LEU A 1 400 ? -16.304 1.526 19.784 1.00 96.69 400 LEU A N 1
ATOM 3252 C CA . LEU A 1 400 ? -17.317 0.477 19.813 1.00 96.69 400 LEU A CA 1
ATOM 3253 C C . LEU A 1 400 ? -16.783 -0.778 20.513 1.00 96.69 400 LEU A C 1
ATOM 3255 O O . LEU A 1 400 ? -17.452 -1.283 21.416 1.00 96.69 400 LEU A O 1
ATOM 3259 N N . LEU A 1 401 ? -15.560 -1.207 20.193 1.00 95.00 401 LEU A N 1
ATOM 3260 C CA . LEU A 1 401 ? -14.882 -2.322 20.856 1.00 95.00 401 LEU A CA 1
ATOM 3261 C C . LEU A 1 401 ? -14.718 -2.070 22.361 1.00 95.00 401 LEU A C 1
ATOM 3263 O O . LEU A 1 401 ? -15.015 -2.932 23.186 1.00 95.00 401 LEU A O 1
ATOM 3267 N N . ARG A 1 402 ? -14.328 -0.855 22.760 1.00 95.50 402 ARG A N 1
ATOM 3268 C CA . ARG A 1 402 ? -14.261 -0.488 24.184 1.00 95.50 402 ARG A CA 1
ATOM 3269 C C . ARG A 1 402 ? -15.616 -0.571 24.872 1.00 95.50 402 ARG A C 1
ATOM 3271 O O . ARG A 1 402 ? -15.664 -0.919 26.050 1.00 95.50 402 ARG A O 1
ATOM 3278 N N . SER A 1 403 ? -16.704 -0.248 24.174 1.00 95.62 403 SER A N 1
ATOM 3279 C CA . SER A 1 403 ? -18.065 -0.315 24.724 1.00 95.62 403 SER A CA 1
ATOM 3280 C C . SER A 1 403 ? -18.570 -1.750 24.930 1.00 95.62 403 SER A C 1
ATOM 3282 O O . SER A 1 403 ? -19.468 -1.973 25.751 1.00 95.62 403 SER A O 1
ATOM 3284 N N . SER A 1 404 ? -17.991 -2.720 24.211 1.00 93.25 404 SER A N 1
ATOM 3285 C CA . SER A 1 404 ? -18.383 -4.131 24.251 1.00 93.25 404 SER A CA 1
ATOM 3286 C C . SER A 1 404 ? -17.598 -4.981 25.252 1.00 93.25 404 SER A C 1
ATOM 3288 O O . SER A 1 404 ? -17.943 -6.147 25.421 1.00 93.25 404 SER A O 1
ATOM 3290 N N . LEU A 1 405 ? -16.593 -4.433 25.948 1.00 93.12 405 LEU A N 1
ATOM 3291 C CA . LEU A 1 405 ? -15.842 -5.154 26.988 1.00 93.12 405 LEU A CA 1
ATOM 3292 C C . LEU A 1 405 ? -16.740 -5.439 28.205 1.00 93.12 405 LEU A C 1
ATOM 3294 O O . LEU A 1 405 ? -16.969 -4.570 29.047 1.00 93.12 405 LEU A O 1
ATOM 3298 N N . GLN A 1 406 ? -17.297 -6.649 28.283 1.00 86.06 406 GLN A N 1
ATOM 3299 C CA . GLN A 1 406 ? -18.334 -6.988 29.267 1.00 86.06 406 GLN A CA 1
ATOM 3300 C C . GLN A 1 406 ? -17.797 -7.080 30.699 1.00 86.06 406 GLN A C 1
ATOM 3302 O O . GLN A 1 406 ? -18.493 -6.673 31.629 1.00 86.06 406 GLN A O 1
ATOM 3307 N N . ASP A 1 407 ? -16.550 -7.527 30.856 1.00 89.38 407 ASP A N 1
ATOM 3308 C CA . ASP A 1 407 ? -15.942 -7.835 32.155 1.00 89.38 407 ASP A CA 1
ATOM 3309 C C . ASP A 1 407 ? -15.219 -6.640 32.803 1.00 89.38 407 ASP A C 1
ATOM 3311 O O . ASP A 1 407 ? -14.575 -6.788 33.838 1.00 89.38 407 ASP A O 1
ATOM 3315 N N . LEU A 1 408 ? -15.336 -5.434 32.226 1.00 94.31 408 LEU A N 1
ATOM 3316 C CA . LEU A 1 408 ? -14.658 -4.229 32.710 1.00 94.31 408 LEU A CA 1
ATOM 3317 C C . LEU A 1 408 ? -15.646 -3.175 33.220 1.00 94.31 408 LEU A C 1
ATOM 3319 O O . LEU A 1 408 ? -16.442 -2.614 32.462 1.00 94.31 408 LEU A O 1
ATOM 3323 N N . GLU A 1 409 ? -15.515 -2.791 34.493 1.00 94.00 409 GLU A N 1
ATOM 3324 C CA . GLU A 1 409 ? -16.383 -1.782 35.118 1.00 94.00 409 GLU A CA 1
ATOM 3325 C C . GLU A 1 409 ? -16.320 -0.424 34.389 1.00 94.00 409 GLU A C 1
ATOM 3327 O O . GLU A 1 409 ? -17.343 0.232 34.190 1.00 94.00 409 GLU A O 1
ATOM 3332 N N . SER A 1 410 ? -15.130 -0.005 33.934 1.00 93.19 410 SER A N 1
ATOM 3333 C CA . SER A 1 410 ? -14.969 1.226 33.145 1.00 93.19 410 SER A CA 1
ATOM 3334 C C . SER A 1 410 ? -15.712 1.180 31.809 1.00 93.19 410 SER A C 1
ATOM 3336 O O . SER A 1 410 ? -16.230 2.213 31.384 1.00 93.19 410 SER A O 1
ATOM 3338 N N . SER A 1 411 ? -15.801 0.013 31.166 1.00 94.62 411 SER A N 1
ATOM 3339 C CA . SER A 1 411 ? -16.602 -0.151 29.952 1.00 94.62 411 SER A CA 1
ATOM 3340 C C . SER A 1 411 ? -18.089 -0.072 30.279 1.00 94.62 411 SER A C 1
ATOM 3342 O O . SER A 1 411 ? -18.790 0.758 29.707 1.00 94.62 411 SER A O 1
ATOM 3344 N N . ALA A 1 412 ? -18.557 -0.834 31.273 1.00 93.50 412 ALA A N 1
ATOM 3345 C CA . ALA A 1 412 ? -19.960 -0.835 31.684 1.00 93.50 412 ALA A CA 1
ATOM 3346 C C . ALA A 1 412 ? -20.463 0.567 32.073 1.00 93.50 412 ALA A C 1
ATOM 3348 O O . ALA A 1 412 ? -21.529 0.983 31.622 1.00 93.50 412 ALA A O 1
ATOM 3349 N N . LYS A 1 413 ? -19.674 1.330 32.844 1.00 95.00 413 LYS A N 1
ATOM 3350 C CA . LYS A 1 413 ? -20.013 2.703 33.264 1.00 95.00 413 LYS A CA 1
ATOM 3351 C C . LYS A 1 413 ? -20.085 3.699 32.106 1.00 95.00 413 LYS A C 1
ATOM 3353 O O . LYS A 1 413 ? -20.860 4.646 32.179 1.00 95.00 413 LYS A O 1
ATOM 3358 N N . ASN A 1 414 ? -19.268 3.519 31.067 1.00 95.69 414 ASN A N 1
ATOM 3359 C CA . ASN A 1 414 ? -19.158 4.466 29.951 1.00 95.69 414 ASN A CA 1
ATOM 3360 C C . ASN A 1 414 ? -19.797 3.950 28.654 1.00 95.69 414 ASN A C 1
ATOM 3362 O O . ASN A 1 414 ? -19.672 4.609 27.625 1.00 95.69 414 ASN A O 1
ATOM 3366 N N . ARG A 1 415 ? -20.474 2.796 28.678 1.00 95.44 415 ARG A N 1
ATOM 3367 C CA . ARG A 1 415 ? -20.946 2.085 27.481 1.00 95.44 415 ARG A CA 1
ATOM 3368 C C . ARG A 1 415 ? -21.753 2.977 26.542 1.00 95.44 415 ARG A C 1
ATOM 3370 O O . ARG A 1 415 ? -21.432 3.057 25.360 1.00 95.44 415 ARG A O 1
ATOM 3377 N N . ASP A 1 416 ? -22.746 3.684 27.070 1.00 95.50 416 ASP A N 1
ATOM 3378 C CA . ASP A 1 416 ? -23.617 4.546 26.263 1.00 95.50 416 ASP A CA 1
ATOM 3379 C C . ASP A 1 416 ? -22.854 5.739 25.676 1.00 95.50 416 ASP A C 1
ATOM 3381 O O . ASP A 1 416 ? -23.055 6.104 24.518 1.00 95.50 416 ASP A O 1
ATOM 3385 N N . VAL A 1 417 ? -21.918 6.308 26.443 1.00 97.38 417 VAL A N 1
ATOM 3386 C CA . VAL A 1 417 ? -21.060 7.413 25.991 1.00 97.38 417 VAL A CA 1
ATOM 3387 C C . VAL A 1 417 ? -20.134 6.951 24.866 1.00 97.38 417 VAL A C 1
ATOM 3389 O O . VAL A 1 417 ? -20.025 7.633 23.851 1.00 97.38 417 VAL A O 1
ATOM 3392 N N . LEU A 1 418 ? -19.507 5.783 25.009 1.00 97.25 418 LEU A N 1
ATOM 3393 C CA . LEU A 1 418 ? -18.627 5.199 23.993 1.00 97.25 418 LEU A CA 1
ATOM 3394 C C . LEU A 1 418 ? -19.399 4.879 22.705 1.00 97.25 418 LEU A C 1
ATOM 3396 O O . LEU A 1 418 ? -18.968 5.260 21.620 1.00 97.25 418 LEU A O 1
ATOM 3400 N N . ARG A 1 419 ? -20.597 4.288 22.810 1.00 96.06 419 ARG A N 1
ATOM 3401 C CA . ARG A 1 419 ? -21.472 4.063 21.644 1.00 96.06 419 ARG A CA 1
ATOM 3402 C C . ARG A 1 419 ? -21.882 5.374 20.976 1.00 96.06 419 ARG A C 1
ATOM 3404 O O . ARG A 1 419 ? -21.882 5.472 19.748 1.00 96.06 419 ARG A O 1
ATOM 3411 N N . GLN A 1 420 ? -22.194 6.405 21.760 1.00 97.56 420 GLN A N 1
ATOM 3412 C CA . GLN A 1 420 ? -22.498 7.726 21.216 1.00 97.56 420 GLN A CA 1
ATOM 3413 C C . GLN A 1 420 ? -21.271 8.352 20.530 1.00 97.56 420 GLN A C 1
ATOM 3415 O O . GLN A 1 420 ? -21.423 8.990 19.484 1.00 97.56 420 GLN A O 1
ATOM 3420 N N . ASN A 1 421 ? -20.061 8.141 21.058 1.00 98.00 421 ASN A N 1
ATOM 3421 C CA . ASN A 1 421 ? -18.813 8.563 20.419 1.00 98.00 421 ASN A CA 1
ATOM 3422 C C . ASN A 1 421 ? -18.613 7.873 19.068 1.00 98.00 421 ASN A C 1
ATOM 3424 O O . ASN A 1 421 ? -18.341 8.572 18.091 1.00 98.00 421 ASN A O 1
ATOM 3428 N N . THR A 1 422 ? -18.816 6.554 18.978 1.00 98.25 422 THR A N 1
ATOM 3429 C CA . THR A 1 422 ? -18.791 5.806 17.708 1.00 98.25 422 THR A CA 1
ATOM 3430 C C . THR A 1 422 ? -19.716 6.456 16.680 1.00 98.25 422 THR A C 1
ATOM 3432 O O . THR A 1 422 ? -19.277 6.829 15.593 1.00 98.25 422 THR A O 1
ATOM 3435 N N . VAL A 1 423 ? -20.982 6.698 17.038 1.00 98.25 423 VAL A N 1
ATOM 3436 C CA . VAL A 1 423 ? -21.957 7.343 16.139 1.00 98.25 423 VAL A CA 1
ATOM 3437 C C . VAL A 1 423 ? -21.507 8.748 15.721 1.00 98.25 423 VAL A C 1
ATOM 3439 O O . VAL A 1 423 ? -21.648 9.123 14.556 1.00 98.25 423 VAL A O 1
ATOM 3442 N N . ASN A 1 424 ? -20.951 9.539 16.640 1.00 98.50 424 ASN A N 1
ATOM 3443 C CA . ASN A 1 424 ? -20.478 10.894 16.345 1.00 98.50 424 ASN A CA 1
ATOM 3444 C C . ASN A 1 424 ? -19.261 10.899 15.405 1.00 98.50 424 ASN A C 1
ATOM 3446 O O . ASN A 1 424 ? -19.178 11.750 14.513 1.00 98.50 424 ASN A O 1
ATOM 3450 N N . LEU A 1 425 ? -18.338 9.950 15.571 1.00 98.62 425 LEU A N 1
ATOM 3451 C CA . LEU A 1 425 ? -17.179 9.770 14.694 1.00 98.62 425 LEU A CA 1
ATOM 3452 C C . LEU A 1 425 ? -17.620 9.366 13.283 1.00 98.62 425 LEU A C 1
ATOM 3454 O O . LEU A 1 425 ? -17.202 10.004 12.318 1.00 98.62 425 LEU A O 1
ATOM 3458 N N . LEU A 1 426 ? -18.547 8.412 13.162 1.00 98.44 426 LEU A N 1
ATOM 3459 C CA . LEU A 1 426 ? -19.099 7.993 11.869 1.00 98.44 426 LEU A CA 1
ATOM 3460 C C . LEU A 1 426 ? -19.869 9.121 11.168 1.00 98.44 426 LEU A C 1
ATOM 3462 O O . LEU A 1 426 ? -19.697 9.334 9.970 1.00 98.44 426 LEU A O 1
ATOM 3466 N N . LYS A 1 427 ? -20.673 9.906 11.902 1.00 98.19 427 LYS A N 1
ATOM 3467 C CA . LYS A 1 427 ? -21.329 11.111 11.355 1.00 98.19 427 LYS A CA 1
ATOM 3468 C C . LYS A 1 427 ? -20.309 12.146 10.881 1.00 98.19 427 LYS A C 1
ATOM 3470 O O . LYS A 1 427 ? -20.512 12.777 9.847 1.00 98.19 427 LYS A O 1
ATOM 3475 N N . SER A 1 428 ? -19.209 12.311 11.615 1.00 97.94 428 SER A N 1
ATOM 3476 C CA . SER A 1 428 ? -18.119 13.204 11.212 1.00 97.94 428 SER A CA 1
ATOM 3477 C C . SER A 1 428 ? -17.441 12.714 9.931 1.00 97.94 428 SER A C 1
ATOM 3479 O O . SER A 1 428 ? -17.172 13.529 9.052 1.00 97.94 428 SER A O 1
ATOM 3481 N N . GLY A 1 429 ? -17.224 11.401 9.795 1.00 97.75 429 GLY A N 1
ATOM 3482 C CA . GLY A 1 429 ? -16.691 10.776 8.581 1.00 97.75 429 GLY A CA 1
ATOM 3483 C C . GLY A 1 429 ? -17.627 10.956 7.386 1.00 97.75 429 GLY A C 1
ATOM 3484 O O . GLY A 1 429 ? -17.199 11.422 6.335 1.00 97.75 429 GLY A O 1
ATOM 3485 N N . LEU A 1 430 ? -18.927 10.719 7.577 1.00 96.88 430 LEU A N 1
ATOM 3486 C CA . LEU A 1 430 ? -19.959 10.954 6.563 1.00 96.88 430 LEU A CA 1
ATOM 3487 C C . LEU A 1 430 ? -19.989 12.417 6.093 1.00 96.88 430 LEU A C 1
ATOM 3489 O O . LEU A 1 430 ? -20.025 12.681 4.892 1.00 96.88 430 LEU A O 1
ATOM 3493 N N . ASN A 1 431 ? -19.944 13.369 7.028 1.00 96.50 431 ASN A N 1
ATOM 3494 C CA . ASN A 1 431 ? -19.907 14.795 6.703 1.00 96.50 431 ASN A CA 1
ATOM 3495 C C . ASN A 1 431 ? -18.626 15.170 5.952 1.00 96.50 431 ASN A C 1
ATOM 3497 O O . ASN A 1 431 ? -18.690 15.897 4.964 1.00 96.50 431 ASN A O 1
ATOM 3501 N N . MET A 1 432 ? -17.480 14.639 6.383 1.00 94.62 432 MET A N 1
ATOM 3502 C CA . MET A 1 432 ? -16.195 14.840 5.716 1.00 94.62 432 MET A CA 1
ATOM 3503 C C . MET A 1 432 ? -16.222 14.283 4.285 1.00 94.62 432 MET A C 1
ATOM 3505 O O . MET A 1 432 ? -15.777 14.958 3.358 1.00 94.62 432 MET A O 1
ATOM 3509 N N . GLY A 1 433 ? -16.848 13.122 4.078 1.00 93.00 433 GLY A N 1
ATOM 3510 C CA . GLY A 1 433 ? -17.056 12.513 2.764 1.00 93.00 433 GLY A CA 1
ATOM 3511 C C . GLY A 1 433 ? -17.927 13.333 1.811 1.00 93.00 433 GLY A C 1
ATOM 3512 O O . GLY A 1 433 ? -17.840 13.122 0.607 1.00 93.00 433 GLY A O 1
ATOM 3513 N N . ASN A 1 434 ? -18.711 14.297 2.305 1.00 91.50 434 ASN A N 1
ATOM 3514 C CA . ASN A 1 434 ? -19.497 15.228 1.483 1.00 91.50 434 ASN A CA 1
ATOM 3515 C C . ASN A 1 434 ? -18.740 16.520 1.123 1.00 91.50 434 ASN A C 1
ATOM 3517 O O . ASN A 1 434 ? -19.289 17.377 0.429 1.00 91.50 434 ASN A O 1
ATOM 3521 N N . THR A 1 435 ? -17.498 16.683 1.588 1.00 89.38 435 THR A N 1
ATOM 3522 C CA . THR A 1 435 ? -16.679 17.865 1.288 1.00 89.38 435 THR A CA 1
ATOM 3523 C C . THR A 1 435 ? -16.425 17.982 -0.214 1.00 89.38 435 THR A C 1
ATOM 3525 O O . THR A 1 435 ? -16.184 16.991 -0.902 1.00 89.38 435 THR A O 1
ATOM 3528 N N . ASN A 1 436 ? -16.469 19.210 -0.735 1.00 87.31 436 ASN A N 1
ATOM 3529 C CA . ASN A 1 436 ? -16.073 19.488 -2.109 1.00 87.31 436 ASN A CA 1
ATOM 3530 C C . ASN A 1 436 ? -14.540 19.485 -2.217 1.00 87.31 436 ASN A C 1
ATOM 3532 O O . ASN A 1 436 ? -13.886 20.367 -1.665 1.00 87.31 436 ASN A O 1
ATOM 3536 N N . CYS A 1 437 ? -13.983 18.520 -2.947 1.00 89.38 437 CYS A N 1
ATOM 3537 C CA . CYS A 1 437 ? -12.540 18.379 -3.152 1.00 89.38 437 CYS A CA 1
ATOM 3538 C C . CYS A 1 437 ? -12.012 19.147 -4.381 1.00 89.38 437 CYS A C 1
ATOM 3540 O O . CYS A 1 437 ? -10.826 19.076 -4.695 1.00 89.38 437 CYS A O 1
ATOM 3542 N N . GLY A 1 438 ? -12.866 19.933 -5.044 1.00 85.25 438 GLY A N 1
ATOM 3543 C CA . GLY A 1 438 ? -12.488 20.821 -6.140 1.00 85.25 438 GLY A CA 1
ATOM 3544 C C . GLY A 1 438 ? -12.344 20.129 -7.498 1.00 85.25 438 GLY A C 1
ATOM 3545 O O . GLY A 1 438 ? -12.502 18.924 -7.643 1.00 85.25 438 GLY A O 1
ATOM 3546 N N . LEU A 1 439 ? -12.033 20.926 -8.526 1.00 82.81 439 LEU A N 1
ATOM 3547 C CA . LEU A 1 439 ? -11.956 20.472 -9.926 1.00 82.81 439 LEU A CA 1
ATOM 3548 C C . LEU A 1 439 ? -10.733 19.595 -10.241 1.00 82.81 439 LEU A C 1
ATOM 3550 O O . LEU A 1 439 ? -10.656 19.040 -11.330 1.00 82.81 439 LEU A O 1
ATOM 3554 N N . ARG A 1 440 ? -9.758 19.527 -9.327 1.00 85.88 440 ARG A N 1
ATOM 3555 C CA . ARG A 1 440 ? -8.527 18.735 -9.478 1.00 85.88 440 ARG A CA 1
ATOM 3556 C C . ARG A 1 440 ? -8.624 17.352 -8.825 1.00 85.88 440 ARG A C 1
ATOM 3558 O O . ARG A 1 440 ? -7.635 16.630 -8.832 1.00 85.88 440 ARG A O 1
ATOM 3565 N N . GLU A 1 441 ? -9.776 17.009 -8.248 1.00 91.19 441 GLU A N 1
ATOM 3566 C CA . GLU A 1 441 ? -10.035 15.667 -7.727 1.00 91.19 441 GLU A CA 1
ATOM 3567 C C . GLU A 1 441 ? -10.022 14.655 -8.879 1.00 91.19 441 GLU A C 1
ATOM 3569 O O . GLU A 1 441 ? -10.732 14.824 -9.874 1.00 91.19 441 GLU A O 1
ATOM 3574 N N . THR A 1 442 ? -9.208 13.609 -8.740 1.00 90.31 442 THR A N 1
ATOM 3575 C CA . THR A 1 442 ? -9.171 12.511 -9.706 1.00 90.31 442 THR A CA 1
ATOM 3576 C C . THR A 1 442 ? -10.393 11.608 -9.529 1.00 90.31 442 THR A C 1
ATOM 3578 O O . THR A 1 442 ? -10.988 11.532 -8.449 1.00 90.31 442 THR A O 1
ATOM 3581 N N . ILE A 1 443 ? -10.786 10.894 -10.583 1.00 90.19 443 ILE A N 1
ATOM 3582 C CA . ILE A 1 443 ? -11.899 9.943 -10.498 1.00 90.19 443 ILE A CA 1
ATOM 3583 C C . ILE A 1 443 ? -11.616 8.820 -9.487 1.00 90.19 443 ILE A C 1
ATOM 3585 O O . ILE A 1 443 ? -12.518 8.449 -8.739 1.00 90.19 443 ILE A O 1
ATOM 3589 N N . SER A 1 444 ? -10.370 8.346 -9.393 1.00 88.00 444 SER A N 1
ATOM 3590 C CA . SER A 1 444 ? -9.955 7.328 -8.422 1.00 88.00 444 SER A CA 1
ATOM 3591 C C . SER A 1 444 ? -10.075 7.830 -6.982 1.00 88.00 444 SER A C 1
ATOM 3593 O O . SER A 1 444 ? -10.658 7.144 -6.140 1.00 88.00 444 SER A O 1
ATOM 3595 N N . ASP A 1 445 ? -9.628 9.060 -6.703 1.00 91.44 445 ASP A N 1
ATOM 3596 C CA . ASP A 1 445 ? -9.776 9.664 -5.371 1.00 91.44 445 ASP A CA 1
ATOM 3597 C C . ASP A 1 445 ? -11.248 9.835 -4.992 1.00 91.44 445 ASP A C 1
ATOM 3599 O O . ASP A 1 445 ? -11.653 9.541 -3.863 1.00 91.44 445 ASP A O 1
ATOM 3603 N N . LYS A 1 446 ? -12.076 10.255 -5.954 1.00 92.25 446 LYS A N 1
ATOM 3604 C CA . LYS A 1 446 ? -13.517 10.388 -5.752 1.00 92.25 446 LYS A CA 1
ATOM 3605 C C . LYS A 1 446 ? -14.163 9.045 -5.412 1.00 92.25 446 LYS A C 1
ATOM 3607 O O . LYS A 1 446 ? -14.941 8.975 -4.460 1.00 92.25 446 LYS A O 1
ATOM 3612 N N . LEU A 1 447 ? -13.837 7.981 -6.148 1.00 91.81 447 LEU A N 1
ATOM 3613 C CA . LEU A 1 447 ? -14.359 6.636 -5.885 1.00 91.81 447 LEU A CA 1
ATOM 3614 C C . LEU A 1 447 ? -13.930 6.121 -4.511 1.00 91.81 447 LEU A C 1
ATOM 3616 O O . LEU A 1 447 ? -14.764 5.590 -3.770 1.00 91.81 447 LEU A O 1
ATOM 3620 N N . LYS A 1 448 ? -12.662 6.330 -4.138 1.00 92.81 448 LYS A N 1
ATOM 3621 C CA . LYS A 1 448 ? -12.146 5.988 -2.808 1.00 92.81 448 LYS A CA 1
ATOM 3622 C C . LYS A 1 448 ? -12.913 6.727 -1.710 1.00 92.81 448 LYS A C 1
ATOM 3624 O O . LYS A 1 448 ? -13.391 6.103 -0.761 1.00 92.81 448 LYS A O 1
ATOM 3629 N N . ARG A 1 449 ? -13.102 8.040 -1.856 1.00 94.44 449 ARG A N 1
ATOM 3630 C CA . ARG A 1 449 ? -13.871 8.863 -0.910 1.00 94.44 449 ARG A CA 1
ATOM 3631 C C . ARG A 1 449 ? -15.325 8.406 -0.803 1.00 94.44 449 ARG A C 1
ATOM 3633 O O . ARG A 1 449 ? -15.872 8.344 0.298 1.00 94.44 449 ARG A O 1
ATOM 3640 N N . GLU A 1 450 ? -15.958 8.065 -1.922 1.00 92.38 450 GLU A N 1
ATOM 3641 C CA . GLU A 1 450 ? -17.329 7.551 -1.942 1.00 92.38 450 GLU A CA 1
ATOM 3642 C C . GLU A 1 450 ? -17.452 6.173 -1.279 1.00 92.38 450 GLU A C 1
ATOM 3644 O O . GLU A 1 450 ? -18.434 5.954 -0.564 1.00 92.38 450 GLU A O 1
ATOM 3649 N N . LYS A 1 451 ? -16.463 5.282 -1.443 1.00 92.81 451 LYS A N 1
ATOM 3650 C CA . LYS A 1 451 ? -16.380 4.007 -0.707 1.00 92.81 451 LYS A CA 1
ATOM 3651 C C . LYS A 1 451 ? -16.325 4.248 0.797 1.00 92.81 451 LYS A C 1
ATOM 3653 O O . LYS A 1 451 ? -17.208 3.797 1.518 1.00 92.81 451 LYS A O 1
ATOM 3658 N N . LEU A 1 452 ? -15.379 5.062 1.260 1.00 95.75 452 LEU A N 1
ATOM 3659 C CA . LEU A 1 452 ? -15.242 5.393 2.683 1.00 95.75 452 LEU A CA 1
ATOM 3660 C C . LEU A 1 452 ? -16.512 6.052 3.255 1.00 95.75 452 LEU A C 1
ATOM 3662 O O . LEU A 1 452 ? -16.906 5.806 4.396 1.00 95.75 452 LEU A O 1
ATOM 3666 N N . ARG A 1 453 ? -17.213 6.861 2.450 1.00 95.44 453 ARG A N 1
ATOM 3667 C CA . ARG A 1 453 ? -18.515 7.426 2.825 1.00 95.44 453 ARG A CA 1
ATOM 3668 C C . ARG A 1 453 ? -19.575 6.335 3.011 1.00 95.44 453 ARG A C 1
ATOM 3670 O O . ARG A 1 453 ? -20.332 6.405 3.980 1.00 95.44 453 ARG A O 1
ATOM 3677 N N . ARG A 1 454 ? -19.659 5.354 2.105 1.00 94.56 454 ARG A N 1
ATOM 3678 C CA . ARG A 1 454 ? -20.586 4.212 2.224 1.00 94.56 454 ARG A CA 1
ATOM 3679 C C . ARG A 1 454 ? -20.273 3.367 3.452 1.00 94.56 454 ARG A C 1
ATOM 3681 O O . ARG A 1 454 ? -21.201 3.041 4.188 1.00 94.56 454 ARG A O 1
ATOM 3688 N N . GLU A 1 455 ? -18.998 3.150 3.748 1.00 95.81 455 GLU A N 1
ATOM 3689 C CA . GLU A 1 455 ? -18.543 2.477 4.964 1.00 95.81 455 GLU A CA 1
ATOM 3690 C C . GLU A 1 455 ? -19.034 3.162 6.252 1.00 95.81 455 GLU A C 1
ATOM 3692 O O . GLU A 1 455 ? -19.479 2.486 7.185 1.00 95.81 455 GLU A O 1
ATOM 3697 N N . CYS A 1 456 ? -19.029 4.502 6.307 1.00 97.62 456 CYS A N 1
ATOM 3698 C CA . CYS A 1 456 ? -19.646 5.237 7.418 1.00 97.62 456 CYS A CA 1
ATOM 3699 C C . CYS A 1 456 ? -21.166 5.022 7.475 1.00 97.62 456 CYS A C 1
ATOM 3701 O O . CYS A 1 456 ? -21.733 4.881 8.560 1.00 97.62 456 CYS A O 1
ATOM 3703 N N . VAL A 1 457 ? -21.839 5.022 6.320 1.00 96.19 457 VAL A N 1
ATOM 3704 C CA . VAL A 1 457 ? -23.299 4.875 6.223 1.00 96.19 457 VAL A CA 1
ATOM 3705 C C . VAL A 1 457 ? -23.752 3.498 6.696 1.00 96.19 457 VAL A C 1
ATOM 3707 O O . VAL A 1 457 ? -24.663 3.431 7.519 1.00 96.19 457 VAL A O 1
ATOM 3710 N N . VAL A 1 458 ? -23.133 2.414 6.219 1.00 95.69 458 VAL A N 1
ATOM 3711 C CA . VAL A 1 458 ? -23.533 1.049 6.597 1.00 95.69 458 VAL A CA 1
ATOM 3712 C C . VAL A 1 458 ? -23.361 0.830 8.102 1.00 95.69 458 VAL A C 1
ATOM 3714 O O . VAL A 1 458 ? -24.310 0.409 8.762 1.00 95.69 458 VAL A O 1
ATOM 3717 N N . ARG A 1 459 ? -22.231 1.258 8.685 1.00 96.75 459 ARG A N 1
ATOM 3718 C CA . ARG A 1 459 ? -21.993 1.202 10.139 1.00 96.75 459 ARG A CA 1
ATOM 3719 C C . ARG A 1 459 ? -23.021 2.027 10.920 1.00 96.75 459 ARG A C 1
ATOM 3721 O O . ARG A 1 459 ? -23.541 1.566 11.931 1.00 96.75 459 ARG A O 1
ATOM 3728 N N . LEU A 1 460 ? -23.382 3.225 10.444 1.00 96.56 460 LEU A N 1
ATOM 3729 C CA . LEU A 1 460 ? -24.424 4.046 11.077 1.00 96.56 460 LEU A CA 1
ATOM 3730 C C . LEU A 1 460 ? -25.797 3.376 11.046 1.00 96.56 460 LEU A C 1
ATOM 3732 O O . LEU A 1 460 ? -26.492 3.391 12.061 1.00 96.56 460 LEU A O 1
ATOM 3736 N N . VAL A 1 461 ? -26.198 2.812 9.905 1.00 94.56 461 VAL A N 1
ATOM 3737 C CA . VAL A 1 461 ? -27.491 2.126 9.761 1.00 94.56 461 VAL A CA 1
ATOM 3738 C C . VAL A 1 461 ? -27.586 0.987 10.768 1.00 94.56 461 VAL A C 1
ATOM 3740 O O . VAL A 1 461 ? -28.560 0.922 11.514 1.00 94.56 461 VAL A O 1
ATOM 3743 N N . VAL A 1 462 ? -26.548 0.159 10.831 1.00 93.31 462 VAL A N 1
ATOM 3744 C CA . VAL A 1 462 ? -26.486 -1.028 11.686 1.00 93.31 462 VAL A CA 1
ATOM 3745 C C . VAL A 1 462 ? -26.456 -0.665 13.179 1.00 93.31 462 VAL A C 1
ATOM 3747 O O . VAL A 1 462 ? -27.103 -1.323 13.985 1.00 93.31 462 VAL A O 1
ATOM 3750 N N . LEU A 1 463 ? -25.765 0.413 13.566 1.00 93.50 463 LEU A N 1
ATOM 3751 C CA . LEU A 1 463 ? -25.638 0.803 14.978 1.00 93.50 463 LEU A CA 1
ATOM 3752 C C . LEU A 1 463 ? -26.813 1.612 15.534 1.00 93.50 463 LEU A C 1
ATOM 3754 O O . LEU A 1 463 ? -26.997 1.648 16.753 1.00 93.50 463 LEU A O 1
ATOM 3758 N N . THR A 1 464 ? -27.546 2.330 14.679 1.00 91.69 464 THR A N 1
ATOM 3759 C CA . THR A 1 464 ? -28.576 3.291 15.121 1.00 91.69 464 THR A CA 1
ATOM 3760 C C . THR A 1 464 ? -30.003 2.815 14.898 1.00 91.69 464 THR A C 1
ATOM 3762 O O . THR A 1 464 ? -30.922 3.385 15.488 1.00 91.69 464 THR A O 1
ATOM 3765 N N . LYS A 1 465 ? -30.212 1.790 14.067 1.00 87.62 465 LYS A N 1
ATOM 3766 C CA . LYS A 1 465 ? -31.528 1.188 13.874 1.00 87.62 465 LYS A CA 1
ATOM 3767 C C . LYS A 1 465 ? -31.681 -0.051 14.743 1.00 87.62 465 LYS A C 1
ATOM 3769 O O . LYS A 1 465 ? -30.872 -0.961 14.656 1.00 87.62 465 LYS A O 1
ATOM 3774 N N . GLU A 1 466 ? -32.770 -0.110 15.508 1.00 82.31 466 GLU A N 1
ATOM 3775 C CA . GLU A 1 466 ? -33.153 -1.325 16.243 1.00 82.31 466 GLU A CA 1
ATOM 3776 C C . GLU A 1 466 ? -33.443 -2.494 15.291 1.00 82.31 466 GLU A C 1
ATOM 3778 O O . GLU A 1 466 ? -33.117 -3.637 15.590 1.00 82.31 466 GLU A O 1
ATOM 3783 N N . GLN A 1 467 ? -34.038 -2.196 14.132 1.00 85.19 467 GLN A N 1
ATOM 3784 C CA . GLN A 1 467 ? -34.241 -3.128 13.028 1.00 85.19 467 GLN A CA 1
ATOM 3785 C C . GLN A 1 467 ? -34.018 -2.391 11.705 1.00 85.19 467 GLN A C 1
ATOM 3787 O O . GLN A 1 467 ? -34.484 -1.260 11.521 1.00 85.19 467 GLN A O 1
ATOM 3792 N N . PHE A 1 468 ? -33.314 -3.025 10.772 1.00 89.50 468 PHE A N 1
ATOM 3793 C CA . PHE A 1 468 ? -33.130 -2.525 9.413 1.00 89.50 468 PHE A CA 1
ATOM 3794 C C . PHE A 1 468 ? -33.528 -3.597 8.403 1.00 89.50 468 PHE A C 1
ATOM 3796 O O . PHE A 1 468 ? -33.385 -4.793 8.638 1.00 89.50 468 PHE A O 1
ATOM 3803 N N . THR A 1 469 ? -34.051 -3.152 7.270 1.00 90.12 469 THR A N 1
ATOM 3804 C CA . THR A 1 469 ? -34.428 -4.023 6.155 1.00 90.12 469 THR A CA 1
ATOM 3805 C C . THR A 1 469 ? -33.410 -3.927 5.026 1.00 90.12 469 THR A C 1
ATOM 3807 O O . THR A 1 469 ? -32.637 -2.972 4.937 1.00 90.12 469 THR A O 1
ATOM 3810 N N . GLU A 1 470 ? -33.456 -4.874 4.092 1.00 89.62 470 GLU A N 1
ATOM 3811 C CA . GLU A 1 470 ? -32.707 -4.768 2.839 1.00 89.62 470 GLU A CA 1
ATOM 3812 C C . GLU A 1 470 ? -33.028 -3.459 2.093 1.00 89.62 470 GLU A C 1
ATOM 3814 O O . GLU A 1 470 ? -32.129 -2.772 1.613 1.00 89.62 470 GLU A O 1
ATOM 3819 N N . GLN A 1 471 ? -34.297 -3.038 2.086 1.00 90.75 471 GLN A N 1
ATOM 3820 C CA . GLN A 1 471 ? -34.711 -1.769 1.480 1.00 90.75 471 GLN A CA 1
ATOM 3821 C C . GLN A 1 471 ? -34.085 -0.549 2.169 1.00 90.75 471 GLN A C 1
ATOM 3823 O O . GLN A 1 471 ? -33.782 0.443 1.503 1.00 90.75 471 GLN A O 1
ATOM 3828 N N . ASP A 1 472 ? -33.854 -0.601 3.485 1.00 89.69 472 ASP A N 1
ATOM 3829 C CA . ASP A 1 472 ? -33.131 0.460 4.187 1.00 89.69 472 ASP A CA 1
ATOM 3830 C C . ASP A 1 472 ? -31.677 0.552 3.731 1.00 89.69 472 ASP A C 1
ATOM 3832 O O . ASP A 1 472 ? -31.171 1.662 3.555 1.00 89.69 472 ASP A O 1
ATOM 3836 N N . LEU A 1 473 ? -31.017 -0.588 3.530 1.00 91.31 473 LEU A N 1
ATOM 3837 C CA . LEU A 1 473 ? -29.635 -0.648 3.059 1.00 91.31 473 LEU A CA 1
ATOM 3838 C C . LEU A 1 473 ? -29.535 -0.160 1.612 1.00 91.31 473 LEU A C 1
ATOM 3840 O O . LEU A 1 473 ? -28.740 0.737 1.336 1.00 91.31 473 LEU A O 1
ATOM 3844 N N . ILE A 1 474 ? -30.410 -0.634 0.721 1.00 91.69 474 ILE A N 1
ATOM 3845 C CA . ILE A 1 474 ? -30.478 -0.183 -0.678 1.00 91.69 474 ILE A CA 1
ATOM 3846 C C . ILE A 1 474 ? -30.728 1.326 -0.753 1.00 91.69 474 ILE A C 1
ATOM 3848 O O . ILE A 1 474 ? -30.042 2.024 -1.499 1.00 91.69 474 ILE A O 1
ATOM 3852 N N . ARG A 1 475 ? -31.661 1.866 0.044 1.00 91.75 475 ARG A N 1
ATOM 3853 C CA . ARG A 1 475 ? -31.962 3.309 0.048 1.00 91.75 475 ARG A CA 1
ATOM 3854 C C . ARG A 1 475 ? -30.755 4.158 0.454 1.00 91.75 475 ARG A C 1
ATOM 3856 O O . ARG A 1 475 ? -30.609 5.268 -0.047 1.00 91.75 475 ARG A O 1
ATOM 3863 N N . ASN A 1 476 ? -29.933 3.677 1.385 1.00 90.56 476 ASN A N 1
ATOM 3864 C CA . ASN A 1 476 ? -28.815 4.449 1.933 1.00 90.56 476 ASN A CA 1
ATOM 3865 C C . ASN A 1 476 ? -27.492 4.244 1.168 1.00 90.56 476 ASN A C 1
ATOM 3867 O O . ASN A 1 476 ? -26.705 5.185 1.062 1.00 90.56 476 ASN A O 1
ATOM 3871 N N . LEU A 1 477 ? -27.242 3.039 0.649 1.00 90.06 477 LEU A N 1
ATOM 3872 C CA . LEU A 1 477 ? -25.978 2.648 0.007 1.00 90.06 477 LEU A CA 1
ATOM 3873 C C . LEU A 1 477 ? -26.063 2.617 -1.524 1.00 90.06 477 LEU A C 1
ATOM 3875 O O . LEU A 1 477 ? -25.049 2.812 -2.192 1.00 90.06 477 LEU A O 1
ATOM 3879 N N . GLY A 1 478 ? -27.262 2.415 -2.074 1.00 89.25 478 GLY A N 1
ATOM 3880 C CA . GLY A 1 478 ? -27.498 2.183 -3.496 1.00 89.25 478 GLY A CA 1
ATOM 3881 C C . GLY A 1 478 ? -27.501 0.695 -3.859 1.00 89.25 478 GLY A C 1
ATOM 3882 O O . GLY A 1 478 ? -26.808 -0.117 -3.243 1.00 89.25 478 GLY A O 1
ATOM 3883 N N . MET A 1 479 ? -28.284 0.348 -4.887 1.00 86.50 479 MET A N 1
ATOM 3884 C CA . MET A 1 479 ? -28.457 -1.034 -5.357 1.00 86.50 479 MET A CA 1
ATOM 3885 C C . MET A 1 479 ? -27.132 -1.677 -5.790 1.00 86.50 479 MET A C 1
ATOM 3887 O O . MET A 1 479 ? -26.888 -2.841 -5.499 1.00 86.50 479 MET A O 1
ATOM 3891 N N . ASP A 1 480 ? -26.249 -0.896 -6.412 1.00 84.31 480 ASP A N 1
ATOM 3892 C CA . ASP A 1 480 ? -24.983 -1.394 -6.963 1.00 84.31 480 ASP A CA 1
ATOM 3893 C C . ASP A 1 480 ? -23.905 -1.653 -5.897 1.00 84.31 480 ASP A C 1
ATOM 3895 O O . ASP A 1 480 ? -22.844 -2.191 -6.209 1.00 84.31 480 ASP A O 1
ATOM 3899 N N . HIS A 1 481 ? -24.138 -1.238 -4.646 1.00 85.88 481 HIS A N 1
ATOM 3900 C CA . HIS A 1 481 ? -23.116 -1.259 -3.597 1.00 85.88 481 HIS A CA 1
ATOM 3901 C C . HIS A 1 481 ? -23.532 -2.024 -2.345 1.00 85.88 481 HIS A C 1
ATOM 3903 O O . HIS A 1 481 ? -22.668 -2.613 -1.701 1.00 85.88 481 HIS A O 1
ATOM 3909 N N . TYR A 1 482 ? -24.822 -2.037 -1.987 1.00 89.12 482 TYR A N 1
ATOM 3910 C CA . TYR A 1 482 ? -25.235 -2.516 -0.664 1.00 89.12 482 TYR A CA 1
ATOM 3911 C C . TYR A 1 482 ? -24.790 -3.954 -0.368 1.00 89.12 482 TYR A C 1
ATOM 3913 O O . TYR A 1 482 ? -24.392 -4.214 0.759 1.00 89.12 482 TYR A O 1
ATOM 3921 N N . MET A 1 483 ? -24.818 -4.866 -1.351 1.00 88.38 483 MET A N 1
ATOM 3922 C CA . MET A 1 483 ? -24.423 -6.262 -1.131 1.00 88.38 483 MET A CA 1
ATOM 3923 C C . MET A 1 483 ? -22.967 -6.370 -0.678 1.00 88.38 483 MET A C 1
ATOM 3925 O O . MET A 1 483 ? -22.709 -6.980 0.352 1.00 88.38 483 MET A O 1
ATOM 3929 N N . LYS A 1 484 ? -22.042 -5.733 -1.409 1.00 88.38 484 LYS A N 1
ATOM 3930 C CA . LYS A 1 484 ? -20.609 -5.772 -1.096 1.00 88.38 484 LYS A CA 1
ATOM 3931 C C . LYS A 1 484 ? -20.315 -5.110 0.248 1.00 88.38 484 LYS A C 1
ATOM 3933 O O . LYS A 1 484 ? -19.703 -5.722 1.105 1.00 88.38 484 LYS A O 1
ATOM 3938 N N . GLU A 1 485 ? -20.833 -3.902 0.469 1.00 90.81 485 GLU A N 1
ATOM 3939 C CA . GLU A 1 485 ? -20.593 -3.153 1.714 1.00 90.81 485 GLU A CA 1
ATOM 3940 C C . GLU A 1 485 ? -21.153 -3.886 2.953 1.00 90.81 485 GLU A C 1
ATOM 3942 O O . GLU A 1 485 ? -20.619 -3.770 4.054 1.00 90.81 485 GLU A O 1
ATOM 3947 N N . VAL A 1 486 ? -22.247 -4.639 2.791 1.00 91.00 486 VAL A N 1
ATOM 3948 C CA . VAL A 1 486 ? -22.827 -5.469 3.857 1.00 91.00 486 VAL A CA 1
ATOM 3949 C C . VAL A 1 486 ? -22.013 -6.736 4.084 1.00 91.00 486 VAL A C 1
ATOM 3951 O O . VAL A 1 486 ? -21.831 -7.116 5.237 1.00 91.00 486 VAL A O 1
ATOM 3954 N N . ASP A 1 487 ? -21.556 -7.398 3.023 1.00 91.00 487 ASP A N 1
ATOM 3955 C CA . ASP A 1 487 ? -20.729 -8.602 3.128 1.00 91.00 487 ASP A CA 1
ATOM 3956 C C . ASP A 1 487 ? -19.386 -8.292 3.801 1.00 91.00 487 ASP A C 1
ATOM 3958 O O . ASP A 1 487 ? -19.045 -8.905 4.815 1.00 91.00 487 ASP A O 1
ATOM 3962 N N . ASP A 1 488 ? -18.716 -7.229 3.345 1.00 89.81 488 ASP A N 1
ATOM 3963 C CA . ASP A 1 488 ? -17.484 -6.707 3.941 1.00 89.81 488 ASP A CA 1
ATOM 3964 C C . ASP A 1 488 ? -17.688 -6.422 5.445 1.00 89.81 488 ASP A C 1
ATOM 3966 O O . ASP A 1 488 ? -16.881 -6.829 6.285 1.00 89.81 488 ASP A O 1
ATOM 3970 N N . LEU A 1 489 ? -18.807 -5.785 5.826 1.00 92.50 489 LEU A N 1
ATOM 3971 C CA . LEU A 1 489 ? -19.078 -5.477 7.234 1.00 92.50 489 LEU A CA 1
ATOM 3972 C C . LEU A 1 489 ? -19.477 -6.705 8.071 1.00 92.50 489 LEU A C 1
ATOM 3974 O O . LEU A 1 489 ? -19.183 -6.742 9.264 1.00 92.50 489 LEU A O 1
ATOM 3978 N N . LYS A 1 490 ? -20.129 -7.717 7.489 1.00 90.31 490 LYS A N 1
ATOM 3979 C CA . LYS A 1 490 ? -20.469 -8.978 8.180 1.00 90.31 490 LYS A CA 1
ATOM 3980 C C . LYS A 1 490 ? -19.232 -9.794 8.545 1.00 90.31 490 LYS A C 1
ATOM 3982 O O . LYS A 1 490 ? -19.234 -10.490 9.567 1.00 90.31 490 LYS A O 1
ATOM 3987 N N . ASN A 1 491 ? -18.195 -9.708 7.717 1.00 87.25 491 ASN A N 1
ATOM 3988 C CA . ASN A 1 491 ? -16.925 -10.378 7.966 1.00 87.25 491 ASN A CA 1
ATOM 3989 C C . ASN A 1 491 ? -16.165 -9.737 9.136 1.00 87.25 491 ASN A C 1
ATOM 3991 O O . ASN A 1 491 ? -15.455 -10.445 9.848 1.00 87.25 491 ASN A O 1
ATOM 3995 N N . ASN A 1 492 ? -16.418 -8.457 9.429 1.00 88.62 492 ASN A N 1
ATOM 3996 C CA . ASN A 1 492 ? -15.887 -7.778 10.607 1.00 88.62 492 ASN A CA 1
ATOM 3997 C C . ASN A 1 492 ? -16.555 -8.277 11.907 1.00 88.62 492 ASN A C 1
ATOM 3999 O O . ASN A 1 492 ? -17.757 -8.093 12.130 1.00 88.62 492 ASN A O 1
ATOM 4003 N N . GLU A 1 493 ? -15.761 -8.873 12.800 1.00 86.81 493 GLU A N 1
ATOM 4004 C CA . GLU A 1 493 ? -16.238 -9.487 14.048 1.00 86.81 493 GLU A CA 1
ATOM 4005 C C . GLU A 1 493 ? -17.029 -8.530 14.946 1.00 86.81 493 GLU A C 1
ATOM 4007 O O . GLU A 1 493 ? -17.998 -8.939 15.589 1.00 86.81 493 GLU A O 1
ATOM 4012 N N . LEU A 1 494 ? -16.673 -7.243 14.941 1.00 90.50 494 LEU A N 1
ATOM 4013 C CA . LEU A 1 494 ? -17.312 -6.218 15.763 1.00 90.50 494 LEU A CA 1
ATOM 4014 C C . LEU A 1 494 ? -18.766 -5.949 15.350 1.00 90.50 494 LEU A C 1
ATOM 4016 O O . LEU A 1 494 ? -19.595 -5.566 16.181 1.00 90.50 494 LEU A O 1
ATOM 4020 N N . TYR A 1 495 ? -19.078 -6.147 14.068 1.00 93.12 495 TYR A N 1
ATOM 4021 C CA . TYR A 1 495 ? -20.382 -5.841 13.483 1.00 93.12 495 TYR A CA 1
ATOM 4022 C C . TYR A 1 495 ? -21.208 -7.085 13.147 1.00 93.12 495 TYR A C 1
ATOM 4024 O O . TYR A 1 495 ? -22.425 -6.974 12.995 1.00 93.12 495 TYR A O 1
ATOM 4032 N N . ARG A 1 496 ? -20.589 -8.271 13.089 1.00 90.19 496 ARG A N 1
ATOM 4033 C CA . ARG A 1 496 ? -21.241 -9.542 12.732 1.00 90.19 496 ARG A CA 1
ATOM 4034 C C . ARG A 1 496 ? -22.543 -9.793 13.499 1.00 90.19 496 ARG A C 1
ATOM 4036 O O . ARG A 1 496 ? -23.546 -10.169 12.898 1.00 90.19 496 ARG A O 1
ATOM 4043 N N . ALA A 1 497 ? -22.549 -9.525 14.805 1.00 88.19 497 ALA A N 1
ATOM 4044 C CA . ALA A 1 497 ? -23.703 -9.748 15.682 1.00 88.19 497 ALA A CA 1
ATOM 4045 C C . ALA A 1 497 ? -24.919 -8.848 15.389 1.00 88.19 497 ALA A C 1
ATOM 4047 O O . ALA A 1 497 ? -26.004 -9.109 15.893 1.00 88.19 497 ALA A O 1
ATOM 4048 N N . TYR A 1 498 ? -24.765 -7.787 14.594 1.00 88.88 498 TYR A N 1
ATOM 4049 C CA . TYR A 1 498 ? -25.882 -6.918 14.218 1.00 88.88 498 TYR A CA 1
ATOM 4050 C C . TYR A 1 498 ? -26.606 -7.378 12.943 1.00 88.88 498 TYR A C 1
ATOM 4052 O O . TYR A 1 498 ? -27.601 -6.772 12.547 1.00 88.88 498 TYR A O 1
ATOM 4060 N N . PHE A 1 499 ? -26.099 -8.416 12.276 1.00 85.31 499 PHE A N 1
ATOM 4061 C CA . PHE A 1 499 ? -26.703 -9.000 11.077 1.00 85.31 499 PHE A CA 1
ATOM 4062 C C . PHE A 1 499 ? -27.407 -10.339 11.336 1.00 85.31 499 PHE A C 1
ATOM 4064 O O . PHE A 1 499 ? -27.955 -10.922 10.397 1.00 85.31 499 PHE A O 1
ATOM 4071 N N . THR A 1 500 ? -27.363 -10.820 12.579 1.00 75.06 500 THR A N 1
ATOM 4072 C CA . THR A 1 500 ? -28.090 -11.990 13.092 1.00 75.06 500 THR A CA 1
ATOM 4073 C C . THR A 1 500 ? -29.363 -11.544 13.785 1.00 75.06 500 THR A C 1
ATOM 4075 O O . THR A 1 500 ? -30.408 -12.190 13.561 1.00 75.06 500 THR A O 1
#